Protein AF-M1P5J1-F1 (afdb_monomer)

Nearest PDB structures (foldseek):
  4tps-assembly2_C  TM=6.620E-01  e=1.266E+00  Bacillus subtilis subsp. subtilis str. 168
  5ig3-assembly1_B  TM=4.666E-01  e=6.708E+00  Homo sapiens
  6of8-assembly1_D-2  TM=4.088E-01  e=4.907E+00  Homo sapiens
  8syg-assembly1_B  TM=4.398E-01  e=4.657E+00  Aequorea victoria

Structure (mmCIF, N/CA/C/O backbone):
data_AF-M1P5J1-F1
#
_entry.id   AF-M1P5J1-F1
#
loop_
_atom_site.group_PDB
_atom_site.id
_atom_site.type_symbol
_atom_site.label_atom_id
_atom_site.label_alt_id
_atom_site.label_comp_id
_atom_site.label_asym_id
_atom_site.label_entity_id
_atom_site.label_seq_id
_atom_site.pdbx_PDB_ins_code
_atom_site.Cartn_x
_atom_site.Cartn_y
_atom_site.Cartn_z
_atom_site.occupancy
_atom_site.B_iso_or_equiv
_atom_site.auth_seq_id
_atom_site.auth_comp_id
_atom_site.auth_asym_id
_atom_site.auth_atom_id
_atom_site.pdbx_PDB_model_num
ATOM 1 N N . MET A 1 1 ? -7.854 2.364 -28.268 1.00 70.69 1 MET A N 1
ATOM 2 C CA . MET A 1 1 ? -7.421 3.577 -27.547 1.00 70.69 1 MET A CA 1
ATOM 3 C C . MET A 1 1 ? -6.181 4.100 -28.250 1.00 70.69 1 MET A C 1
ATOM 5 O O . MET A 1 1 ? -5.360 3.278 -28.630 1.00 70.69 1 MET A O 1
ATOM 9 N N . GLU A 1 2 ? -6.055 5.411 -28.445 1.00 75.31 2 GLU A N 1
ATOM 10 C CA . GLU A 1 2 ? -4.798 6.021 -28.895 1.00 75.31 2 GLU A CA 1
ATOM 11 C C . GLU A 1 2 ? -4.011 6.510 -27.672 1.00 75.31 2 GLU A C 1
ATOM 13 O O . GLU A 1 2 ? -4.492 7.357 -26.919 1.00 75.31 2 GLU A O 1
ATOM 18 N N . LEU A 1 3 ? -2.825 5.940 -27.449 1.00 87.38 3 LEU A N 1
ATOM 19 C CA . LEU A 1 3 ? -1.878 6.423 -26.444 1.00 87.38 3 LEU A CA 1
ATOM 20 C C . LEU A 1 3 ? -1.204 7.697 -26.989 1.00 87.38 3 LEU A C 1
ATOM 22 O O . LEU A 1 3 ? -0.680 7.652 -28.105 1.00 87.38 3 LEU A O 1
ATOM 26 N N . PRO A 1 4 ? -1.193 8.825 -26.254 1.00 89.00 4 PRO A N 1
ATOM 27 C CA . PRO A 1 4 ? -0.524 10.037 -26.707 1.00 89.00 4 PRO A CA 1
ATOM 28 C C . PRO A 1 4 ? 0.957 9.786 -26.986 1.00 89.00 4 PRO A C 1
ATOM 30 O O . PRO A 1 4 ? 1.665 9.238 -26.136 1.00 89.00 4 PRO A O 1
ATOM 33 N N . HIS A 1 5 ? 1.442 10.241 -28.145 1.00 91.69 5 HIS A N 1
ATOM 34 C CA . HIS A 1 5 ? 2.866 10.158 -28.468 1.00 91.69 5 HIS A CA 1
ATOM 35 C C . HIS A 1 5 ? 3.703 10.793 -27.342 1.00 91.69 5 HIS A C 1
ATOM 37 O O . HIS A 1 5 ? 3.403 11.915 -26.920 1.00 91.69 5 HIS A O 1
ATOM 43 N N . PRO A 1 6 ? 4.727 10.097 -26.820 1.00 94.38 6 PRO A N 1
ATOM 44 C CA . PRO A 1 6 ? 5.569 10.641 -25.765 1.00 94.38 6 PRO A CA 1
ATOM 45 C C . PRO A 1 6 ? 6.401 11.808 -26.299 1.00 94.38 6 PRO A C 1
ATOM 47 O O . PRO A 1 6 ? 6.948 11.763 -27.402 1.00 94.38 6 PRO A O 1
ATOM 50 N N . SER A 1 7 ? 6.488 12.860 -25.492 1.00 94.06 7 SER A N 1
ATOM 51 C CA . SER A 1 7 ? 7.169 14.114 -25.826 1.00 94.06 7 SER A CA 1
ATOM 52 C C . SER A 1 7 ? 8.433 14.350 -24.997 1.00 94.06 7 SER A C 1
ATOM 54 O O . SER A 1 7 ? 9.211 15.254 -25.292 1.00 94.06 7 SER A O 1
ATOM 56 N N . SER A 1 8 ? 8.649 13.524 -23.974 1.00 95.56 8 SER A N 1
ATOM 57 C CA . SER A 1 8 ? 9.755 13.612 -23.024 1.00 95.56 8 SER A CA 1
ATOM 58 C C . SER A 1 8 ? 10.234 12.219 -22.609 1.00 95.56 8 SER A C 1
ATOM 60 O O . SER A 1 8 ? 9.516 11.231 -22.778 1.00 95.56 8 SER A O 1
ATOM 62 N N . LEU A 1 9 ? 11.427 12.121 -22.017 1.00 95.94 9 LEU A N 1
ATOM 63 C CA . LEU A 1 9 ? 11.898 10.861 -21.431 1.00 95.94 9 LEU A CA 1
ATOM 64 C C . LEU A 1 9 ? 10.947 10.363 -20.326 1.00 95.94 9 LEU A C 1
ATOM 66 O O . LEU A 1 9 ? 10.651 9.172 -20.252 1.00 95.94 9 LEU A O 1
ATOM 70 N N . ALA A 1 10 ? 10.415 11.281 -19.512 1.00 95.62 10 ALA A N 1
ATOM 71 C CA . ALA A 1 10 ? 9.460 10.964 -18.453 1.00 95.62 10 ALA A CA 1
ATOM 72 C C . ALA A 1 10 ? 8.176 10.322 -19.000 1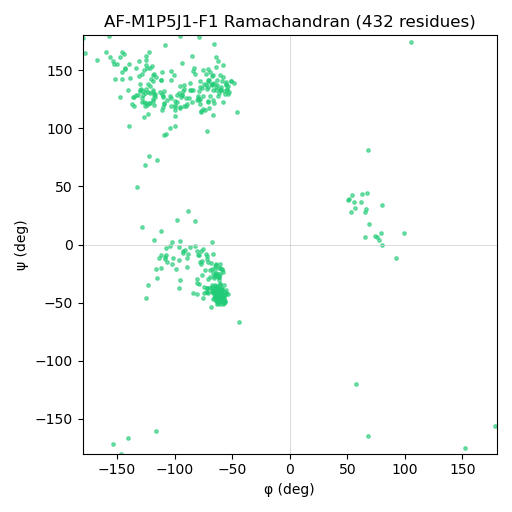.00 95.62 10 ALA A C 1
ATOM 74 O O . ALA A 1 10 ? 7.664 9.382 -18.396 1.00 95.62 10 ALA A O 1
ATOM 75 N N . ASP A 1 11 ? 7.686 10.775 -20.156 1.00 95.81 11 ASP A N 1
ATOM 76 C CA . ASP A 1 11 ? 6.548 10.162 -20.843 1.00 95.81 11 ASP A CA 1
ATOM 77 C C . ASP A 1 11 ? 6.836 8.702 -21.229 1.00 95.81 11 ASP A C 1
ATOM 79 O O . ASP A 1 11 ? 6.036 7.817 -20.927 1.00 95.81 11 ASP A O 1
ATOM 83 N N . VAL A 1 12 ? 8.001 8.444 -21.839 1.00 96.69 12 VAL A N 1
ATOM 84 C CA . VAL A 1 12 ? 8.430 7.089 -22.240 1.00 96.69 12 VAL A CA 1
ATOM 85 C C . VAL A 1 12 ? 8.563 6.173 -21.027 1.00 96.69 12 VAL A C 1
ATOM 87 O O . VAL A 1 12 ? 8.147 5.019 -21.066 1.00 96.69 12 VAL A O 1
ATOM 90 N N . ILE A 1 13 ? 9.125 6.671 -19.927 1.00 96.75 13 ILE A N 1
ATOM 91 C CA . ILE A 1 13 ? 9.218 5.901 -18.684 1.00 96.75 13 ILE A CA 1
ATOM 92 C C . ILE A 1 13 ? 7.813 5.590 -18.163 1.00 96.75 13 ILE A C 1
ATOM 94 O O . ILE A 1 13 ? 7.499 4.423 -17.927 1.00 96.75 13 ILE A O 1
ATOM 98 N N . THR A 1 14 ? 6.959 6.613 -18.052 1.00 96.25 14 THR A N 1
ATOM 99 C CA . THR A 1 14 ? 5.594 6.502 -17.514 1.00 96.25 14 THR A CA 1
ATOM 100 C C . THR A 1 14 ? 4.774 5.447 -18.255 1.00 96.25 14 THR A C 1
ATOM 102 O O . THR A 1 14 ? 4.101 4.646 -17.608 1.00 96.25 14 THR A O 1
ATOM 105 N N . ASP A 1 15 ? 4.867 5.400 -19.588 1.00 96.19 15 ASP A N 1
ATOM 106 C CA . ASP A 1 15 ? 4.112 4.460 -20.429 1.00 96.19 15 ASP A CA 1
ATOM 107 C C . ASP A 1 15 ? 4.415 2.983 -20.106 1.00 96.19 15 ASP A C 1
ATOM 109 O O . ASP A 1 15 ? 3.570 2.114 -20.328 1.00 96.19 15 ASP A O 1
ATOM 113 N N . GLY A 1 16 ? 5.599 2.689 -19.558 1.00 95.25 16 GLY A N 1
ATOM 114 C CA . GLY A 1 16 ? 6.034 1.330 -19.246 1.00 95.25 16 GLY A CA 1
ATOM 115 C C . GLY A 1 16 ? 5.942 0.920 -17.777 1.00 95.25 16 GLY A C 1
ATOM 116 O O . GLY A 1 16 ? 5.979 -0.274 -17.492 1.00 95.25 16 GLY A O 1
ATOM 117 N N . MET A 1 17 ? 5.809 1.849 -16.824 1.00 94.69 17 MET A N 1
ATOM 118 C CA . MET A 1 17 ? 6.063 1.556 -15.399 1.00 94.69 17 MET A CA 1
ATOM 119 C C . MET A 1 17 ? 5.232 0.403 -14.824 1.00 94.69 17 MET A C 1
ATOM 121 O O . MET A 1 17 ? 5.782 -0.507 -14.205 1.00 94.69 17 MET A O 1
ATOM 125 N N . ILE A 1 18 ? 3.915 0.413 -15.050 1.00 95.81 18 ILE A N 1
ATOM 126 C CA . ILE A 1 18 ? 3.025 -0.636 -14.524 1.00 95.81 18 ILE A CA 1
ATOM 127 C C . ILE A 1 18 ? 3.321 -1.980 -15.207 1.00 95.81 18 ILE A C 1
ATOM 129 O O . ILE A 1 18 ? 3.367 -3.014 -14.545 1.00 95.81 18 ILE A O 1
ATOM 133 N N . ALA A 1 19 ? 3.578 -1.969 -16.518 1.00 94.69 19 ALA A N 1
ATOM 134 C CA . ALA A 1 19 ? 3.916 -3.173 -17.274 1.00 94.69 19 ALA A CA 1
ATOM 135 C C . ALA A 1 19 ? 5.265 -3.771 -16.845 1.00 94.69 19 ALA A C 1
ATOM 137 O O . ALA A 1 19 ? 5.397 -4.987 -16.740 1.00 94.69 19 ALA A O 1
ATOM 138 N N . GLN A 1 20 ? 6.260 -2.930 -16.557 1.00 94.50 20 GLN A N 1
ATOM 139 C CA . GLN A 1 20 ? 7.565 -3.374 -16.069 1.00 94.50 20 GLN A CA 1
ATOM 140 C C . GLN A 1 20 ? 7.442 -4.050 -14.699 1.00 94.50 20 GLN A C 1
ATOM 142 O O . GLN A 1 20 ? 8.010 -5.122 -14.508 1.00 94.50 20 GLN A O 1
ATOM 147 N N . ALA A 1 21 ? 6.655 -3.481 -13.780 1.00 93.50 21 ALA A N 1
ATOM 148 C CA . ALA A 1 21 ? 6.409 -4.082 -12.469 1.00 93.50 21 ALA A CA 1
ATOM 149 C C . ALA A 1 21 ? 5.706 -5.448 -12.569 1.00 93.50 21 ALA A C 1
ATOM 151 O O . ALA A 1 21 ? 6.074 -6.387 -11.863 1.00 93.50 21 ALA A O 1
ATOM 152 N N . ASP A 1 22 ? 4.728 -5.576 -13.470 1.00 92.88 22 ASP A N 1
ATOM 153 C CA . ASP A 1 22 ? 4.062 -6.846 -13.771 1.00 92.88 22 ASP A CA 1
ATOM 154 C C . ASP A 1 22 ? 5.039 -7.904 -14.297 1.00 92.88 22 ASP A C 1
ATOM 156 O O . ASP A 1 22 ? 5.114 -9.010 -13.758 1.00 92.88 22 ASP A O 1
ATOM 160 N N . ILE A 1 23 ? 5.838 -7.551 -15.306 1.00 92.06 23 ILE A N 1
ATOM 161 C CA . ILE A 1 23 ? 6.849 -8.449 -15.870 1.00 92.06 23 ILE A CA 1
ATOM 162 C C . ILE A 1 23 ? 7.863 -8.852 -14.799 1.00 92.06 23 ILE A C 1
ATOM 164 O O . ILE A 1 23 ? 8.181 -10.031 -14.677 1.00 92.06 23 ILE A O 1
ATOM 168 N N . ASP A 1 24 ? 8.338 -7.916 -13.978 1.00 90.81 24 ASP A N 1
ATOM 169 C CA . ASP A 1 24 ? 9.293 -8.210 -12.907 1.00 90.81 24 ASP A CA 1
ATOM 170 C C . ASP A 1 24 ? 8.696 -9.157 -11.852 1.00 90.81 24 ASP A C 1
ATOM 172 O O . ASP A 1 24 ? 9.384 -10.051 -11.348 1.00 90.81 24 ASP A O 1
ATOM 176 N N . ALA A 1 25 ? 7.408 -9.004 -11.528 1.00 88.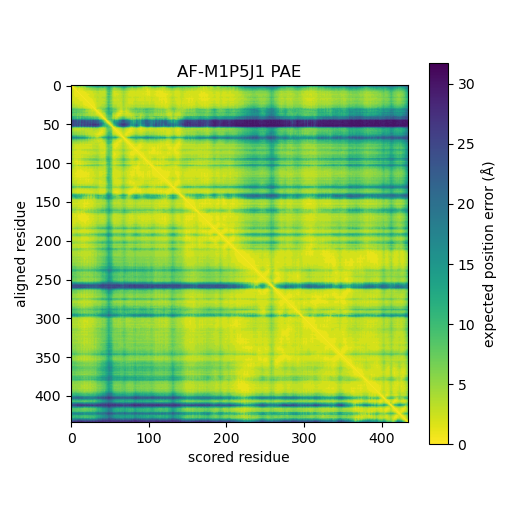62 25 ALA A N 1
ATOM 177 C CA . ALA A 1 25 ? 6.695 -9.925 -10.650 1.00 88.62 25 ALA A CA 1
ATOM 178 C C . ALA A 1 25 ? 6.575 -11.327 -11.273 1.00 88.62 25 ALA A C 1
ATOM 180 O O . ALA A 1 25 ? 6.859 -12.320 -10.596 1.00 88.62 25 ALA A O 1
ATOM 181 N N . ALA A 1 26 ? 6.236 -11.418 -12.562 1.00 88.25 26 ALA A N 1
ATOM 182 C CA . ALA A 1 26 ? 6.144 -12.678 -13.297 1.00 88.25 26 ALA A CA 1
ATOM 183 C C . ALA A 1 26 ? 7.508 -13.380 -13.442 1.00 88.25 26 ALA A C 1
ATOM 185 O O . ALA A 1 26 ? 7.607 -14.597 -13.254 1.00 88.25 26 ALA A O 1
ATOM 186 N N . VAL A 1 27 ? 8.581 -12.623 -13.697 1.00 85.62 27 VAL A N 1
ATOM 187 C CA . VAL A 1 27 ? 9.967 -13.122 -13.736 1.00 85.62 27 VAL A CA 1
ATOM 188 C C . VAL A 1 27 ? 10.353 -13.677 -12.373 1.00 85.62 27 VAL A C 1
ATOM 190 O O . VAL A 1 27 ? 10.806 -14.815 -12.283 1.00 85.62 27 VAL A O 1
ATOM 193 N N . ARG A 1 28 ? 10.116 -12.928 -11.291 1.00 86.44 28 ARG A N 1
ATOM 194 C CA . ARG A 1 28 ? 10.427 -13.389 -9.931 1.00 86.44 28 ARG A CA 1
ATOM 195 C C . ARG A 1 28 ? 9.650 -14.649 -9.554 1.00 86.44 28 ARG A C 1
ATOM 197 O O . ARG A 1 28 ? 10.211 -15.523 -8.900 1.00 86.44 28 ARG A O 1
ATOM 204 N N . ALA A 1 29 ? 8.387 -14.757 -9.962 1.00 84.75 29 ALA A N 1
ATOM 205 C CA . ALA A 1 29 ? 7.575 -15.946 -9.722 1.00 84.75 29 ALA A CA 1
ATOM 206 C C . ALA A 1 29 ? 8.074 -17.170 -10.511 1.00 84.75 29 ALA A C 1
ATOM 208 O O . ALA A 1 29 ? 8.043 -18.282 -9.991 1.00 84.75 29 ALA A O 1
ATOM 209 N N . SER A 1 30 ? 8.557 -16.962 -11.739 1.00 80.81 30 SER A N 1
ATOM 210 C CA . SER A 1 30 ? 8.983 -18.044 -12.640 1.00 80.81 30 SER A CA 1
ATOM 211 C C . SER A 1 30 ? 10.416 -18.518 -12.379 1.00 80.81 30 SER A C 1
ATOM 213 O O . SER A 1 30 ? 10.682 -19.716 -12.398 1.00 80.81 30 SER A O 1
ATOM 215 N N . PHE A 1 31 ? 11.341 -17.589 -12.126 1.00 78.81 31 PHE A N 1
ATOM 216 C CA . PHE A 1 31 ? 12.781 -17.861 -12.018 1.00 78.81 31 PHE A CA 1
ATOM 217 C C . PHE A 1 31 ? 13.317 -17.767 -10.583 1.00 78.81 31 PHE A C 1
ATOM 219 O O . PHE A 1 31 ? 14.446 -18.179 -10.312 1.00 78.81 31 PHE A O 1
ATOM 226 N N . GLY A 1 32 ? 12.533 -17.225 -9.648 1.00 82.06 32 GLY A N 1
ATOM 227 C CA . GLY A 1 32 ? 13.030 -16.869 -8.323 1.00 82.06 32 GLY A CA 1
ATOM 228 C C . GLY A 1 32 ? 14.027 -15.700 -8.369 1.00 82.06 32 GLY A C 1
ATOM 229 O O . GLY A 1 32 ? 14.093 -14.957 -9.351 1.00 82.06 32 GLY A O 1
ATOM 230 N N . PRO A 1 33 ? 14.797 -15.478 -7.290 1.00 83.81 33 PRO A N 1
ATOM 231 C CA . PRO A 1 33 ? 15.826 -14.447 -7.274 1.00 83.81 33 PRO A CA 1
ATOM 232 C C . PRO A 1 33 ? 17.003 -14.843 -8.174 1.00 83.81 33 PRO A C 1
ATOM 234 O O . PRO A 1 33 ? 17.645 -15.872 -7.945 1.00 83.81 33 PRO A O 1
ATOM 237 N N . VAL A 1 34 ? 17.313 -13.990 -9.151 1.00 83.88 34 VAL A N 1
ATOM 238 C CA . VAL A 1 34 ? 18.521 -14.100 -9.976 1.00 83.88 34 VAL A CA 1
ATOM 239 C C . VAL A 1 34 ? 19.736 -13.740 -9.119 1.00 83.88 34 VAL A C 1
ATOM 241 O O . VAL A 1 34 ? 19.789 -12.669 -8.519 1.00 83.88 34 VAL A O 1
ATOM 244 N N . THR A 1 35 ? 20.703 -14.649 -9.036 1.00 86.94 35 THR A N 1
ATOM 245 C CA . THR A 1 35 ? 21.938 -14.508 -8.249 1.00 86.94 35 THR A CA 1
ATOM 246 C C . THR A 1 35 ? 23.180 -14.299 -9.107 1.00 86.94 35 THR A C 1
ATOM 248 O O . THR A 1 35 ? 24.237 -13.985 -8.569 1.00 86.94 35 THR A O 1
ATOM 251 N N . GLY A 1 36 ? 23.076 -14.484 -10.422 1.00 84.81 36 GLY A N 1
ATOM 252 C CA . GLY A 1 36 ? 24.174 -14.275 -11.359 1.00 84.81 36 GLY A CA 1
ATOM 253 C C . GLY A 1 36 ? 23.685 -14.267 -12.801 1.00 84.81 36 GLY A C 1
ATOM 254 O O . GLY A 1 36 ? 22.609 -14.790 -13.099 1.00 84.81 36 GLY A O 1
ATOM 255 N N . VAL A 1 37 ? 24.473 -13.661 -13.684 1.00 87.88 37 VAL A N 1
ATOM 256 C CA . VAL A 1 37 ? 24.191 -13.598 -15.118 1.00 87.88 37 VAL A CA 1
ATOM 257 C C . VAL A 1 37 ? 25.489 -13.789 -15.898 1.00 87.88 37 VAL A C 1
ATOM 259 O O . VAL A 1 37 ? 26.487 -13.143 -15.588 1.00 87.88 37 VAL A O 1
ATOM 262 N N . GLU A 1 38 ? 25.461 -14.649 -16.914 1.00 90.62 38 GLU A N 1
ATOM 263 C CA . GLU A 1 38 ? 26.526 -14.789 -17.914 1.00 90.62 38 GLU A CA 1
ATOM 264 C C . GLU A 1 38 ? 26.037 -14.285 -19.275 1.00 90.62 38 GLU A C 1
ATOM 266 O O . GLU A 1 38 ? 24.858 -14.419 -19.611 1.00 90.62 38 GLU A O 1
ATOM 271 N N . PHE A 1 39 ? 26.952 -13.734 -20.073 1.00 89.69 39 PHE A N 1
ATOM 272 C CA . PHE A 1 39 ? 26.651 -13.144 -21.377 1.00 89.69 39 PHE A CA 1
ATOM 273 C C . PHE A 1 39 ? 27.595 -13.697 -22.441 1.00 89.69 39 PHE A C 1
ATOM 275 O O . PHE A 1 39 ? 28.796 -13.826 -22.211 1.00 89.69 39 PHE A O 1
ATOM 282 N N . THR A 1 40 ? 27.066 -14.006 -23.620 1.00 89.12 40 THR A N 1
ATOM 283 C CA . THR A 1 40 ? 27.845 -14.411 -24.795 1.00 89.12 40 THR A CA 1
ATOM 284 C C . THR A 1 40 ? 27.308 -13.681 -26.018 1.00 89.12 40 THR A C 1
ATOM 286 O O . THR A 1 40 ? 26.144 -13.810 -26.373 1.00 89.12 40 THR A O 1
ATOM 289 N N . GLY A 1 41 ? 28.147 -12.881 -26.668 1.00 83.88 41 GLY A N 1
ATOM 290 C CA . GLY A 1 41 ? 27.740 -12.080 -27.818 1.00 83.88 41 GLY A CA 1
ATOM 291 C C . GLY A 1 41 ? 28.895 -11.253 -28.379 1.00 83.88 41 GLY A C 1
ATOM 292 O O . GLY A 1 41 ? 30.003 -11.294 -27.834 1.00 83.88 41 GLY A O 1
ATOM 293 N N . PRO A 1 42 ? 28.664 -10.502 -29.467 1.00 80.25 42 PRO A N 1
ATOM 294 C CA . PRO A 1 42 ? 29.683 -9.644 -30.055 1.00 80.25 42 PRO A CA 1
ATOM 295 C C . PRO A 1 42 ? 30.137 -8.598 -29.033 1.00 80.25 42 PRO A C 1
ATOM 297 O O . PRO A 1 42 ? 29.307 -7.957 -28.391 1.00 80.25 42 PRO A O 1
ATOM 300 N N . ALA A 1 43 ? 31.445 -8.389 -28.879 1.00 78.38 43 ALA A N 1
ATOM 301 C CA . ALA A 1 43 ? 31.960 -7.318 -28.027 1.00 78.38 43 ALA A CA 1
ATOM 302 C C . ALA A 1 43 ? 31.619 -5.943 -28.636 1.00 78.38 43 ALA A C 1
ATOM 304 O O . ALA A 1 43 ? 31.613 -5.802 -29.862 1.00 78.38 43 ALA A O 1
ATOM 305 N N . PRO A 1 44 ? 31.324 -4.915 -27.823 1.00 79.19 44 PRO A N 1
ATOM 306 C CA . PRO A 1 44 ? 31.083 -3.578 -28.349 1.00 79.19 44 PRO A CA 1
ATOM 307 C C . PRO A 1 44 ? 32.387 -3.020 -28.946 1.00 79.19 44 PRO A C 1
ATOM 309 O O . PRO A 1 44 ? 33.409 -2.962 -28.260 1.00 79.19 44 PRO A O 1
ATOM 312 N N . THR A 1 45 ? 32.361 -2.609 -30.217 1.00 70.12 45 THR A N 1
ATOM 313 C CA . THR A 1 45 ? 33.540 -2.156 -30.978 1.00 70.12 45 THR A CA 1
ATOM 314 C C . THR A 1 45 ? 34.284 -1.012 -30.278 1.00 70.12 45 THR A C 1
ATOM 316 O O . THR A 1 45 ? 33.665 -0.127 -29.681 1.00 70.12 45 THR A O 1
ATOM 319 N N . ALA A 1 46 ? 35.621 -1.053 -30.318 1.00 57.00 46 ALA A N 1
ATOM 320 C CA . ALA A 1 46 ? 36.503 -0.080 -29.669 1.00 57.00 46 ALA A CA 1
ATOM 321 C C . ALA A 1 46 ? 36.353 1.338 -30.266 1.00 57.00 46 ALA A C 1
ATOM 323 O O . ALA A 1 46 ? 36.005 1.464 -31.440 1.00 57.00 46 ALA A O 1
ATOM 324 N N . PRO A 1 47 ? 36.630 2.408 -29.495 1.00 51.38 47 PRO A N 1
ATOM 325 C CA . PRO A 1 47 ? 36.548 3.780 -29.993 1.00 51.38 47 PRO A CA 1
ATOM 326 C C . PRO A 1 47 ? 37.569 4.046 -31.112 1.00 51.38 47 PRO A C 1
ATOM 328 O O . PRO A 1 47 ? 38.751 3.730 -30.984 1.00 51.38 47 PRO A O 1
ATOM 331 N N . GLY A 1 48 ? 37.114 4.667 -32.201 1.00 49.72 48 GLY A N 1
ATOM 332 C CA . GLY A 1 48 ? 37.937 5.084 -33.335 1.00 49.72 48 GLY A CA 1
ATOM 333 C C . GLY A 1 48 ? 37.104 5.810 -34.400 1.00 49.72 48 GLY A C 1
ATOM 334 O O . GLY A 1 48 ? 35.881 5.727 -34.365 1.00 49.72 48 GLY A O 1
ATOM 335 N N . PRO A 1 49 ? 37.727 6.519 -35.355 1.00 42.94 49 PRO A N 1
ATOM 336 C CA . PRO A 1 49 ? 37.020 7.271 -36.402 1.00 42.94 49 PRO A CA 1
ATOM 337 C C . PRO A 1 49 ? 36.248 6.390 -37.407 1.00 42.94 49 PRO A C 1
ATOM 339 O O . PRO A 1 49 ? 35.495 6.919 -38.212 1.00 42.94 49 PRO A O 1
ATOM 342 N N . GLU A 1 50 ? 36.421 5.063 -37.350 1.00 45.41 50 GLU A N 1
ATOM 343 C CA . GLU A 1 50 ? 35.617 4.061 -38.074 1.00 45.41 50 GLU A CA 1
ATOM 344 C C . GLU A 1 50 ? 34.580 3.357 -37.168 1.00 45.41 50 GLU A C 1
ATOM 346 O O . GLU A 1 50 ? 33.868 2.470 -37.626 1.00 45.41 50 GLU A O 1
ATOM 351 N N . ALA A 1 51 ? 34.471 3.733 -35.885 1.00 51.59 51 ALA A N 1
ATOM 352 C CA . ALA A 1 51 ? 33.526 3.160 -34.916 1.00 51.59 51 ALA A CA 1
ATOM 353 C C . ALA A 1 51 ? 32.109 3.762 -35.017 1.00 51.59 51 ALA A C 1
ATOM 355 O O . ALA A 1 51 ? 31.331 3.696 -34.062 1.00 51.59 51 ALA A O 1
ATOM 356 N N . ASP A 1 52 ? 31.783 4.363 -36.161 1.00 43.09 52 ASP A N 1
ATOM 357 C CA . ASP A 1 52 ? 30.440 4.837 -36.468 1.00 43.09 52 ASP A CA 1
ATOM 358 C C . ASP A 1 52 ? 29.533 3.620 -36.681 1.00 43.09 52 ASP A C 1
ATOM 360 O O . ASP A 1 52 ? 29.736 2.819 -37.590 1.00 43.09 52 ASP A O 1
ATOM 364 N N . SER A 1 53 ? 28.524 3.492 -35.819 1.00 50.34 53 SER A N 1
ATOM 365 C CA . SER A 1 53 ? 27.576 2.376 -35.707 1.00 50.34 53 SER A CA 1
ATOM 366 C C . SER A 1 53 ? 28.189 1.058 -35.214 1.00 50.34 53 SER A C 1
ATOM 368 O O . SER A 1 53 ? 28.442 0.118 -35.964 1.00 50.34 53 SER A O 1
ATOM 370 N N . GLY A 1 54 ? 28.353 0.938 -33.891 1.00 61.78 54 GLY A N 1
ATOM 371 C CA . GLY A 1 54 ? 28.270 -0.391 -33.282 1.00 61.78 54 GLY A CA 1
ATOM 372 C C . GLY A 1 54 ? 27.004 -1.091 -33.789 1.00 61.78 54 GLY A C 1
ATOM 373 O O . GLY A 1 54 ? 25.978 -0.431 -33.951 1.00 61.78 54 GLY A O 1
ATOM 374 N N . GLU A 1 55 ? 27.099 -2.390 -34.088 1.00 78.62 55 GLU A N 1
ATOM 375 C CA . GLU A 1 55 ? 25.985 -3.184 -34.620 1.00 78.62 55 GLU A CA 1
ATOM 376 C C . GLU A 1 55 ? 24.708 -2.907 -33.813 1.00 78.62 55 GLU A C 1
ATOM 378 O O . GLU A 1 55 ? 24.665 -3.170 -32.603 1.00 78.62 55 GLU A O 1
ATOM 383 N N . LEU A 1 56 ? 23.719 -2.300 -34.481 1.00 88.56 56 LEU A N 1
ATOM 384 C CA . LEU A 1 56 ? 22.434 -1.969 -33.879 1.00 88.56 56 LEU A CA 1
ATOM 385 C C . LEU A 1 56 ? 21.695 -3.263 -33.570 1.00 88.56 56 LEU A C 1
ATOM 387 O O . LEU A 1 56 ? 21.680 -4.176 -34.393 1.00 88.56 56 LEU A O 1
ATOM 391 N N . ASP A 1 57 ? 21.067 -3.319 -32.400 1.00 91.25 57 ASP A N 1
ATOM 392 C CA . ASP A 1 57 ? 20.241 -4.450 -31.986 1.00 91.25 57 ASP A CA 1
ATOM 393 C C . ASP A 1 57 ? 21.009 -5.794 -32.023 1.00 91.25 57 ASP A C 1
ATOM 395 O O . ASP A 1 57 ? 20.451 -6.845 -32.346 1.00 91.25 57 ASP A O 1
ATOM 399 N N . ALA A 1 58 ? 22.302 -5.771 -31.671 1.00 92.31 58 ALA A N 1
ATOM 400 C CA . ALA A 1 58 ? 23.160 -6.953 -31.716 1.00 92.31 58 ALA A CA 1
ATOM 401 C C . ALA A 1 58 ? 22.647 -8.073 -30.780 1.00 92.31 58 ALA A C 1
ATOM 403 O O . ALA A 1 58 ? 22.408 -7.806 -29.594 1.00 92.31 58 ALA A O 1
ATOM 404 N N . PRO A 1 59 ? 22.514 -9.324 -31.259 1.00 92.94 59 PRO A N 1
ATOM 405 C CA . PRO A 1 59 ? 22.014 -10.432 -30.450 1.00 92.94 59 PRO A CA 1
ATOM 406 C C . PRO A 1 59 ? 23.027 -10.848 -29.378 1.00 92.94 59 PRO A C 1
ATOM 408 O O . PRO A 1 59 ? 24.236 -10.885 -29.616 1.00 92.94 59 PRO A O 1
ATOM 411 N N . VAL A 1 60 ? 22.527 -11.187 -28.191 1.00 93.00 60 VAL A N 1
ATOM 412 C CA . VAL A 1 60 ? 23.320 -11.653 -27.050 1.00 93.00 60 VAL A CA 1
ATOM 413 C C . VAL A 1 60 ? 22.634 -12.862 -26.419 1.00 93.00 60 VAL A C 1
ATOM 415 O O . VAL A 1 60 ? 21.467 -12.797 -26.048 1.00 93.00 60 VAL A O 1
ATOM 418 N N . GLU A 1 61 ? 23.364 -13.959 -26.251 1.00 93.00 61 GLU A N 1
ATOM 419 C CA . GLU A 1 61 ? 22.932 -15.076 -25.417 1.00 93.00 61 GLU A CA 1
ATOM 420 C C . GLU A 1 61 ? 23.174 -14.736 -23.946 1.00 93.00 61 GLU A C 1
ATOM 422 O O . GLU A 1 61 ? 24.257 -14.285 -23.561 1.00 93.00 61 GLU A O 1
ATOM 427 N N . VAL A 1 62 ? 22.167 -14.967 -23.111 1.00 91.38 62 VAL A N 1
ATOM 428 C CA . VAL A 1 62 ? 22.216 -14.682 -21.679 1.00 91.38 62 VAL A CA 1
ATOM 429 C C . VAL A 1 62 ? 21.929 -15.968 -20.914 1.00 91.38 62 VAL A C 1
ATOM 431 O O . VAL A 1 62 ? 21.029 -16.723 -21.276 1.00 91.38 62 VAL A O 1
ATOM 434 N N . ARG A 1 63 ? 22.661 -16.231 -19.831 1.00 91.38 63 ARG A N 1
ATOM 435 C CA . ARG A 1 63 ? 22.349 -17.328 -18.904 1.00 91.38 63 ARG A CA 1
ATOM 436 C C . ARG A 1 63 ? 22.049 -16.751 -17.533 1.00 91.38 63 ARG A C 1
ATOM 438 O O . ARG A 1 63 ? 22.891 -16.083 -16.940 1.00 91.38 63 ARG A O 1
ATOM 445 N N . LEU A 1 64 ? 20.842 -17.000 -17.037 1.00 88.75 64 LEU A N 1
ATOM 446 C CA . LEU A 1 64 ? 20.393 -16.546 -15.725 1.00 88.75 64 LEU A CA 1
ATOM 447 C C . LEU A 1 64 ? 20.652 -17.633 -14.683 1.00 88.75 64 LEU A C 1
ATOM 449 O O . LEU A 1 64 ? 20.236 -18.778 -14.851 1.00 88.75 64 LEU A O 1
ATOM 453 N N . HIS A 1 65 ? 21.309 -17.267 -13.587 1.00 88.56 65 HIS A N 1
ATOM 454 C CA . HIS A 1 65 ? 21.592 -18.164 -12.472 1.00 88.56 65 HIS A CA 1
ATOM 455 C C . HIS A 1 65 ? 20.633 -17.858 -11.327 1.00 88.56 65 HIS A C 1
ATOM 457 O O . HIS A 1 65 ? 20.553 -16.718 -10.872 1.00 88.56 65 HIS A O 1
ATOM 463 N N . GLY A 1 66 ? 19.922 -18.878 -10.851 1.00 84.56 66 GLY A N 1
ATOM 464 C CA . GLY A 1 66 ? 19.154 -18.816 -9.611 1.00 84.56 66 GLY A CA 1
ATOM 465 C C . GLY A 1 66 ? 19.939 -19.375 -8.422 1.00 84.56 66 GLY A C 1
ATOM 466 O O . GLY A 1 66 ? 21.050 -19.885 -8.563 1.00 84.56 66 GLY A O 1
ATOM 467 N N . ARG A 1 67 ? 19.322 -19.351 -7.234 1.00 80.81 67 ARG A N 1
ATOM 468 C CA . ARG A 1 67 ? 19.903 -19.946 -6.011 1.00 80.81 67 ARG A CA 1
ATOM 469 C C . ARG A 1 67 ? 20.132 -21.457 -6.106 1.00 80.81 67 ARG A C 1
ATOM 471 O O . ARG A 1 67 ? 21.014 -21.984 -5.435 1.00 80.81 67 ARG A O 1
ATOM 478 N N . THR A 1 68 ? 19.301 -22.146 -6.878 1.00 71.75 68 THR A N 1
ATOM 479 C CA . THR A 1 68 ? 19.316 -23.601 -7.050 1.00 71.75 68 THR A CA 1
ATOM 480 C C . THR A 1 68 ? 18.907 -23.947 -8.477 1.00 71.75 68 THR A C 1
ATOM 482 O O . THR A 1 68 ? 17.973 -23.331 -8.987 1.00 71.75 68 THR A O 1
ATOM 485 N N . GLY A 1 69 ? 19.530 -24.963 -9.075 1.00 79.31 69 GLY A N 1
ATOM 486 C CA . GLY A 1 69 ? 19.220 -25.429 -10.431 1.00 79.31 69 GLY A CA 1
ATOM 487 C C . GLY A 1 69 ? 20.267 -25.012 -11.462 1.00 79.31 69 GLY A C 1
ATOM 488 O O . GLY A 1 69 ? 21.209 -24.282 -11.150 1.00 79.31 69 GLY A O 1
ATOM 489 N N . ASP A 1 70 ? 20.101 -25.516 -12.683 1.00 86.81 70 ASP A N 1
ATOM 490 C CA . ASP A 1 70 ? 20.984 -25.196 -13.803 1.00 86.81 70 ASP A CA 1
ATOM 491 C C . ASP A 1 70 ? 20.707 -23.780 -14.343 1.00 86.81 70 ASP A C 1
ATOM 493 O O . ASP A 1 70 ? 19.566 -23.311 -14.272 1.00 86.81 70 ASP A O 1
ATOM 497 N N . PRO A 1 71 ? 21.718 -23.087 -14.905 1.00 87.69 71 PRO A N 1
ATOM 498 C CA . PRO A 1 71 ? 21.520 -21.773 -15.507 1.00 87.69 71 PRO A CA 1
ATOM 499 C C . PRO A 1 71 ? 20.510 -21.835 -16.654 1.00 87.69 71 PRO A C 1
ATOM 501 O O . PRO A 1 71 ? 20.629 -22.691 -17.536 1.00 87.69 71 PRO A O 1
ATOM 504 N N . VAL A 1 72 ? 19.557 -20.903 -16.674 1.00 87.75 72 VAL A N 1
ATOM 505 C CA . VAL A 1 72 ? 18.509 -20.856 -17.699 1.00 87.75 72 VAL A CA 1
ATOM 506 C C . VAL A 1 72 ? 18.960 -19.968 -18.859 1.00 87.75 72 VAL A C 1
ATOM 508 O O . VAL A 1 72 ? 19.214 -18.781 -18.632 1.00 87.75 72 VAL A O 1
ATOM 511 N N . PRO A 1 73 ? 19.078 -20.503 -20.088 1.00 89.62 73 PRO A N 1
ATOM 512 C CA . PRO A 1 73 ? 19.393 -19.689 -21.251 1.00 89.62 73 PRO A CA 1
ATOM 513 C C . PRO A 1 73 ? 18.185 -18.829 -21.635 1.00 89.62 73 PRO A C 1
ATOM 515 O O . PRO A 1 73 ? 17.065 -19.332 -21.730 1.00 89.62 73 PRO A O 1
ATOM 518 N N . VAL A 1 74 ? 18.423 -17.546 -21.889 1.00 90.19 74 VAL A N 1
ATOM 519 C CA . VAL A 1 74 ? 17.450 -16.598 -22.441 1.00 90.19 74 VAL A CA 1
ATOM 520 C C . VAL A 1 74 ? 18.104 -15.809 -23.571 1.00 90.19 74 VAL A C 1
ATOM 522 O O . VAL A 1 74 ? 19.323 -15.621 -23.594 1.00 90.19 74 VAL A O 1
ATOM 525 N N . GLN A 1 75 ? 17.301 -15.366 -24.532 1.00 92.56 75 GLN A N 1
ATOM 526 C CA . GLN A 1 75 ? 17.788 -14.506 -25.604 1.00 92.56 75 GLN A CA 1
ATOM 527 C C . GLN A 1 75 ? 17.791 -13.045 -25.156 1.00 92.56 75 GLN A C 1
ATOM 529 O O . GLN A 1 75 ? 16.974 -12.621 -24.333 1.00 92.56 75 GLN A O 1
ATOM 534 N N . GLY A 1 76 ? 18.723 -12.269 -25.697 1.00 93.94 76 GLY A N 1
ATOM 535 C CA . GLY A 1 76 ? 18.815 -10.846 -25.444 1.00 93.94 76 GLY A CA 1
ATOM 536 C C . GLY A 1 76 ? 19.303 -10.058 -26.649 1.00 93.94 76 GLY A C 1
ATOM 537 O O . GLY A 1 76 ? 19.833 -10.599 -27.618 1.00 93.94 76 GLY A O 1
ATOM 538 N N . VAL A 1 77 ? 19.115 -8.747 -26.573 1.00 94.69 77 VAL A N 1
ATOM 539 C CA . VAL A 1 77 ? 19.549 -7.784 -27.586 1.00 94.69 77 VAL A CA 1
ATOM 540 C C . VAL A 1 77 ? 20.274 -6.643 -26.893 1.00 94.69 77 VAL A C 1
ATOM 542 O O . VAL A 1 77 ? 19.749 -6.053 -25.945 1.00 94.69 77 VAL A O 1
ATOM 545 N N . ARG A 1 78 ? 21.480 -6.313 -27.361 1.00 94.31 78 ARG A N 1
ATOM 546 C CA . ARG A 1 78 ? 22.203 -5.130 -26.898 1.00 94.31 78 ARG A CA 1
ATOM 547 C C . ARG A 1 78 ? 21.583 -3.886 -27.520 1.00 94.31 78 ARG A C 1
ATOM 549 O O . ARG A 1 78 ? 21.655 -3.696 -28.728 1.00 94.31 78 ARG A O 1
ATOM 556 N N . LEU A 1 79 ? 21.044 -3.024 -26.666 1.00 94.38 79 LEU A N 1
ATOM 557 C CA . LEU A 1 79 ? 20.354 -1.796 -27.066 1.00 94.38 79 LEU A CA 1
ATOM 558 C C . LEU A 1 79 ? 21.156 -0.523 -26.796 1.00 94.38 79 LEU A C 1
ATOM 560 O O . LEU A 1 79 ? 20.810 0.539 -27.308 1.00 94.38 79 LEU A O 1
ATOM 564 N N . ALA A 1 80 ? 22.209 -0.613 -25.982 1.00 94.94 80 ALA A N 1
ATOM 565 C CA . ALA A 1 80 ? 23.112 0.491 -25.689 1.00 94.94 80 ALA A CA 1
ATOM 566 C C . ALA A 1 80 ? 24.456 -0.016 -25.157 1.00 94.94 80 ALA A C 1
ATOM 568 O O . ALA A 1 80 ? 24.604 -1.172 -24.741 1.00 94.94 80 ALA A O 1
ATOM 569 N N . VAL A 1 81 ? 25.435 0.882 -25.151 1.00 93.94 81 VAL A N 1
ATOM 570 C CA . VAL A 1 81 ? 26.741 0.693 -24.520 1.00 93.94 81 VAL A CA 1
ATOM 571 C C . VAL A 1 81 ? 26.997 1.881 -23.604 1.00 93.94 81 VAL A C 1
ATOM 573 O O . VAL A 1 81 ? 26.833 3.025 -24.018 1.00 93.94 81 VAL A O 1
ATOM 576 N N . ILE A 1 82 ? 27.417 1.610 -22.372 1.00 94.62 82 ILE A N 1
ATOM 577 C CA . ILE A 1 82 ? 27.914 2.615 -21.438 1.00 94.62 82 ILE A CA 1
ATOM 578 C C . ILE A 1 82 ? 29.441 2.558 -21.474 1.00 94.62 82 ILE A C 1
ATOM 580 O O . ILE A 1 82 ? 30.020 1.492 -21.256 1.00 94.62 82 ILE A O 1
ATOM 584 N N . ARG A 1 83 ? 30.087 3.687 -21.769 1.00 94.00 83 ARG A N 1
ATOM 585 C CA . ARG A 1 83 ? 31.546 3.851 -21.739 1.00 94.00 83 ARG A CA 1
ATOM 586 C C . ARG A 1 83 ? 31.905 5.010 -20.829 1.00 94.00 83 ARG A C 1
ATOM 588 O O . ARG A 1 83 ? 31.408 6.108 -21.050 1.00 94.00 83 ARG A O 1
ATOM 595 N N . ASP A 1 84 ? 32.712 4.765 -19.801 1.00 92.69 84 ASP A N 1
ATOM 596 C CA . ASP A 1 84 ? 33.126 5.791 -18.831 1.00 92.69 84 ASP A CA 1
ATOM 597 C C . ASP A 1 84 ? 31.928 6.567 -18.238 1.00 92.69 84 ASP A C 1
ATOM 599 O O . ASP A 1 84 ? 31.953 7.785 -18.070 1.00 92.69 84 ASP A O 1
ATOM 603 N N . GLY A 1 85 ? 30.826 5.854 -17.967 1.00 94.19 85 GLY A N 1
ATOM 604 C CA . GLY A 1 85 ? 29.578 6.435 -17.460 1.00 94.19 85 GLY A CA 1
ATOM 605 C C . GLY A 1 85 ? 28.715 7.157 -18.505 1.00 94.19 85 GLY A C 1
ATOM 606 O O . GLY A 1 85 ? 27.671 7.695 -18.146 1.00 94.19 85 GLY A O 1
ATOM 607 N N . VAL A 1 86 ? 29.099 7.152 -19.783 1.00 95.94 86 VAL A N 1
ATOM 608 C CA . VAL A 1 86 ? 28.330 7.739 -20.890 1.00 95.94 86 VAL A CA 1
ATOM 609 C C . VAL A 1 86 ? 27.572 6.651 -21.642 1.00 95.94 86 VAL A C 1
ATOM 611 O O . VAL A 1 86 ? 28.168 5.744 -22.214 1.00 95.94 86 VAL A O 1
ATOM 614 N N . TRP A 1 87 ? 26.250 6.754 -21.646 1.00 95.69 87 TRP A N 1
ATOM 615 C CA . TRP A 1 87 ? 25.314 5.921 -22.383 1.00 95.69 87 TRP A CA 1
ATOM 616 C C . TRP A 1 87 ? 25.216 6.340 -23.850 1.00 95.69 87 TRP A C 1
ATOM 618 O O . TRP A 1 87 ? 24.880 7.486 -24.151 1.00 95.69 87 TRP A O 1
ATOM 628 N N . THR A 1 88 ? 25.384 5.380 -24.756 1.00 94.88 88 THR A N 1
ATOM 629 C CA . THR A 1 88 ? 25.145 5.539 -26.194 1.00 94.88 88 THR A CA 1
ATOM 630 C C . THR A 1 88 ? 24.187 4.457 -26.679 1.00 94.88 88 THR A C 1
ATOM 632 O O . THR A 1 88 ? 24.466 3.265 -26.529 1.00 94.88 88 THR A O 1
ATOM 635 N N . TRP A 1 89 ? 23.064 4.865 -27.273 1.00 94.12 89 TRP A N 1
ATOM 636 C CA . TRP A 1 89 ? 22.086 3.949 -27.860 1.00 94.12 89 TRP A CA 1
ATOM 637 C C . TRP A 1 89 ? 22.677 3.208 -29.065 1.00 94.12 89 TRP A C 1
ATOM 639 O O . TRP A 1 89 ? 23.379 3.785 -29.890 1.00 94.12 89 TRP A O 1
ATOM 649 N N . ALA A 1 90 ? 22.374 1.919 -29.155 1.00 92.69 90 ALA A N 1
ATOM 650 C CA . ALA A 1 90 ? 22.776 1.010 -30.222 1.00 92.69 90 ALA A CA 1
ATOM 651 C C . ALA A 1 90 ? 21.551 0.208 -30.688 1.00 92.69 90 ALA A C 1
ATOM 653 O O . ALA A 1 90 ? 21.569 -1.018 -30.736 1.00 92.69 90 ALA A O 1
ATOM 654 N N . THR A 1 91 ? 20.450 0.908 -30.959 1.00 92.31 91 THR A N 1
ATOM 655 C CA . THR A 1 91 ? 19.168 0.320 -31.357 1.00 92.31 91 THR A CA 1
ATOM 656 C C . THR A 1 91 ? 18.446 1.227 -32.343 1.00 92.31 91 THR A C 1
ATOM 658 O O . THR A 1 91 ? 18.545 2.449 -32.252 1.00 92.31 91 THR A O 1
ATOM 661 N N . THR A 1 92 ? 17.673 0.628 -33.245 1.00 92.31 92 THR A N 1
ATOM 662 C CA . THR A 1 92 ? 16.760 1.353 -34.142 1.00 92.31 92 THR A CA 1
ATOM 663 C C . THR A 1 92 ? 15.489 1.833 -33.433 1.00 92.31 92 THR A C 1
ATOM 665 O O . THR A 1 92 ? 14.767 2.686 -33.937 1.00 92.31 92 THR A O 1
ATOM 668 N N . ARG A 1 93 ? 15.185 1.329 -32.228 1.00 92.62 93 ARG A N 1
ATOM 669 C CA . ARG A 1 93 ? 13.925 1.630 -31.522 1.00 92.62 93 ARG A CA 1
ATOM 670 C C . ARG A 1 93 ? 13.821 3.048 -30.965 1.00 92.62 93 ARG A C 1
ATOM 672 O O . ARG A 1 93 ? 12.748 3.439 -30.516 1.00 92.62 93 ARG A O 1
ATOM 679 N N . THR A 1 94 ? 14.909 3.812 -30.969 1.00 93.25 94 THR A N 1
ATOM 680 C CA . THR A 1 94 ? 14.890 5.245 -30.645 1.00 93.25 94 THR A CA 1
ATOM 681 C C . THR A 1 94 ? 14.615 6.118 -31.873 1.00 93.25 94 THR A C 1
ATOM 683 O O . THR A 1 94 ? 14.375 7.323 -31.734 1.00 93.25 94 THR A O 1
ATOM 686 N N . GLU A 1 95 ? 14.602 5.534 -33.076 1.00 88.75 95 GLU A N 1
ATOM 687 C CA . GLU A 1 95 ? 14.253 6.240 -34.304 1.00 88.75 95 GLU A CA 1
ATOM 688 C C . GLU A 1 95 ? 12.796 6.726 -34.243 1.00 88.75 95 GLU A C 1
ATOM 690 O O . GLU A 1 95 ? 11.889 6.031 -33.791 1.00 88.75 95 GLU A O 1
ATOM 695 N N . GLY A 1 96 ? 12.561 7.962 -34.682 1.00 85.56 96 GLY A N 1
ATOM 696 C CA . GLY A 1 96 ? 11.232 8.583 -34.673 1.00 85.56 96 GLY A CA 1
ATOM 697 C C . GLY A 1 96 ? 10.899 9.395 -33.418 1.00 85.56 96 GLY A C 1
ATOM 698 O O . GLY A 1 96 ? 9.955 10.186 -33.455 1.00 85.56 96 GLY A O 1
ATOM 699 N N . PHE A 1 97 ? 11.691 9.307 -32.344 1.00 91.75 97 PHE A N 1
ATOM 700 C CA . PHE A 1 97 ? 11.513 10.179 -31.182 1.00 91.75 97 PHE A CA 1
ATOM 701 C C . PHE A 1 97 ? 12.255 11.505 -31.353 1.00 91.75 97 PHE A C 1
ATOM 703 O O . PHE A 1 97 ? 13.443 11.556 -31.669 1.00 91.75 97 PHE A O 1
ATOM 710 N N . SER A 1 98 ? 11.563 12.607 -31.059 1.00 92.19 98 SER A N 1
ATOM 711 C CA . SER A 1 98 ? 12.178 13.938 -30.966 1.00 92.19 98 SER A CA 1
ATOM 712 C C . SER A 1 98 ? 12.704 14.250 -29.556 1.00 92.19 98 SER A C 1
ATOM 714 O O . SER A 1 98 ? 12.770 15.411 -29.167 1.00 92.19 98 SER A O 1
ATOM 716 N N . ILE A 1 99 ? 13.106 13.226 -28.799 1.00 96.19 99 ILE A N 1
ATOM 717 C CA . ILE A 1 99 ? 13.552 13.324 -27.400 1.00 96.19 99 ILE A CA 1
ATOM 718 C C . ILE A 1 99 ? 15.094 13.309 -27.377 1.00 96.19 99 ILE A C 1
ATOM 720 O O . ILE A 1 99 ? 15.675 12.359 -27.911 1.00 96.19 99 ILE A O 1
ATOM 724 N N . PRO A 1 100 ? 15.778 14.348 -26.857 1.00 93.56 100 PRO A N 1
ATOM 725 C CA . PRO A 1 100 ? 17.247 14.427 -26.850 1.00 93.56 100 PRO A CA 1
ATOM 726 C C . PRO A 1 100 ? 17.931 13.228 -26.177 1.00 93.56 100 PRO A C 1
ATOM 728 O O . PRO A 1 100 ? 18.881 12.663 -26.721 1.00 93.56 100 PRO A O 1
ATOM 731 N N . GLU A 1 101 ? 17.383 12.780 -25.049 1.00 96.69 101 GLU A N 1
ATOM 732 C CA . GLU A 1 101 ? 17.912 11.694 -24.221 1.00 96.69 101 GLU A CA 1
ATOM 733 C C . GLU A 1 101 ? 17.918 10.329 -24.933 1.00 96.69 101 GLU A C 1
ATOM 735 O O . GLU A 1 101 ? 18.633 9.412 -24.530 1.00 96.69 101 GLU A O 1
ATOM 740 N N . LEU A 1 102 ? 17.142 10.188 -26.014 1.00 95.81 102 LEU A N 1
ATOM 741 C CA . LEU A 1 102 ? 17.059 8.965 -26.818 1.00 95.81 102 LEU A CA 1
ATOM 742 C C . LEU A 1 102 ? 17.964 8.983 -28.061 1.00 95.81 102 LEU A C 1
ATOM 744 O O . LEU A 1 102 ? 17.988 8.007 -28.807 1.00 95.81 102 LEU A O 1
ATOM 748 N N . ARG A 1 103 ? 18.691 10.078 -28.319 1.00 88.69 103 ARG A N 1
ATOM 749 C CA . ARG A 1 103 ? 19.457 10.265 -29.565 1.00 88.69 103 ARG A CA 1
ATOM 750 C C . ARG A 1 103 ? 20.929 10.559 -29.335 1.00 88.69 103 ARG A C 1
ATOM 752 O O . ARG A 1 103 ? 21.779 9.988 -30.009 1.00 88.69 103 ARG A O 1
ATOM 759 N N . GLU A 1 104 ? 21.222 11.461 -28.411 1.00 87.94 104 GLU A N 1
ATOM 760 C CA . GLU A 1 104 ? 22.592 11.892 -28.135 1.00 87.94 104 GLU A CA 1
ATOM 761 C C . GLU A 1 104 ? 23.204 11.062 -27.001 1.00 87.94 104 GLU A C 1
ATOM 763 O O . GLU A 1 104 ? 22.452 10.525 -26.184 1.00 87.94 104 GLU A O 1
ATOM 768 N N . PRO A 1 105 ? 24.544 10.956 -26.908 1.00 93.12 105 PRO A N 1
ATOM 769 C CA . PRO A 1 105 ? 25.189 10.370 -25.740 1.00 93.12 105 PRO A CA 1
ATOM 770 C C . PRO A 1 105 ? 24.746 11.073 -24.451 1.00 93.12 105 PRO A C 1
ATOM 772 O O . PRO A 1 105 ? 24.742 12.301 -24.380 1.00 93.12 105 PRO A O 1
ATOM 775 N N . GLN A 1 106 ? 24.388 10.298 -23.430 1.00 95.75 106 GLN A N 1
ATOM 776 C CA . GLN A 1 106 ? 23.867 10.807 -22.158 1.00 95.75 106 GLN A CA 1
ATOM 777 C C . GLN A 1 106 ? 24.687 10.290 -20.977 1.00 95.75 106 GLN A C 1
ATOM 779 O O . GLN A 1 106 ? 25.242 9.198 -21.057 1.00 95.75 106 GLN A O 1
ATOM 784 N N . PRO A 1 107 ? 24.729 10.990 -19.834 1.00 97.19 107 PRO A N 1
ATOM 785 C CA . PRO A 1 107 ? 25.139 10.365 -18.582 1.00 97.19 107 PRO A CA 1
ATOM 786 C C . PRO A 1 107 ? 24.253 9.147 -18.283 1.00 97.19 107 PRO A C 1
ATOM 788 O O . PRO A 1 107 ? 23.023 9.236 -18.333 1.00 97.19 107 PRO A O 1
ATOM 791 N N . ALA A 1 108 ? 24.866 8.004 -17.978 1.00 96.31 108 ALA A N 1
ATOM 792 C CA . ALA A 1 108 ? 24.134 6.802 -17.608 1.00 96.31 108 ALA A CA 1
ATOM 793 C C . ALA A 1 108 ? 23.282 7.060 -16.355 1.00 96.31 108 ALA A C 1
ATOM 795 O O . ALA A 1 108 ? 23.737 7.667 -15.385 1.00 96.31 108 ALA A O 1
ATOM 796 N N . SER A 1 109 ? 22.033 6.603 -16.387 1.00 96.69 109 SER A N 1
ATOM 797 C CA . SER A 1 109 ? 21.074 6.796 -15.302 1.00 96.69 109 SER A CA 1
ATOM 798 C C . SER A 1 109 ? 20.032 5.681 -15.289 1.00 96.69 109 SER A C 1
ATOM 800 O O . SER A 1 109 ? 19.754 5.058 -16.317 1.00 96.69 109 SER A O 1
ATOM 802 N N . ASP A 1 110 ? 19.404 5.470 -14.133 1.00 95.75 110 ASP A N 1
ATOM 803 C CA . ASP A 1 110 ? 18.300 4.514 -13.995 1.00 95.75 110 ASP A CA 1
ATOM 804 C C . ASP A 1 110 ? 17.097 4.883 -14.877 1.00 95.75 110 ASP A C 1
ATOM 806 O O . ASP A 1 110 ? 16.354 4.007 -15.315 1.00 95.75 110 ASP A O 1
ATOM 810 N N . ASP A 1 111 ? 16.908 6.169 -15.176 1.00 96.25 111 ASP A N 1
ATOM 811 C CA . ASP A 1 111 ? 15.834 6.642 -16.052 1.00 96.25 111 ASP A CA 1
ATOM 812 C C . ASP A 1 111 ? 16.048 6.187 -17.503 1.00 96.25 111 ASP A C 1
ATOM 814 O O . ASP A 1 111 ? 15.095 5.754 -18.154 1.00 96.25 111 ASP A O 1
ATOM 818 N N . LEU A 1 112 ? 17.296 6.159 -17.987 1.00 97.88 112 LEU A N 1
ATOM 819 C CA . LEU A 1 112 ? 17.617 5.572 -19.295 1.00 97.88 112 LEU A CA 1
ATOM 820 C C . LEU A 1 112 ? 17.416 4.054 -19.309 1.00 97.88 112 LEU A C 1
ATOM 822 O O . LEU A 1 112 ? 16.937 3.517 -20.307 1.00 97.88 112 LEU A O 1
ATOM 826 N N . VAL A 1 113 ? 17.693 3.363 -18.198 1.00 97.38 113 VAL A N 1
ATOM 827 C CA . VAL A 1 113 ? 17.373 1.933 -18.060 1.00 97.38 113 VAL A CA 1
ATOM 828 C C . VAL A 1 113 ? 15.859 1.714 -18.139 1.00 97.38 113 VAL A C 1
ATOM 830 O O . VAL A 1 113 ? 15.408 0.877 -18.918 1.00 97.38 113 VAL A O 1
ATOM 833 N N . ARG A 1 114 ? 15.050 2.486 -17.403 1.00 96.25 114 ARG A N 1
ATOM 834 C CA . ARG A 1 114 ? 13.576 2.395 -17.447 1.00 96.25 114 ARG A CA 1
ATOM 835 C C . ARG A 1 114 ? 13.014 2.709 -18.832 1.00 96.25 114 ARG A C 1
ATOM 837 O O . ARG A 1 114 ? 12.118 2.005 -19.294 1.00 96.25 114 ARG A O 1
ATOM 844 N N . ALA A 1 115 ? 13.546 3.723 -19.512 1.00 97.25 115 ALA A N 1
ATOM 845 C CA . ALA A 1 115 ? 13.137 4.064 -20.870 1.00 97.25 115 ALA A CA 1
ATOM 846 C C . ALA A 1 115 ? 13.506 2.957 -21.868 1.00 97.25 115 ALA A C 1
ATOM 848 O O . ALA A 1 115 ? 12.674 2.572 -22.689 1.00 97.25 115 ALA A O 1
ATOM 849 N N . ALA A 1 116 ? 14.713 2.392 -21.759 1.00 97.25 116 ALA A N 1
ATOM 850 C CA . ALA A 1 116 ? 15.144 1.259 -22.573 1.00 97.25 116 ALA A CA 1
ATOM 851 C C . ALA A 1 116 ? 14.201 0.066 -22.415 1.00 97.25 116 ALA A C 1
ATOM 853 O O . ALA A 1 116 ? 13.784 -0.525 -23.412 1.00 97.25 116 ALA A O 1
ATOM 854 N N . ARG A 1 117 ? 13.804 -0.238 -21.172 1.00 96.19 117 ARG A N 1
ATOM 855 C CA . ARG A 1 117 ? 12.793 -1.259 -20.893 1.00 96.19 117 ARG A CA 1
ATOM 856 C C . ARG A 1 117 ? 11.489 -0.960 -21.628 1.00 96.19 117 ARG A C 1
ATOM 858 O O . ARG A 1 117 ? 11.001 -1.844 -22.325 1.00 96.19 117 ARG A O 1
ATOM 865 N N . THR A 1 118 ? 10.946 0.260 -21.552 1.00 95.75 118 THR A N 1
ATOM 866 C CA . THR A 1 118 ? 9.701 0.604 -22.268 1.00 95.75 118 THR A CA 1
ATOM 867 C C . THR A 1 118 ? 9.829 0.412 -23.780 1.00 95.75 118 THR A C 1
ATOM 869 O O . THR A 1 118 ? 8.990 -0.252 -24.390 1.00 95.75 118 THR A O 1
ATOM 872 N N . LEU A 1 119 ? 10.908 0.917 -24.387 1.00 95.19 119 LEU A N 1
ATOM 873 C CA . LEU A 1 119 ? 11.159 0.804 -25.832 1.00 95.19 119 LEU A CA 1
ATOM 874 C C . LEU A 1 119 ? 11.288 -0.657 -26.300 1.00 95.19 119 LEU A C 1
ATOM 876 O O . LEU A 1 119 ? 10.953 -0.990 -27.440 1.00 95.19 119 LEU A O 1
ATOM 880 N N . PHE A 1 120 ? 11.729 -1.552 -25.414 1.00 93.88 120 PHE A N 1
ATOM 881 C CA . PHE A 1 120 ? 11.893 -2.981 -25.682 1.00 93.88 120 PHE A CA 1
ATOM 882 C C . PHE A 1 120 ? 10.725 -3.852 -25.201 1.00 93.88 120 PHE A C 1
ATOM 884 O O . PHE A 1 120 ? 10.867 -5.063 -25.078 1.00 93.88 120 PHE A O 1
ATOM 891 N N . GLY A 1 121 ? 9.539 -3.269 -25.005 1.00 92.38 121 GLY A N 1
ATOM 892 C CA . GLY A 1 121 ? 8.340 -4.031 -24.642 1.00 92.38 121 GLY A CA 1
ATOM 893 C C . GLY A 1 121 ? 8.282 -4.388 -23.158 1.00 92.38 121 GLY A C 1
ATOM 894 O O . GLY A 1 121 ? 7.788 -5.450 -22.795 1.00 92.38 121 GLY A O 1
ATOM 895 N N . ASN A 1 122 ? 8.796 -3.499 -22.306 1.00 94.25 122 ASN A N 1
ATOM 896 C CA . ASN A 1 122 ? 8.794 -3.569 -20.839 1.00 94.25 122 ASN A CA 1
ATOM 897 C C . ASN A 1 122 ? 9.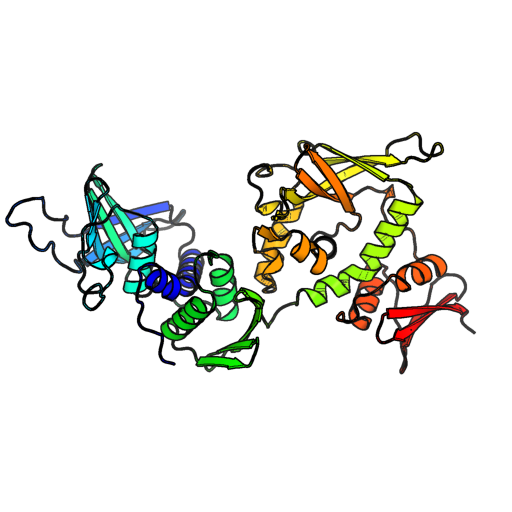614 -4.718 -20.225 1.00 94.25 122 ASN A C 1
ATOM 899 O O . ASN A 1 122 ? 9.625 -4.902 -19.002 1.00 94.25 122 ASN A O 1
ATOM 903 N N . VAL A 1 123 ? 10.352 -5.446 -21.062 1.00 92.94 123 VAL A N 1
ATOM 904 C CA . VAL A 1 123 ? 11.195 -6.572 -20.662 1.00 92.94 123 VAL A CA 1
ATOM 905 C C . VAL A 1 123 ? 12.321 -6.157 -19.709 1.00 92.94 123 VAL A C 1
ATOM 907 O O . VAL A 1 123 ? 12.708 -4.983 -19.688 1.00 92.94 123 VAL A O 1
ATOM 910 N N . PRO A 1 124 ? 12.876 -7.093 -18.917 1.00 92.38 124 PRO A N 1
ATOM 911 C CA . PRO A 1 124 ? 14.040 -6.814 -18.090 1.00 92.38 124 PRO A CA 1
ATOM 912 C C . PRO A 1 124 ? 15.240 -6.362 -18.922 1.00 92.38 124 PRO A C 1
ATOM 914 O O . PRO A 1 124 ? 15.524 -6.914 -19.987 1.00 92.38 124 PRO A O 1
ATOM 917 N N . VAL A 1 125 ? 15.970 -5.382 -18.390 1.00 94.31 125 VAL A N 1
ATOM 918 C CA . VAL A 1 125 ? 17.248 -4.917 -18.932 1.00 94.31 125 VAL A CA 1
ATOM 919 C C . VAL A 1 125 ? 18.360 -5.271 -17.952 1.00 94.31 125 VAL A C 1
ATOM 921 O O . VAL A 1 125 ? 18.251 -5.014 -16.754 1.00 94.31 125 VAL A O 1
ATOM 924 N N . LEU A 1 126 ? 19.424 -5.870 -18.475 1.00 93.12 126 LEU A N 1
ATOM 925 C CA . LEU A 1 126 ? 20.591 -6.336 -17.741 1.00 93.12 126 LEU A CA 1
ATOM 926 C C . LEU A 1 126 ? 21.809 -5.491 -18.119 1.00 93.12 126 LEU A C 1
ATOM 928 O O . LEU A 1 126 ? 21.995 -5.127 -19.282 1.00 93.12 126 LEU A O 1
ATOM 932 N N . LEU A 1 127 ? 22.649 -5.201 -17.127 1.00 93.12 127 LEU A N 1
ATOM 933 C CA . LEU A 1 127 ? 23.925 -4.517 -17.309 1.00 93.12 127 LEU A CA 1
ATOM 934 C C . LEU A 1 127 ? 25.047 -5.559 -17.318 1.00 93.12 127 LEU A C 1
ATOM 936 O O . LEU A 1 127 ? 25.266 -6.246 -16.322 1.00 93.12 127 LEU A O 1
ATOM 940 N N . ALA A 1 128 ? 25.737 -5.681 -18.450 1.00 90.69 128 ALA A N 1
ATOM 941 C CA . ALA A 1 128 ? 26.810 -6.642 -18.684 1.00 90.69 128 ALA A CA 1
ATOM 942 C C . ALA A 1 128 ? 28.168 -5.926 -18.755 1.00 90.69 128 ALA A C 1
ATOM 944 O O . ALA A 1 128 ? 28.523 -5.413 -19.824 1.00 90.69 128 ALA A O 1
ATOM 945 N N . PRO A 1 129 ? 28.916 -5.839 -17.641 1.00 90.25 129 PRO A N 1
ATOM 946 C CA . PRO A 1 129 ? 30.258 -5.272 -17.655 1.00 90.25 129 PRO A CA 1
ATOM 947 C C . PRO A 1 129 ? 31.209 -6.166 -18.462 1.00 90.25 129 PRO A C 1
ATOM 949 O O . PRO A 1 129 ? 31.234 -7.382 -18.281 1.00 90.25 129 PRO A O 1
ATOM 952 N N . HIS A 1 130 ? 31.988 -5.552 -19.353 1.00 85.12 130 HIS A N 1
ATOM 953 C CA . HIS A 1 130 ? 33.100 -6.192 -20.071 1.00 85.12 130 HIS A CA 1
ATOM 954 C C . HIS A 1 130 ? 34.428 -5.918 -19.360 1.00 85.12 130 HIS A C 1
ATOM 956 O O . HIS A 1 130 ? 35.282 -6.797 -19.273 1.00 85.12 130 HIS A O 1
ATOM 962 N N . ASP A 1 131 ? 34.569 -4.703 -18.833 1.00 86.88 131 ASP A N 1
ATOM 963 C CA . ASP A 1 131 ? 35.669 -4.225 -17.998 1.00 86.88 131 ASP A CA 1
ATOM 964 C C . ASP A 1 131 ? 35.166 -3.084 -17.086 1.00 86.88 131 ASP A C 1
ATOM 966 O O . ASP A 1 131 ? 33.962 -2.818 -17.030 1.00 86.88 131 ASP A O 1
ATOM 970 N N . ASP A 1 132 ? 36.071 -2.408 -16.370 1.00 86.56 132 ASP A N 1
ATOM 971 C CA . ASP A 1 132 ? 35.736 -1.328 -15.425 1.00 86.56 132 ASP A CA 1
ATOM 972 C C . ASP A 1 132 ? 35.108 -0.084 -16.086 1.00 86.56 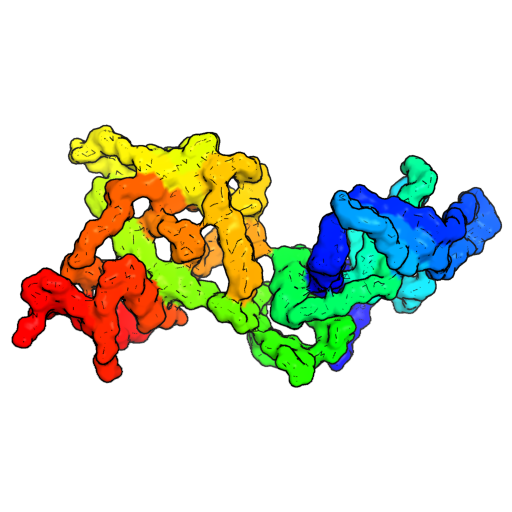132 ASP A C 1
ATOM 974 O O . ASP A 1 132 ? 34.523 0.760 -15.408 1.00 86.56 132 ASP A O 1
ATOM 978 N N . THR A 1 133 ? 35.238 0.049 -17.406 1.00 87.69 133 THR A N 1
ATOM 979 C CA . THR A 1 133 ? 34.845 1.238 -18.174 1.00 87.69 133 THR A CA 1
ATOM 980 C C . THR A 1 133 ? 33.723 0.965 -19.168 1.00 87.69 133 THR A C 1
ATOM 982 O O . THR A 1 133 ? 33.035 1.901 -19.573 1.00 87.69 133 THR A O 1
ATOM 985 N N . VAL A 1 134 ? 33.508 -0.295 -19.558 1.00 91.00 134 VAL A N 1
ATOM 986 C CA . VAL A 1 134 ? 32.598 -0.684 -20.639 1.00 91.00 134 VAL A CA 1
ATOM 987 C C . VAL A 1 134 ? 31.514 -1.630 -20.145 1.00 91.00 134 VAL A C 1
ATOM 989 O O . VAL A 1 134 ? 31.787 -2.752 -19.723 1.00 91.00 134 VAL A O 1
ATOM 992 N N . ILE A 1 135 ? 30.256 -1.225 -20.314 1.00 92.44 135 ILE A N 1
ATOM 993 C CA . ILE A 1 135 ? 29.078 -2.018 -19.951 1.00 92.44 135 ILE A CA 1
ATOM 994 C C . ILE A 1 135 ? 28.142 -2.098 -21.158 1.00 92.44 135 ILE A C 1
ATOM 996 O O . ILE A 1 135 ? 27.790 -1.084 -21.754 1.00 92.44 135 ILE A O 1
ATOM 1000 N N . SER A 1 136 ? 27.715 -3.300 -21.541 1.00 93.38 136 SER A N 1
ATOM 1001 C CA . SER A 1 136 ? 26.607 -3.472 -22.487 1.00 93.38 136 SER A CA 1
ATOM 1002 C C . SER A 1 136 ? 25.272 -3.466 -21.757 1.00 93.38 136 SER A C 1
ATOM 1004 O O . SER A 1 136 ? 25.135 -4.075 -20.699 1.00 93.38 136 SER A O 1
ATOM 1006 N N . VAL A 1 137 ? 24.282 -2.810 -22.349 1.00 95.50 137 VAL A N 1
ATOM 1007 C CA . VAL A 1 137 ? 22.906 -2.793 -21.855 1.00 95.50 137 VAL A CA 1
ATOM 1008 C C . VAL A 1 137 ? 22.080 -3.732 -22.721 1.00 95.50 137 VAL A C 1
ATOM 1010 O O . VAL A 1 137 ? 21.995 -3.535 -23.935 1.00 95.50 137 VAL A O 1
ATOM 1013 N N . ILE A 1 138 ? 21.506 -4.766 -22.112 1.00 94.94 138 ILE A N 1
ATOM 1014 C CA . ILE A 1 138 ? 20.899 -5.894 -22.825 1.00 94.94 138 ILE A CA 1
ATOM 1015 C C . ILE A 1 138 ? 19.445 -6.055 -22.391 1.00 94.94 138 ILE A C 1
ATOM 1017 O O . ILE A 1 138 ? 19.187 -6.301 -21.217 1.00 94.94 138 ILE A O 1
ATOM 1021 N N . ALA A 1 139 ? 18.500 -5.956 -23.323 1.00 94.75 139 ALA A N 1
ATOM 1022 C CA . ALA A 1 139 ? 17.106 -6.331 -23.085 1.00 94.75 139 ALA A CA 1
ATOM 1023 C C . ALA A 1 139 ? 16.924 -7.837 -23.289 1.00 94.75 139 ALA A C 1
ATOM 1025 O O . ALA A 1 139 ? 17.367 -8.370 -24.303 1.00 94.75 139 ALA A O 1
ATOM 1026 N N . VAL A 1 140 ? 16.255 -8.513 -22.354 1.00 91.62 140 VAL A N 1
ATOM 1027 C CA . VAL A 1 140 ? 15.893 -9.935 -22.481 1.00 91.62 140 VAL A CA 1
ATOM 1028 C C . VAL A 1 140 ? 14.657 -10.062 -23.372 1.00 91.62 140 VAL A C 1
ATOM 1030 O O . VAL A 1 140 ? 13.649 -9.424 -23.100 1.00 91.62 140 VAL A O 1
ATOM 1033 N N . THR A 1 141 ? 14.696 -10.866 -24.434 1.00 85.31 141 THR A N 1
ATOM 1034 C CA . THR A 1 141 ? 13.633 -10.862 -25.461 1.00 85.31 141 THR A CA 1
ATOM 1035 C C . THR A 1 141 ? 12.506 -11.868 -25.238 1.00 85.31 141 THR A C 1
ATOM 1037 O O . THR A 1 141 ? 11.502 -11.792 -25.941 1.00 85.31 141 THR A O 1
ATOM 1040 N N . ASP A 1 142 ? 12.629 -12.751 -24.244 1.00 78.31 142 ASP A N 1
ATOM 1041 C CA . ASP A 1 142 ? 11.639 -13.790 -23.929 1.00 78.31 142 ASP A CA 1
ATOM 1042 C C . ASP A 1 142 ? 10.998 -13.558 -22.543 1.00 78.31 142 ASP A C 1
ATOM 1044 O O . ASP A 1 142 ? 11.329 -14.260 -21.580 1.00 78.31 142 ASP A O 1
ATOM 1048 N N . PRO A 1 143 ? 10.118 -12.551 -22.369 1.00 72.00 143 PRO A N 1
ATOM 1049 C CA . PRO A 1 143 ? 9.480 -12.316 -21.080 1.00 72.00 143 PRO A CA 1
ATOM 1050 C C . PRO A 1 143 ? 8.475 -13.432 -20.736 1.00 72.00 143 PRO A C 1
ATOM 1052 O O . PRO A 1 143 ? 7.823 -13.986 -21.628 1.00 72.00 143 PRO A O 1
ATOM 1055 N N . PRO A 1 144 ? 8.294 -13.750 -19.442 1.00 73.81 144 PRO A N 1
ATOM 1056 C CA . PRO A 1 144 ? 7.229 -14.644 -19.001 1.00 73.81 144 PRO A CA 1
ATOM 1057 C C . PRO A 1 144 ? 5.845 -14.043 -19.301 1.00 73.81 144 PRO A C 1
ATOM 1059 O O . PRO A 1 144 ? 5.720 -12.829 -19.490 1.00 73.81 144 PRO A O 1
ATOM 1062 N N . PRO A 1 145 ? 4.784 -14.871 -19.320 1.00 78.44 145 PRO A N 1
ATOM 1063 C CA . PRO A 1 145 ? 3.427 -14.375 -19.504 1.00 78.44 145 PRO A CA 1
ATOM 1064 C C . PRO A 1 145 ? 3.036 -13.402 -18.385 1.00 78.44 145 PRO A C 1
ATOM 1066 O O . PRO A 1 145 ? 3.416 -13.573 -17.226 1.00 78.44 145 PRO A O 1
ATOM 1069 N N . SER A 1 146 ? 2.233 -12.402 -18.745 1.00 82.62 146 SER A N 1
ATOM 1070 C CA . SER A 1 146 ? 1.655 -11.434 -17.812 1.00 82.62 146 SER A CA 1
ATOM 1071 C C . SER A 1 146 ? 0.809 -12.098 -16.720 1.00 82.62 146 SER A C 1
ATOM 1073 O O . SER A 1 146 ? 0.098 -13.072 -16.975 1.00 82.62 146 SER A O 1
ATOM 1075 N N . GLY A 1 147 ? 0.850 -11.540 -15.506 1.00 85.12 147 GLY A N 1
ATOM 1076 C CA . GLY A 1 147 ? 0.032 -12.006 -14.384 1.00 85.12 147 GLY A CA 1
ATOM 1077 C C . GLY A 1 147 ? -1.429 -11.521 -14.434 1.00 85.12 147 GLY A C 1
ATOM 1078 O O . GLY A 1 147 ? -1.795 -10.735 -15.319 1.00 85.12 147 GLY A O 1
ATOM 1079 N N . PRO A 1 148 ? -2.266 -11.928 -13.455 1.00 91.38 148 PRO A N 1
ATOM 1080 C CA . PRO A 1 148 ? -3.645 -11.445 -13.311 1.00 91.38 148 PRO A CA 1
ATOM 1081 C C . PRO A 1 148 ? -3.734 -9.914 -13.336 1.00 91.38 148 PRO A C 1
ATOM 1083 O O . PRO A 1 148 ? -2.880 -9.235 -12.753 1.00 91.38 148 PRO A O 1
ATOM 1086 N N . LEU A 1 149 ? -4.759 -9.358 -13.992 1.00 94.62 149 LEU A N 1
ATOM 1087 C CA . LEU A 1 149 ? -4.849 -7.923 -14.286 1.00 94.62 149 LEU A CA 1
ATOM 1088 C C . LEU A 1 149 ? -4.828 -7.080 -13.013 1.00 94.62 149 LEU A C 1
ATOM 1090 O O . LEU A 1 149 ? -4.085 -6.102 -12.912 1.00 94.62 149 LEU A O 1
ATOM 1094 N N . ARG A 1 150 ? -5.612 -7.487 -12.013 1.00 94.94 150 ARG A N 1
ATOM 1095 C CA . ARG A 1 150 ? -5.707 -6.767 -10.742 1.00 94.94 150 ARG A CA 1
ATOM 1096 C C . ARG A 1 150 ? -4.370 -6.732 -10.002 1.00 94.94 150 ARG A C 1
ATOM 1098 O O . ARG A 1 150 ? -3.961 -5.673 -9.533 1.00 94.94 150 ARG A O 1
ATOM 1105 N N . SER A 1 151 ? -3.679 -7.867 -9.915 1.00 92.94 151 SER A N 1
ATOM 1106 C CA . SER A 1 151 ? -2.380 -7.962 -9.239 1.00 92.94 151 SER A CA 1
ATOM 1107 C C . SER A 1 151 ? -1.311 -7.124 -9.940 1.00 92.94 151 SER A C 1
ATOM 1109 O O . SER A 1 151 ? -0.530 -6.452 -9.269 1.00 92.94 151 SER A O 1
ATOM 1111 N N . ALA A 1 152 ? -1.316 -7.109 -11.275 1.00 94.31 152 ALA A N 1
ATOM 1112 C CA . ALA A 1 152 ? -0.423 -6.278 -12.075 1.00 94.31 152 ALA A CA 1
ATOM 1113 C C . ALA A 1 152 ? -0.662 -4.778 -11.845 1.00 94.31 152 ALA A C 1
ATOM 1115 O O . ALA A 1 152 ? 0.289 -4.032 -11.615 1.00 94.31 152 ALA A O 1
ATOM 1116 N N . LEU A 1 153 ? -1.927 -4.343 -11.827 1.00 96.31 153 LEU A N 1
ATOM 1117 C CA . LEU A 1 153 ? -2.286 -2.955 -11.524 1.00 96.31 153 LEU A CA 1
ATOM 1118 C C . LEU A 1 153 ? -1.835 -2.546 -10.119 1.00 96.31 153 LEU A C 1
ATOM 1120 O O . LEU A 1 153 ? -1.223 -1.494 -9.967 1.00 96.31 153 LEU A O 1
ATOM 1124 N N . ILE A 1 154 ? -2.088 -3.376 -9.104 1.00 95.56 154 ILE A N 1
ATOM 1125 C CA . ILE A 1 154 ? -1.680 -3.080 -7.724 1.00 95.56 154 ILE A CA 1
ATOM 1126 C C . ILE A 1 154 ? -0.155 -2.976 -7.619 1.00 95.56 154 ILE A C 1
ATOM 1128 O O . ILE A 1 154 ? 0.348 -1.976 -7.113 1.00 95.56 154 ILE A O 1
ATOM 1132 N N . SER A 1 155 ? 0.576 -3.966 -8.142 1.00 92.56 155 SER A N 1
ATOM 1133 C CA . SER A 1 155 ? 2.042 -3.982 -8.090 1.00 92.56 155 SER A CA 1
ATOM 1134 C C . SER A 1 155 ? 2.675 -2.835 -8.879 1.00 92.56 155 SER A C 1
ATOM 1136 O O . SER A 1 155 ? 3.718 -2.316 -8.488 1.00 92.56 155 SER A O 1
ATOM 1138 N N . GLY A 1 156 ? 2.082 -2.446 -10.008 1.00 93.69 156 GLY A N 1
ATOM 1139 C CA . GLY A 1 156 ? 2.565 -1.320 -10.798 1.00 93.69 156 GLY A CA 1
ATOM 1140 C C . GLY A 1 156 ? 2.288 0.024 -10.139 1.00 93.69 156 GLY A C 1
ATOM 1141 O O . GLY A 1 156 ? 3.158 0.890 -10.127 1.00 93.69 156 GLY A O 1
ATOM 1142 N N . LEU A 1 157 ? 1.107 0.194 -9.541 1.00 94.31 157 LEU A N 1
ATOM 1143 C CA . LEU A 1 157 ? 0.742 1.421 -8.834 1.00 94.31 157 LEU A CA 1
ATOM 1144 C C . LEU A 1 157 ? 1.501 1.589 -7.515 1.00 94.31 157 LEU A C 1
ATOM 1146 O O . LEU A 1 157 ? 1.753 2.725 -7.123 1.00 94.31 157 LEU A O 1
ATOM 1150 N N . SER A 1 158 ? 1.891 0.501 -6.844 1.00 91.38 158 SER A N 1
ATOM 1151 C CA . SER A 1 158 ? 2.757 0.580 -5.661 1.00 91.38 158 SER A CA 1
ATOM 1152 C C . SER A 1 158 ? 4.184 1.012 -6.007 1.00 91.38 158 SER A C 1
ATOM 1154 O O . SER A 1 158 ? 4.852 1.621 -5.180 1.00 91.38 158 SER A O 1
ATOM 1156 N N . ALA A 1 159 ? 4.651 0.719 -7.225 1.00 88.38 159 ALA A N 1
ATOM 1157 C CA . ALA A 1 159 ? 5.970 1.116 -7.721 1.00 88.38 159 ALA A CA 1
ATOM 1158 C C . ALA A 1 159 ? 5.976 2.476 -8.451 1.00 88.38 159 ALA A C 1
ATOM 1160 O O . ALA A 1 159 ? 7.035 2.942 -8.878 1.00 88.38 159 ALA A O 1
ATOM 1161 N N . LEU A 1 160 ? 4.808 3.100 -8.636 1.00 89.62 160 LEU A N 1
ATOM 1162 C CA . LEU A 1 160 ? 4.674 4.348 -9.378 1.00 89.62 160 LEU A CA 1
ATOM 1163 C C . LEU A 1 160 ? 5.140 5.537 -8.527 1.00 89.62 160 LEU A C 1
ATOM 1165 O O . LEU A 1 160 ? 4.515 5.890 -7.530 1.00 89.62 160 LEU A O 1
ATOM 1169 N N . ASP A 1 161 ? 6.227 6.173 -8.956 1.00 82.94 161 ASP A N 1
ATOM 1170 C CA . ASP A 1 161 ? 6.742 7.411 -8.366 1.00 82.94 161 ASP A CA 1
ATOM 1171 C C . ASP A 1 161 ? 5.816 8.595 -8.706 1.00 82.94 161 ASP A C 1
ATOM 1173 O O . ASP A 1 161 ? 5.311 8.705 -9.825 1.00 82.94 161 ASP A O 1
ATOM 1177 N N . GLU A 1 162 ? 5.595 9.489 -7.737 1.00 80.81 162 GLU A N 1
ATOM 1178 C CA . GLU A 1 162 ? 4.683 10.635 -7.856 1.00 80.81 162 GLU A CA 1
ATOM 1179 C C . GLU A 1 162 ? 5.068 11.627 -8.965 1.00 80.81 162 GLU A C 1
ATOM 1181 O O . GLU A 1 162 ? 4.220 12.394 -9.424 1.00 80.81 162 GLU A O 1
ATOM 1186 N N . ARG A 1 163 ? 6.329 11.612 -9.419 1.00 85.12 163 ARG A N 1
ATOM 1187 C CA . ARG A 1 163 ? 6.802 12.401 -10.567 1.00 85.12 163 ARG A CA 1
ATOM 1188 C C . ARG A 1 163 ? 6.148 11.975 -11.883 1.00 85.12 163 ARG A C 1
ATOM 1190 O O . ARG A 1 163 ? 6.148 12.758 -12.832 1.00 85.12 163 ARG A O 1
ATOM 1197 N N . PHE A 1 164 ? 5.611 10.758 -11.958 1.00 87.38 164 PHE A N 1
ATOM 1198 C CA . PHE A 1 164 ? 5.021 10.199 -13.169 1.00 87.38 164 PHE A CA 1
ATOM 1199 C C . PHE A 1 164 ? 3.489 10.219 -13.123 1.00 87.38 164 PHE A C 1
ATOM 1201 O O . PHE A 1 164 ? 2.843 9.971 -12.104 1.00 87.38 164 PHE A O 1
ATOM 1208 N N . GLY A 1 165 ? 2.874 10.519 -14.268 1.00 90.00 165 GLY A N 1
ATOM 1209 C CA . GLY A 1 165 ? 1.427 10.685 -14.367 1.00 90.00 165 GLY A CA 1
ATOM 1210 C C . GLY A 1 165 ? 0.675 9.355 -14.300 1.00 90.00 165 GLY A C 1
ATOM 1211 O O . GLY A 1 165 ? 0.750 8.553 -15.229 1.00 90.00 165 GLY A O 1
ATOM 1212 N N . THR A 1 166 ? -0.145 9.157 -13.263 1.00 93.88 166 THR A N 1
ATOM 1213 C CA . THR A 1 166 ? -0.921 7.914 -13.069 1.00 93.88 166 THR A CA 1
ATOM 1214 C C . THR A 1 166 ? -1.825 7.579 -14.255 1.00 93.88 166 THR A C 1
ATOM 1216 O O . THR A 1 166 ? -1.863 6.433 -14.698 1.00 93.88 166 THR A O 1
ATOM 1219 N N . ARG A 1 167 ? -2.523 8.573 -14.821 1.00 94.31 167 ARG A N 1
ATOM 1220 C CA . ARG A 1 167 ? -3.420 8.351 -15.967 1.00 94.31 167 ARG A CA 1
ATOM 1221 C C . ARG A 1 167 ? -2.652 7.856 -17.197 1.00 94.31 167 ARG A C 1
ATOM 1223 O O . ARG A 1 167 ? -3.050 6.874 -17.813 1.00 94.31 167 ARG A O 1
ATOM 1230 N N . ARG A 1 168 ? -1.507 8.478 -17.498 1.00 94.81 168 ARG A N 1
ATOM 1231 C CA . ARG A 1 168 ? -0.626 8.056 -18.594 1.00 94.81 168 ARG A CA 1
ATOM 1232 C C . ARG A 1 168 ? -0.083 6.643 -18.361 1.00 94.81 168 ARG A C 1
ATOM 1234 O O . ARG A 1 168 ? -0.133 5.833 -19.277 1.00 94.81 168 ARG A O 1
ATOM 1241 N N . ALA A 1 169 ? 0.331 6.316 -17.136 1.00 96.31 169 ALA A N 1
ATOM 1242 C CA . ALA A 1 169 ? 0.819 4.979 -16.798 1.00 96.31 169 ALA A CA 1
ATOM 1243 C C . ALA A 1 169 ? -0.255 3.895 -16.999 1.00 96.31 169 ALA A C 1
ATOM 1245 O O . ALA A 1 169 ? 0.029 2.834 -17.555 1.00 96.31 169 ALA A O 1
ATOM 1246 N N . LEU A 1 170 ? -1.504 4.171 -16.603 1.00 96.88 170 LEU A N 1
ATOM 1247 C CA . LEU A 1 170 ? -2.635 3.265 -16.833 1.00 96.88 170 LEU A CA 1
ATOM 1248 C C . LEU A 1 170 ? -2.936 3.095 -18.329 1.00 96.88 170 LEU A C 1
ATOM 1250 O O . LEU A 1 170 ? -3.192 1.977 -18.774 1.00 96.88 170 LEU A O 1
ATOM 1254 N N . MET A 1 171 ? -2.875 4.176 -19.115 1.00 96.44 171 MET A N 1
ATOM 1255 C CA . MET A 1 171 ? -3.052 4.108 -20.569 1.00 96.44 171 MET A CA 1
ATOM 1256 C C . MET A 1 171 ? -1.934 3.311 -21.247 1.00 96.44 171 MET A C 1
ATOM 1258 O O . MET A 1 171 ? -2.223 2.465 -22.089 1.00 96.44 171 MET A O 1
ATOM 1262 N N . GLY A 1 172 ? -0.675 3.546 -20.868 1.00 96.31 172 GLY A N 1
ATOM 1263 C CA . GLY A 1 172 ? 0.482 2.816 -21.387 1.00 96.31 172 GLY A CA 1
ATOM 1264 C C . GLY A 1 172 ? 0.399 1.323 -21.078 1.00 96.31 172 GLY A C 1
ATOM 1265 O O . GLY A 1 172 ? 0.575 0.490 -21.965 1.00 96.31 172 GLY A O 1
ATOM 1266 N N . PHE A 1 173 ? -0.009 0.975 -19.856 1.00 96.50 173 PHE A N 1
ATOM 1267 C CA . PHE A 1 173 ? -0.270 -0.407 -19.463 1.00 96.50 173 PHE A CA 1
ATOM 1268 C C . PHE A 1 173 ? -1.406 -1.058 -20.260 1.00 96.50 173 PHE A C 1
ATOM 1270 O O . PHE A 1 173 ? -1.255 -2.182 -20.742 1.00 96.50 173 PHE A O 1
ATOM 1277 N N . ALA A 1 174 ? -2.526 -0.350 -20.435 1.00 96.50 174 ALA A N 1
ATOM 1278 C CA . ALA A 1 174 ? -3.638 -0.836 -21.240 1.00 96.50 174 ALA A CA 1
ATOM 1279 C C . ALA A 1 174 ? -3.223 -1.040 -22.704 1.00 96.50 174 ALA A C 1
ATOM 1281 O O . ALA A 1 174 ? -3.521 -2.083 -23.278 1.00 96.50 174 ALA A O 1
ATOM 1282 N N . ALA A 1 175 ? -2.477 -0.101 -23.291 1.00 95.44 175 ALA A N 1
ATOM 1283 C CA . ALA A 1 175 ? -1.948 -0.229 -24.646 1.00 95.44 175 ALA A CA 1
ATOM 1284 C C . ALA A 1 175 ? -0.989 -1.424 -24.776 1.00 95.44 175 ALA A C 1
ATOM 1286 O O . ALA A 1 175 ? -1.126 -2.212 -25.710 1.00 95.44 175 ALA A O 1
ATOM 1287 N N . PHE A 1 176 ? -0.074 -1.601 -23.817 1.00 93.69 176 PHE A N 1
ATOM 1288 C CA . PHE A 1 176 ? 0.884 -2.709 -23.797 1.00 93.69 176 PHE A CA 1
ATOM 1289 C C . PHE A 1 176 ? 0.198 -4.081 -23.759 1.00 93.69 176 PHE A C 1
ATOM 1291 O O . PHE A 1 176 ? 0.567 -4.976 -24.516 1.00 93.69 176 PHE A O 1
ATOM 1298 N N . ARG A 1 177 ? -0.822 -4.245 -22.909 1.00 92.31 177 ARG A N 1
ATOM 1299 C CA . ARG A 1 177 ? -1.572 -5.504 -22.780 1.00 92.31 177 ARG A CA 1
ATOM 1300 C C . ARG A 1 177 ? -2.734 -5.649 -23.775 1.00 92.31 177 ARG A C 1
ATOM 1302 O O . ARG A 1 177 ? -3.410 -6.673 -23.760 1.00 92.31 177 ARG A O 1
ATOM 1309 N N . GLY A 1 178 ? -2.994 -4.649 -24.620 1.00 93.38 178 GLY A N 1
ATOM 1310 C CA . GLY A 1 178 ? -4.135 -4.652 -25.543 1.00 93.38 178 GLY A CA 1
ATOM 1311 C C . GLY A 1 178 ? -5.503 -4.586 -24.847 1.00 93.38 178 GLY A C 1
ATOM 1312 O O . GLY A 1 178 ? -6.480 -5.133 -25.354 1.00 93.38 178 GLY A O 1
ATOM 1313 N N . LEU A 1 179 ? -5.572 -3.943 -23.681 1.00 95.75 179 LEU A N 1
ATOM 1314 C CA . LEU A 1 179 ? -6.769 -3.832 -22.850 1.00 95.75 179 LEU A CA 1
ATOM 1315 C C . LEU A 1 179 ? -7.672 -2.686 -23.314 1.00 95.75 179 LEU A C 1
ATOM 1317 O O . LEU A 1 179 ? -7.225 -1.659 -23.834 1.00 95.75 179 LEU A O 1
ATOM 1321 N N . GLY A 1 180 ? -8.965 -2.842 -23.055 1.00 96.56 180 GLY A N 1
ATOM 1322 C CA . GLY A 1 180 ? -9.901 -1.734 -23.066 1.00 96.56 180 GLY A CA 1
ATOM 1323 C C . GLY A 1 180 ? -9.673 -0.806 -21.873 1.00 96.56 180 GLY A C 1
ATOM 1324 O O . GLY A 1 180 ? -9.208 -1.221 -20.811 1.00 96.56 180 GLY A O 1
ATOM 1325 N N . TYR A 1 181 ? -9.993 0.468 -22.074 1.00 96.69 181 TYR A N 1
ATOM 1326 C CA . TYR A 1 181 ? -9.798 1.528 -21.096 1.00 96.69 181 TYR A CA 1
ATOM 1327 C C . TYR A 1 181 ? -10.898 2.565 -21.258 1.00 96.69 181 TYR A C 1
ATOM 1329 O O . TYR A 1 181 ? -11.113 3.080 -22.361 1.00 96.69 181 TYR A O 1
ATOM 1337 N N . TRP A 1 182 ? -11.570 2.872 -20.158 1.00 96.00 182 TRP A N 1
ATOM 1338 C CA . TRP A 1 182 ? -12.695 3.795 -20.134 1.00 96.00 182 TRP A CA 1
ATOM 1339 C C . TRP A 1 182 ? -12.612 4.684 -18.907 1.00 96.00 182 TRP A C 1
ATOM 1341 O O . TRP A 1 182 ? -12.223 4.234 -17.830 1.00 96.00 182 TRP A O 1
ATOM 1351 N N . GLU A 1 183 ? -13.005 5.938 -19.077 1.00 95.38 183 GLU A N 1
ATOM 1352 C CA . GLU A 1 183 ? -13.061 6.921 -18.004 1.00 95.38 183 GLU A CA 1
ATOM 1353 C C . GLU A 1 183 ? -14.501 7.392 -17.838 1.00 95.38 183 GLU A C 1
ATOM 1355 O O . GLU A 1 183 ? -15.149 7.755 -18.822 1.00 95.38 183 GLU A O 1
ATOM 1360 N N . ASP A 1 184 ? -14.981 7.397 -16.600 1.00 95.19 184 ASP A N 1
ATOM 1361 C CA . ASP A 1 184 ? -16.276 7.949 -16.214 1.00 95.19 184 ASP A CA 1
ATOM 1362 C C . ASP A 1 184 ? -16.125 8.693 -14.882 1.00 95.19 184 ASP A C 1
ATOM 1364 O O . ASP A 1 184 ? -15.984 8.091 -13.816 1.00 95.19 184 ASP A O 1
ATOM 1368 N N . GLY A 1 185 ? -16.067 10.025 -14.949 1.00 93.12 185 GLY A N 1
ATOM 1369 C CA . GLY A 1 185 ? -15.797 10.875 -13.789 1.00 93.12 185 GLY A CA 1
ATOM 1370 C C . GLY A 1 185 ? -14.462 10.542 -13.107 1.00 93.12 185 GLY A C 1
ATOM 1371 O O . GLY A 1 185 ? -13.395 10.637 -13.715 1.00 93.12 185 GLY A O 1
ATOM 1372 N N . GLU A 1 186 ? -14.526 10.170 -11.826 1.00 94.69 186 GLU A N 1
ATOM 1373 C CA . GLU A 1 186 ? -13.368 9.732 -11.031 1.00 94.69 186 GLU A CA 1
ATOM 1374 C C . GLU A 1 186 ? -12.975 8.273 -11.305 1.00 94.69 186 GLU A C 1
ATOM 1376 O O . GLU A 1 186 ? -11.933 7.820 -10.842 1.00 94.69 186 GLU A O 1
ATOM 1381 N N . THR A 1 187 ? -13.775 7.504 -12.041 1.00 96.62 187 THR A N 1
ATOM 1382 C CA . THR A 1 187 ? -13.521 6.080 -12.256 1.00 96.62 187 THR A CA 1
ATOM 1383 C C . THR A 1 187 ? -12.784 5.840 -13.568 1.00 96.62 187 THR A C 1
ATOM 1385 O O . THR A 1 187 ? -13.193 6.295 -14.634 1.00 96.62 187 THR A O 1
ATOM 1388 N N . VAL A 1 188 ? -11.703 5.067 -13.498 1.00 97.38 188 VAL A N 1
ATOM 1389 C CA . VAL A 1 188 ? -11.026 4.477 -14.655 1.00 97.38 188 VAL A CA 1
ATOM 1390 C C . VAL A 1 188 ? -11.272 2.979 -14.630 1.00 97.38 188 VAL A C 1
ATOM 1392 O O . VAL A 1 188 ? -11.017 2.330 -13.623 1.00 97.38 188 VAL A O 1
ATOM 1395 N N . THR A 1 189 ? -11.747 2.413 -15.731 1.00 97.88 189 THR A N 1
ATOM 1396 C CA . THR A 1 189 ? -11.908 0.964 -15.885 1.00 97.88 189 THR A CA 1
ATOM 1397 C C . THR A 1 189 ? -10.913 0.453 -16.908 1.00 97.88 189 THR A C 1
ATOM 1399 O O . THR A 1 189 ? -10.842 0.989 -18.012 1.00 97.88 189 THR A O 1
ATOM 1402 N N . VAL A 1 190 ? -10.175 -0.597 -16.551 1.00 97.25 190 VAL A N 1
ATOM 1403 C CA . VAL A 1 190 ? -9.294 -1.343 -17.454 1.00 97.25 190 VAL A CA 1
ATOM 1404 C C . VAL A 1 190 ? -9.805 -2.778 -17.533 1.00 97.25 190 VAL A C 1
ATOM 1406 O O . VAL A 1 190 ? -10.035 -3.396 -16.493 1.00 97.25 190 VAL A O 1
ATOM 1409 N N . ALA A 1 191 ? -10.008 -3.310 -18.738 1.00 96.19 191 ALA A N 1
ATOM 1410 C CA . ALA A 1 191 ? -10.568 -4.652 -18.903 1.00 96.19 191 ALA A CA 1
ATOM 1411 C C . ALA A 1 191 ? -10.084 -5.365 -20.169 1.00 96.19 191 ALA A C 1
ATOM 1413 O O . ALA A 1 191 ? -9.765 -4.727 -21.172 1.00 96.19 191 ALA A O 1
ATOM 1414 N N . ASP A 1 192 ? -10.117 -6.693 -20.138 1.00 91.31 192 ASP A N 1
ATOM 1415 C CA . ASP A 1 192 ? -10.107 -7.552 -21.322 1.00 91.31 192 ASP A CA 1
ATOM 1416 C C . ASP A 1 192 ? -11.415 -8.359 -21.414 1.00 91.31 192 ASP A C 1
ATOM 1418 O O . ASP A 1 192 ? -12.442 -7.993 -20.843 1.00 91.31 192 ASP A O 1
ATOM 1422 N N . THR A 1 193 ? -11.416 -9.448 -22.183 1.00 88.06 193 THR A N 1
ATOM 1423 C CA . THR A 1 193 ? -12.587 -10.320 -22.352 1.00 88.06 193 THR A CA 1
ATOM 1424 C C . THR A 1 193 ? -12.928 -11.170 -21.123 1.00 88.06 193 THR A C 1
ATOM 1426 O O . THR A 1 193 ? -13.982 -11.800 -21.104 1.00 88.06 193 THR A O 1
ATOM 1429 N N . SER A 1 194 ? -12.036 -11.246 -20.137 1.00 88.81 194 SER A N 1
ATOM 1430 C CA . SER A 1 194 ? -12.086 -12.157 -18.988 1.00 88.81 194 SER A CA 1
ATOM 1431 C C . SER A 1 194 ? -12.066 -11.453 -17.629 1.00 88.81 194 SER A C 1
ATOM 1433 O O . SER A 1 194 ? -12.746 -11.909 -16.712 1.00 88.81 194 SER A O 1
ATOM 1435 N N . GLU A 1 195 ? -11.348 -10.337 -17.499 1.00 93.38 195 GLU A N 1
ATOM 1436 C CA . GLU A 1 195 ? -11.255 -9.539 -16.274 1.00 93.38 195 GLU A CA 1
ATOM 1437 C C . GLU A 1 195 ? -11.567 -8.063 -16.540 1.00 93.38 195 GLU A C 1
ATOM 1439 O O . GLU A 1 195 ? -11.240 -7.510 -17.587 1.00 93.38 195 GLU A O 1
ATOM 1444 N N . SER A 1 196 ? -12.167 -7.406 -15.545 1.00 95.75 196 SER A N 1
ATOM 1445 C CA . SER A 1 196 ? -12.415 -5.964 -15.525 1.00 95.75 196 SER A CA 1
ATOM 1446 C C . SER A 1 196 ? -12.071 -5.415 -14.147 1.00 95.75 196 SER A C 1
ATOM 1448 O O . SER A 1 196 ? -12.586 -5.899 -13.139 1.00 95.75 196 SER A O 1
ATOM 1450 N N . VAL A 1 197 ? -11.228 -4.387 -14.101 1.00 97.50 197 VAL A N 1
ATOM 1451 C CA . VAL A 1 197 ? -10.791 -3.732 -12.865 1.00 97.50 197 VAL A CA 1
ATOM 1452 C C . VAL A 1 197 ? -11.140 -2.251 -12.933 1.00 97.50 197 VAL A C 1
ATOM 1454 O O . VAL A 1 197 ? -10.693 -1.537 -13.830 1.00 97.50 197 VAL A O 1
ATOM 1457 N N . ALA A 1 198 ? -11.934 -1.793 -11.967 1.00 97.56 198 ALA A N 1
ATOM 1458 C CA . ALA A 1 198 ? -12.247 -0.383 -11.778 1.00 97.56 198 ALA A CA 1
ATOM 1459 C C . ALA A 1 198 ? -11.307 0.236 -10.735 1.00 97.56 198 ALA A C 1
ATOM 1461 O O . ALA A 1 198 ? -11.056 -0.351 -9.681 1.00 97.56 198 ALA A O 1
ATOM 1462 N N . LEU A 1 199 ? -10.802 1.428 -11.029 1.00 97.38 199 LEU A N 1
ATOM 1463 C CA . LEU A 1 199 ? -9.949 2.234 -10.170 1.00 97.38 199 LEU A CA 1
ATOM 1464 C C . LEU A 1 199 ? -10.629 3.579 -9.919 1.00 97.38 199 LEU A C 1
ATOM 1466 O O . LEU A 1 199 ? -11.124 4.201 -10.857 1.00 97.38 199 LEU A O 1
ATOM 1470 N N . THR A 1 200 ? -10.614 4.056 -8.677 1.00 95.50 200 THR A N 1
ATOM 1471 C CA . THR A 1 200 ? -11.090 5.410 -8.344 1.00 95.50 200 THR A CA 1
ATOM 1472 C C . THR A 1 200 ? -9.902 6.357 -8.260 1.00 95.50 200 THR A C 1
ATOM 1474 O O . THR A 1 200 ? -8.983 6.123 -7.477 1.00 95.50 200 THR A O 1
ATOM 1477 N N . LEU A 1 201 ? -9.905 7.428 -9.049 1.00 94.25 201 LEU A N 1
ATOM 1478 C CA . LEU A 1 201 ? -8.866 8.448 -9.109 1.00 94.25 201 LEU A CA 1
ATOM 1479 C C . LEU A 1 201 ? -9.380 9.760 -8.511 1.00 94.25 201 LEU A C 1
ATOM 1481 O O . LEU A 1 201 ? -10.382 10.302 -8.965 1.00 94.25 201 LEU A O 1
ATOM 1485 N N . ARG A 1 202 ? -8.638 10.308 -7.547 1.00 89.75 202 ARG A N 1
ATOM 1486 C CA . ARG A 1 202 ? -8.869 11.636 -6.961 1.00 89.75 202 ARG A CA 1
ATOM 1487 C C . ARG A 1 202 ? -7.571 12.417 -6.990 1.00 89.75 202 ARG A C 1
ATOM 1489 O O . ARG A 1 202 ? -6.520 11.852 -6.702 1.00 89.75 202 ARG A O 1
ATOM 1496 N N . ASP A 1 203 ? -7.633 13.673 -7.420 1.00 86.19 203 ASP A N 1
ATOM 1497 C CA . ASP A 1 203 ? -6.460 14.551 -7.543 1.00 86.19 203 ASP A CA 1
ATOM 1498 C C . ASP A 1 203 ? -5.292 13.906 -8.317 1.00 86.19 203 ASP A C 1
ATOM 1500 O O . ASP A 1 203 ? -4.119 14.034 -7.973 1.00 86.19 203 ASP A O 1
ATOM 1504 N N . GLY A 1 204 ? -5.623 13.147 -9.370 1.00 85.81 204 GLY A N 1
ATOM 1505 C CA . GLY A 1 204 ? -4.643 12.455 -10.213 1.00 85.81 204 GLY A CA 1
ATOM 1506 C C . GLY A 1 204 ? -4.027 11.190 -9.601 1.00 85.81 204 GLY A C 1
ATOM 1507 O O . GLY A 1 204 ? -3.142 10.608 -10.222 1.00 85.81 204 GLY A O 1
ATOM 1508 N N . ARG A 1 205 ? -4.498 10.736 -8.432 1.00 88.69 205 ARG A N 1
ATOM 1509 C CA . ARG A 1 205 ? -3.985 9.567 -7.701 1.00 88.69 205 ARG A CA 1
ATOM 1510 C C . ARG A 1 205 ? -5.058 8.494 -7.548 1.00 88.69 205 ARG A C 1
ATOM 1512 O O . ARG A 1 205 ? -6.207 8.795 -7.246 1.00 88.69 205 ARG A O 1
ATOM 1519 N N . VAL A 1 206 ? -4.682 7.221 -7.676 1.00 93.31 206 VAL A N 1
ATOM 1520 C CA . VAL A 1 206 ? -5.599 6.104 -7.375 1.00 93.31 206 VAL A CA 1
ATOM 1521 C C . VAL A 1 206 ? -5.852 6.041 -5.867 1.00 93.31 206 VAL A C 1
ATOM 1523 O O . VAL A 1 206 ? -4.911 6.027 -5.082 1.00 93.31 206 VAL A O 1
ATOM 1526 N N . THR A 1 207 ? -7.108 6.012 -5.448 1.00 91.44 207 THR A N 1
ATOM 1527 C CA . THR A 1 207 ? -7.518 5.936 -4.035 1.00 91.44 207 THR A CA 1
ATOM 1528 C C . THR A 1 207 ? -8.171 4.605 -3.682 1.00 91.44 207 THR A C 1
ATOM 1530 O O . THR A 1 207 ? -8.160 4.226 -2.516 1.00 91.44 207 THR A O 1
ATOM 1533 N N . ASP A 1 208 ? -8.669 3.869 -4.677 1.00 92.75 208 ASP A N 1
ATOM 1534 C CA . ASP A 1 208 ? -9.321 2.569 -4.507 1.00 92.75 208 ASP A CA 1
ATOM 1535 C C . ASP A 1 208 ? -9.133 1.709 -5.766 1.00 92.75 208 ASP A C 1
ATOM 1537 O O . ASP A 1 208 ? -9.155 2.240 -6.883 1.00 92.75 208 ASP A O 1
ATOM 1541 N N . ILE A 1 209 ? -8.940 0.398 -5.584 1.00 96.62 209 ILE A N 1
ATOM 1542 C CA . ILE A 1 209 ? -8.837 -0.596 -6.661 1.00 96.62 209 ILE A CA 1
ATOM 1543 C C . ILE A 1 209 ? -9.843 -1.717 -6.382 1.00 96.62 209 ILE A C 1
ATOM 1545 O O . ILE A 1 209 ? -9.649 -2.546 -5.485 1.00 96.62 209 ILE A O 1
ATOM 1549 N N . ALA A 1 210 ? -10.899 -1.781 -7.191 1.00 94.94 210 ALA A N 1
ATOM 1550 C CA . ALA A 1 210 ? -12.012 -2.704 -6.999 1.00 94.94 210 ALA A CA 1
ATOM 1551 C C . ALA A 1 210 ? -11.574 -4.181 -6.971 1.00 94.94 210 ALA A C 1
ATOM 1553 O O . ALA A 1 210 ? -10.556 -4.565 -7.551 1.00 94.94 210 ALA A O 1
ATOM 1554 N N . GLY A 1 211 ? -12.368 -5.029 -6.308 1.00 91.25 211 GLY A N 1
ATOM 1555 C CA . GLY A 1 211 ? -12.128 -6.477 -6.195 1.00 91.25 211 GLY A CA 1
ATOM 1556 C C . GLY A 1 211 ? -11.484 -6.933 -4.879 1.00 91.25 211 GLY A C 1
ATOM 1557 O O . GLY A 1 211 ? -11.076 -8.086 -4.776 1.00 91.25 211 GLY A O 1
ATOM 1558 N N . GLY A 1 212 ? -11.388 -6.051 -3.881 1.00 92.31 212 GLY A N 1
ATOM 1559 C CA . GLY A 1 212 ? -10.924 -6.348 -2.524 1.00 92.31 212 GLY A CA 1
ATOM 1560 C C . GLY A 1 212 ? -11.747 -5.600 -1.473 1.00 92.31 212 GLY A C 1
ATOM 1561 O O . GLY A 1 212 ? -12.814 -5.073 -1.788 1.00 92.31 212 GLY A O 1
ATOM 1562 N N . MET A 1 213 ? -11.256 -5.559 -0.231 1.00 94.56 213 MET A N 1
ATOM 1563 C CA . MET A 1 213 ? -11.825 -4.663 0.779 1.00 94.56 213 MET A CA 1
ATOM 1564 C C . MET A 1 213 ? -11.464 -3.222 0.438 1.00 94.56 213 MET A C 1
ATOM 1566 O O . MET A 1 213 ? -10.342 -2.949 0.014 1.00 94.56 213 MET A O 1
ATOM 1570 N N . ARG A 1 214 ? -12.405 -2.307 0.654 1.00 94.81 214 ARG A N 1
ATOM 1571 C CA . ARG A 1 214 ? -12.173 -0.870 0.515 1.00 94.81 214 ARG A CA 1
ATOM 1572 C C . ARG A 1 214 ? -11.580 -0.316 1.804 1.00 94.81 214 ARG A C 1
ATOM 1574 O O . ARG A 1 214 ? -11.715 -0.911 2.868 1.00 94.81 214 ARG A O 1
ATOM 1581 N N . LEU A 1 215 ? -10.979 0.868 1.750 1.00 95.62 215 LEU A N 1
ATOM 1582 C CA . LEU A 1 215 ? -10.515 1.530 2.973 1.00 95.62 215 LEU A CA 1
ATOM 1583 C C . LEU A 1 215 ? -11.665 1.749 3.975 1.00 95.62 215 LEU A C 1
ATOM 1585 O O . LEU A 1 215 ? -11.513 1.465 5.159 1.00 95.62 215 LEU A O 1
ATOM 1589 N N . ASP A 1 216 ? -12.827 2.192 3.488 1.00 95.62 216 ASP A N 1
ATOM 1590 C CA . ASP A 1 216 ? -14.006 2.452 4.324 1.00 95.62 216 ASP A CA 1
ATOM 1591 C C . ASP A 1 216 ? -14.584 1.182 4.957 1.00 95.62 216 ASP A C 1
ATOM 1593 O O . ASP A 1 216 ? -15.106 1.239 6.066 1.00 95.62 216 ASP A O 1
ATOM 1597 N N . ASP A 1 217 ? -14.422 0.025 4.311 1.00 96.75 217 ASP A N 1
ATOM 1598 C CA . ASP A 1 217 ? -14.778 -1.267 4.898 1.00 96.75 217 ASP A CA 1
ATOM 1599 C C . ASP A 1 217 ? -13.948 -1.545 6.159 1.00 96.75 217 ASP A C 1
ATOM 1601 O O . ASP A 1 217 ? -14.485 -1.922 7.197 1.00 96.75 217 ASP A O 1
ATOM 1605 N N . VAL A 1 218 ? -12.636 -1.302 6.086 1.00 97.44 218 VAL A N 1
ATOM 1606 C CA . VAL A 1 218 ? -11.710 -1.521 7.206 1.00 97.44 218 VAL A CA 1
ATOM 1607 C C . VAL A 1 218 ? -11.920 -0.477 8.306 1.00 97.44 218 VAL A C 1
ATOM 1609 O O . VAL A 1 218 ? -11.878 -0.810 9.490 1.00 97.44 218 VAL A O 1
ATOM 1612 N N . ARG A 1 219 ? -12.204 0.781 7.934 1.00 97.25 219 ARG A N 1
ATOM 1613 C CA . ARG A 1 219 ? -12.590 1.840 8.885 1.00 97.25 219 ARG A CA 1
ATOM 1614 C C . ARG A 1 219 ? -13.877 1.476 9.624 1.00 97.25 219 ARG A C 1
ATOM 1616 O O . ARG A 1 219 ? -13.937 1.631 10.841 1.00 97.25 219 ARG A O 1
ATOM 1623 N N . ALA A 1 220 ? -14.886 0.974 8.908 1.00 97.19 220 ALA A N 1
ATOM 1624 C CA . ALA A 1 220 ? -16.135 0.518 9.506 1.00 97.19 220 ALA A CA 1
ATOM 1625 C C . ALA A 1 220 ? -15.883 -0.633 10.489 1.00 97.19 220 ALA A C 1
ATOM 1627 O O . ALA A 1 220 ? -16.354 -0.568 11.623 1.00 97.19 220 ALA A O 1
ATOM 1628 N N . ASP A 1 221 ? -15.081 -1.629 10.101 1.00 98.12 221 ASP A N 1
ATOM 1629 C CA . ASP A 1 221 ? -14.746 -2.767 10.965 1.00 98.12 221 ASP A CA 1
ATOM 1630 C C . ASP A 1 221 ? -14.031 -2.326 12.257 1.00 98.12 221 ASP A C 1
ATOM 1632 O O . ASP A 1 221 ? -14.248 -2.907 13.322 1.00 98.12 221 ASP A O 1
ATOM 1636 N N . ALA A 1 222 ? -13.218 -1.267 12.195 1.00 97.69 222 ALA A N 1
ATOM 1637 C CA . ALA A 1 222 ? -12.489 -0.752 13.349 1.00 97.69 222 ALA A CA 1
ATOM 1638 C C . ALA A 1 222 ? -13.327 0.133 14.287 1.00 97.69 222 ALA A C 1
ATOM 1640 O O . ALA A 1 222 ? -13.041 0.172 15.485 1.00 97.69 222 ALA A O 1
ATOM 1641 N N . LEU A 1 223 ? -14.332 0.841 13.758 1.00 96.94 223 LEU A N 1
ATOM 1642 C CA . LEU A 1 223 ? -14.975 2.009 14.375 1.00 96.94 223 LEU A CA 1
ATOM 1643 C C . LEU A 1 223 ? -15.278 1.842 15.873 1.00 96.94 223 LEU A C 1
ATOM 1645 O O . LEU A 1 223 ? -14.694 2.519 16.720 1.00 96.94 223 LEU A O 1
ATOM 1649 N N . TYR A 1 224 ? -16.188 0.930 16.212 1.00 97.69 224 TYR A N 1
ATOM 1650 C CA . TYR A 1 224 ? -16.684 0.808 17.584 1.00 97.69 224 TYR A CA 1
ATOM 1651 C C . TYR A 1 224 ? -15.719 0.062 18.502 1.00 97.69 224 TYR A C 1
ATOM 1653 O O . TYR A 1 224 ? -15.600 0.396 19.677 1.00 97.69 224 TYR A O 1
ATOM 1661 N N . TYR A 1 225 ? -14.994 -0.929 17.983 1.00 97.94 225 TYR A N 1
ATOM 1662 C CA . TYR A 1 225 ? -14.067 -1.700 18.809 1.00 97.94 225 TYR A CA 1
ATOM 1663 C C . TYR A 1 225 ? -12.831 -0.866 19.185 1.00 97.94 225 TYR A C 1
ATOM 1665 O O . TYR A 1 225 ? -12.393 -0.884 20.334 1.00 97.94 225 TYR A O 1
ATOM 1673 N N . SER A 1 226 ? -12.348 -0.039 18.252 1.00 97.62 226 SER A N 1
ATOM 1674 C CA . SER A 1 226 ? -11.361 1.011 18.513 1.00 97.62 226 SER A CA 1
ATOM 1675 C C . SER A 1 226 ? -11.854 1.991 19.583 1.00 97.62 226 SER A C 1
ATOM 1677 O O . SER A 1 226 ? -11.152 2.232 20.566 1.00 97.62 226 SER A O 1
ATOM 1679 N N . ALA A 1 227 ? -13.082 2.503 19.440 1.00 97.00 227 ALA A N 1
ATOM 1680 C CA . ALA A 1 227 ? -13.662 3.441 20.398 1.00 97.00 227 ALA A CA 1
ATOM 1681 C C . ALA A 1 227 ? -13.764 2.854 21.820 1.00 97.00 227 ALA A C 1
ATOM 1683 O O . ALA A 1 227 ? -13.385 3.528 22.774 1.00 97.00 227 ALA A O 1
ATOM 1684 N N . GLU A 1 228 ? -14.201 1.596 21.986 1.00 98.06 228 GLU A N 1
ATOM 1685 C CA . GLU A 1 228 ? -14.269 0.950 23.312 1.00 98.06 228 GLU A CA 1
ATOM 1686 C C . GLU A 1 228 ? -12.878 0.817 23.952 1.00 98.06 228 GLU A C 1
ATOM 1688 O O . GLU A 1 228 ? -12.716 1.079 25.144 1.00 98.06 228 GLU A O 1
ATOM 1693 N N . HIS A 1 229 ? -11.860 0.453 23.165 1.00 98.00 229 HIS A N 1
ATOM 1694 C CA . HIS A 1 229 ? -10.481 0.353 23.647 1.00 98.00 229 HIS A CA 1
ATOM 1695 C C . HIS A 1 229 ? -9.905 1.708 24.083 1.00 98.00 229 HIS A C 1
ATOM 1697 O O . HIS A 1 229 ? -9.180 1.762 25.079 1.00 98.00 229 HIS A O 1
ATOM 1703 N N . GLN A 1 230 ? -10.242 2.796 23.384 1.00 96.50 230 GLN A N 1
ATOM 1704 C CA . GLN A 1 230 ? -9.828 4.140 23.793 1.00 96.50 230 GLN A CA 1
ATOM 1705 C C . GLN A 1 230 ? -10.581 4.616 25.038 1.00 96.50 230 GLN A C 1
ATOM 1707 O O . GLN A 1 230 ? -9.949 5.128 25.955 1.00 96.50 230 GLN A O 1
ATOM 1712 N N . LEU A 1 231 ? -11.888 4.348 25.144 1.00 95.50 231 LEU A N 1
ATOM 1713 C CA . LEU A 1 231 ? -12.659 4.631 26.362 1.00 95.50 231 LEU A CA 1
ATOM 1714 C C . LEU A 1 231 ? -12.097 3.891 27.586 1.00 95.50 231 LEU A C 1
ATOM 1716 O O . LEU A 1 231 ? -12.069 4.450 28.683 1.00 95.50 231 LEU A O 1
ATOM 1720 N N . LEU A 1 232 ? -11.639 2.645 27.411 1.00 95.44 232 LEU A N 1
ATOM 1721 C CA . LEU A 1 232 ? -10.971 1.897 28.476 1.00 95.44 232 LEU A CA 1
ATOM 1722 C C . LEU A 1 232 ? -9.655 2.568 28.889 1.00 95.44 232 LEU A C 1
ATOM 1724 O O . LEU A 1 232 ? -9.432 2.756 30.085 1.00 95.44 232 LEU A O 1
ATOM 1728 N N . LEU A 1 233 ? -8.800 2.933 27.924 1.00 95.06 233 LEU A N 1
ATOM 1729 C CA . LEU A 1 233 ? -7.536 3.620 28.205 1.00 95.06 233 LEU A CA 1
ATOM 1730 C C . LEU A 1 233 ? -7.783 4.926 28.970 1.00 95.06 233 LEU A C 1
ATOM 1732 O O . LEU A 1 233 ? -7.192 5.122 30.029 1.00 95.06 233 LEU A O 1
ATOM 1736 N N . ASP A 1 234 ? -8.697 5.762 28.482 1.00 93.06 234 ASP A N 1
ATOM 1737 C CA . ASP A 1 234 ? -9.036 7.050 29.091 1.00 93.06 234 ASP A CA 1
ATOM 1738 C C . ASP A 1 234 ? -9.623 6.885 30.500 1.00 93.06 234 ASP A C 1
ATOM 1740 O O . ASP A 1 234 ? -9.350 7.685 31.398 1.00 93.06 234 ASP A O 1
ATOM 1744 N N . GLY A 1 235 ? -10.421 5.834 30.713 1.00 91.81 235 GLY A N 1
ATOM 1745 C CA . GLY A 1 235 ? -11.009 5.513 32.011 1.00 91.81 235 GLY A CA 1
ATOM 1746 C C . GLY A 1 235 ? -9.986 5.025 33.040 1.00 91.81 235 GLY A C 1
ATOM 1747 O O . GLY A 1 235 ? -10.101 5.363 34.221 1.00 91.81 235 GLY A O 1
ATOM 1748 N N . LEU A 1 236 ? -8.992 4.244 32.608 1.00 90.94 236 LEU A N 1
ATOM 1749 C CA . LEU A 1 236 ? -7.926 3.727 33.472 1.00 90.94 236 LEU A CA 1
ATOM 1750 C C . LEU A 1 236 ? -6.833 4.771 33.728 1.00 90.94 236 LEU A C 1
ATOM 1752 O O . LEU A 1 236 ? -6.396 4.936 34.864 1.00 90.94 236 LEU A O 1
ATOM 1756 N N . PHE A 1 237 ? -6.426 5.512 32.697 1.00 91.75 237 PHE A N 1
ATOM 1757 C CA . PHE A 1 237 ? -5.315 6.460 32.746 1.00 91.75 237 PHE A CA 1
ATOM 1758 C C . PHE A 1 237 ? -5.731 7.862 32.279 1.00 91.75 237 PHE A C 1
ATOM 1760 O O . PHE A 1 237 ? -5.232 8.333 31.257 1.00 91.75 237 PHE A O 1
ATOM 1767 N N . PRO A 1 238 ? -6.584 8.596 33.019 1.00 91.19 238 PRO A N 1
ATOM 1768 C CA . PRO A 1 238 ? -6.943 9.964 32.652 1.00 91.19 238 PRO A CA 1
ATOM 1769 C C . PRO A 1 238 ? -5.706 10.853 32.451 1.00 91.19 238 PRO A C 1
ATOM 1771 O O . PRO A 1 238 ? -4.771 10.805 33.258 1.00 91.19 238 PRO A O 1
ATOM 1774 N N . GLY A 1 239 ? -5.702 11.667 31.391 1.00 89.56 239 GLY A N 1
ATOM 1775 C CA . GLY A 1 239 ? -4.537 12.486 31.030 1.00 89.56 239 GLY A CA 1
ATOM 1776 C C . GLY A 1 239 ? -3.319 11.631 30.677 1.00 89.56 239 GLY A C 1
ATOM 1777 O O . GLY A 1 239 ? -2.221 11.893 31.165 1.00 89.56 239 GLY A O 1
ATOM 1778 N N . THR A 1 240 ? -3.536 10.561 29.906 1.00 92.06 240 THR A N 1
ATOM 1779 C CA . THR A 1 240 ? -2.517 9.553 29.606 1.00 92.06 240 THR A CA 1
ATOM 1780 C C . THR A 1 240 ? -1.239 10.196 29.069 1.00 92.06 240 THR A C 1
ATOM 1782 O O . THR A 1 240 ? -1.277 10.984 28.124 1.00 92.06 240 THR A O 1
ATOM 1785 N N . ARG A 1 241 ? -0.089 9.808 29.627 1.00 93.31 241 ARG A N 1
ATOM 1786 C CA . ARG A 1 241 ? 1.225 10.070 29.031 1.00 93.31 241 ARG A CA 1
ATOM 1787 C C . ARG A 1 241 ? 1.919 8.760 28.731 1.00 93.31 241 ARG A C 1
ATOM 1789 O O . ARG A 1 241 ? 1.986 7.880 29.588 1.00 93.31 241 ARG A O 1
ATOM 1796 N N . VAL A 1 242 ? 2.458 8.659 27.524 1.00 96.19 242 VAL A N 1
ATOM 1797 C CA . VAL A 1 242 ? 3.141 7.461 27.046 1.00 96.19 242 VAL A CA 1
ATOM 1798 C C . VAL A 1 242 ? 4.568 7.819 26.666 1.00 96.19 242 VAL A C 1
ATOM 1800 O O . VAL A 1 242 ? 4.794 8.774 25.924 1.00 96.19 242 VAL A O 1
ATOM 1803 N N . THR A 1 243 ? 5.529 7.047 27.159 1.00 95.88 243 THR A N 1
ATOM 1804 C CA . THR A 1 243 ? 6.921 7.062 26.696 1.00 95.88 243 THR A CA 1
ATOM 1805 C C . THR A 1 243 ? 7.251 5.703 26.093 1.00 95.88 243 THR A C 1
ATOM 1807 O O . THR A 1 243 ? 6.744 4.676 26.543 1.00 95.88 243 THR A O 1
ATOM 1810 N N . VAL A 1 244 ? 8.062 5.678 25.035 1.00 96.81 244 VAL A N 1
ATOM 1811 C CA . VAL A 1 244 ? 8.349 4.453 24.273 1.00 96.81 244 VAL A CA 1
ATOM 1812 C C . VAL A 1 244 ? 9.850 4.214 24.198 1.00 96.81 244 VAL A C 1
ATOM 1814 O O . VAL A 1 244 ? 10.617 5.111 23.861 1.00 96.81 244 VAL A O 1
ATOM 1817 N N . ASP A 1 245 ? 10.255 2.972 24.452 1.00 96.00 245 ASP A N 1
ATOM 1818 C CA . ASP A 1 245 ? 11.583 2.451 24.147 1.00 96.00 245 ASP A CA 1
ATOM 1819 C C . ASP A 1 245 ? 11.518 1.637 22.846 1.00 96.00 245 ASP A C 1
ATOM 1821 O O . ASP A 1 245 ? 11.090 0.477 22.817 1.00 96.00 245 ASP A O 1
ATOM 1825 N N . LEU A 1 246 ? 11.972 2.260 21.756 1.00 94.44 246 LEU A N 1
ATOM 1826 C CA . LEU A 1 246 ? 11.999 1.663 20.418 1.00 94.44 246 LEU A CA 1
ATOM 1827 C C . LEU A 1 246 ? 12.944 0.459 20.318 1.00 94.44 246 LEU A C 1
ATOM 1829 O O . LEU A 1 246 ? 12.738 -0.417 19.479 1.00 94.44 246 LEU A O 1
ATOM 1833 N N . SER A 1 247 ? 13.979 0.394 21.160 1.00 93.50 247 SER A N 1
ATOM 1834 C CA . SER A 1 247 ? 14.950 -0.704 21.144 1.00 93.50 247 SER A CA 1
ATOM 1835 C C . SER A 1 247 ? 14.393 -1.974 21.785 1.00 93.50 247 SER A C 1
ATOM 1837 O O . SER A 1 247 ? 14.803 -3.080 21.435 1.00 93.50 247 SER A O 1
ATOM 1839 N N . ARG A 1 248 ? 13.429 -1.818 22.699 1.00 95.62 248 ARG A N 1
ATOM 1840 C CA . ARG A 1 248 ? 12.787 -2.919 23.429 1.00 95.62 248 ARG A CA 1
ATOM 1841 C C . ARG A 1 248 ? 11.358 -3.203 22.979 1.00 95.62 248 ARG A C 1
ATOM 1843 O O . ARG A 1 248 ? 10.803 -4.212 23.407 1.00 95.62 248 ARG A O 1
ATOM 1850 N N . ALA A 1 249 ? 10.779 -2.348 22.133 1.00 96.12 249 ALA A N 1
ATOM 1851 C CA . ALA A 1 249 ? 9.362 -2.384 21.766 1.00 96.12 249 ALA A CA 1
ATOM 1852 C C . ALA A 1 249 ? 8.440 -2.355 22.997 1.00 96.12 249 ALA A C 1
ATOM 1854 O O . ALA A 1 249 ? 7.461 -3.101 23.087 1.00 96.12 249 ALA A O 1
ATOM 1855 N N . THR A 1 250 ? 8.776 -1.509 23.971 1.00 97.38 250 THR A N 1
ATOM 1856 C CA . THR A 1 250 ? 8.017 -1.346 25.216 1.00 97.38 250 THR A CA 1
ATOM 1857 C C . THR A 1 250 ? 7.599 0.098 25.414 1.00 97.38 250 THR A C 1
ATOM 1859 O O . THR A 1 250 ? 8.288 1.010 24.964 1.00 97.38 250 THR A O 1
ATOM 1862 N N . ALA A 1 251 ? 6.494 0.301 26.118 1.00 97.62 251 ALA A N 1
ATOM 1863 C CA . ALA A 1 251 ? 6.006 1.604 26.525 1.00 97.62 251 ALA A CA 1
ATOM 1864 C C . ALA A 1 251 ? 5.756 1.641 28.030 1.00 97.62 251 ALA A C 1
ATOM 1866 O O . ALA A 1 251 ? 5.397 0.632 28.641 1.00 97.62 251 ALA A O 1
ATOM 1867 N N . GLU A 1 252 ? 5.916 2.824 28.599 1.00 97.06 252 GLU A N 1
ATOM 1868 C CA . GLU A 1 252 ? 5.466 3.158 29.939 1.00 97.06 252 GLU A CA 1
ATOM 1869 C C . GLU A 1 252 ? 4.277 4.115 29.817 1.00 97.06 252 GLU A C 1
ATOM 1871 O O . GLU A 1 252 ? 4.368 5.171 29.189 1.00 97.06 252 GLU A O 1
ATOM 1876 N N . VAL A 1 253 ? 3.139 3.701 30.369 1.00 95.94 253 VAL A N 1
ATOM 1877 C CA . VAL A 1 253 ? 1.873 4.431 30.342 1.00 95.94 253 VAL A CA 1
ATOM 1878 C C . VAL A 1 253 ? 1.602 4.952 31.745 1.00 95.94 253 VAL A C 1
ATOM 1880 O O . VAL A 1 253 ? 1.515 4.185 32.703 1.00 95.94 253 VAL A O 1
ATOM 1883 N N . THR A 1 254 ? 1.466 6.265 31.867 1.00 93.31 254 THR A N 1
ATOM 1884 C CA . THR A 1 254 ? 1.231 6.962 33.135 1.00 93.31 254 THR A CA 1
ATOM 1885 C C . THR A 1 254 ? -0.024 7.821 33.048 1.00 93.31 254 THR A C 1
ATOM 1887 O O . THR A 1 254 ? -0.520 8.120 31.960 1.00 93.31 254 THR A O 1
ATOM 1890 N N . SER A 1 255 ? -0.554 8.208 34.206 1.00 89.50 255 SER A N 1
ATOM 1891 C CA . SER A 1 255 ? -1.731 9.067 34.327 1.00 89.50 255 SER A CA 1
ATOM 1892 C C . SER A 1 255 ? -1.387 10.322 35.117 1.00 89.50 255 SER A C 1
ATOM 1894 O O . SER A 1 255 ? -0.539 10.303 36.003 1.00 89.50 255 SER A O 1
ATOM 1896 N N . ASP A 1 256 ? -2.106 11.406 34.838 1.00 84.75 256 ASP A N 1
ATOM 1897 C CA . ASP A 1 256 ? -2.107 12.606 35.679 1.00 84.75 256 ASP A CA 1
ATOM 1898 C C . ASP A 1 256 ? -2.866 12.426 37.001 1.00 84.75 256 ASP A C 1
ATOM 1900 O O . ASP A 1 256 ? -2.861 13.307 37.865 1.00 84.75 256 ASP A O 1
ATOM 1904 N N . SER A 1 257 ? -3.563 11.302 37.168 1.00 78.62 257 SER A N 1
ATOM 1905 C CA . SER A 1 257 ? -4.362 11.037 38.352 1.00 78.62 257 SER A CA 1
ATOM 1906 C C . SER A 1 257 ? -3.483 10.602 39.529 1.00 78.62 257 SER A C 1
ATOM 1908 O O . SER A 1 257 ? -2.846 9.554 39.445 1.00 78.62 257 SER A O 1
ATOM 1910 N N . PRO A 1 258 ? -3.555 11.274 40.694 1.00 66.38 258 PRO A N 1
ATOM 1911 C CA . PRO A 1 258 ? -2.821 10.875 41.901 1.00 66.38 258 PRO A CA 1
ATOM 1912 C C . PRO A 1 258 ? -3.312 9.549 42.515 1.00 66.38 258 PRO A C 1
ATOM 1914 O O . PRO A 1 258 ? -2.868 9.156 43.588 1.00 66.38 258 PRO A O 1
ATOM 1917 N N . ARG A 1 259 ? -4.289 8.877 41.887 1.00 66.56 259 ARG A N 1
ATOM 1918 C CA . ARG A 1 259 ? -4.739 7.526 42.260 1.00 66.56 259 ARG A CA 1
ATOM 1919 C C . ARG A 1 259 ? -3.967 6.416 41.540 1.00 66.56 259 ARG A C 1
ATOM 1921 O O . ARG A 1 259 ? -4.128 5.262 41.920 1.00 66.56 259 ARG A O 1
ATOM 1928 N N . HIS A 1 260 ? -3.174 6.758 40.526 1.00 65.19 260 HIS A N 1
ATOM 1929 C CA . HIS A 1 260 ? -2.381 5.828 39.728 1.00 65.19 260 HIS A CA 1
ATOM 1930 C C . HIS A 1 260 ? -0.907 6.239 39.805 1.00 65.19 260 HIS A C 1
ATOM 1932 O O . HIS A 1 260 ? -0.378 6.839 38.876 1.00 65.19 260 HIS A O 1
ATOM 1938 N N . ASP A 1 261 ? -0.268 5.943 40.942 1.00 65.12 261 ASP A N 1
ATOM 1939 C CA . ASP A 1 261 ? 1.177 6.166 41.125 1.00 65.12 261 ASP A CA 1
ATOM 1940 C C . ASP A 1 261 ? 2.025 5.145 40.345 1.00 65.12 261 ASP A C 1
ATOM 1942 O O . ASP A 1 261 ? 3.180 5.420 40.021 1.00 65.12 261 ASP A O 1
ATOM 1946 N N . ASP A 1 262 ? 1.455 3.984 40.010 1.00 80.12 262 ASP A N 1
ATOM 1947 C CA . ASP A 1 262 ? 2.166 2.935 39.286 1.00 80.12 262 ASP A CA 1
ATOM 1948 C C . ASP A 1 262 ? 2.009 3.104 37.773 1.00 80.12 262 ASP A C 1
ATOM 1950 O O . ASP A 1 262 ? 0.898 3.157 37.233 1.00 80.12 262 ASP A O 1
ATOM 1954 N N . ALA A 1 263 ? 3.143 3.138 37.078 1.00 89.00 263 ALA A N 1
ATOM 1955 C CA . ALA A 1 263 ? 3.174 3.125 35.630 1.00 89.00 263 ALA A CA 1
ATOM 1956 C C . ALA A 1 263 ? 2.805 1.738 35.081 1.00 89.00 263 ALA A C 1
ATOM 1958 O O . ALA A 1 263 ? 3.273 0.702 35.561 1.00 89.00 263 ALA A O 1
ATOM 1959 N N . LEU A 1 264 ? 1.990 1.710 34.027 1.00 94.19 264 LEU A N 1
ATOM 1960 C CA . LEU A 1 264 ? 1.699 0.490 33.286 1.00 94.19 264 LEU A CA 1
ATOM 1961 C C . LEU A 1 264 ? 2.783 0.258 32.234 1.00 94.19 264 LEU A C 1
ATOM 1963 O O . LEU A 1 264 ? 2.979 1.069 31.331 1.00 94.19 264 LEU A O 1
ATOM 1967 N N . HIS A 1 265 ? 3.432 -0.900 32.297 1.00 96.38 265 HIS A N 1
ATOM 1968 C CA . HIS A 1 265 ? 4.315 -1.355 31.230 1.00 96.38 265 HIS A CA 1
ATOM 1969 C C . HIS A 1 265 ? 3.527 -2.118 30.164 1.00 96.38 265 HIS A C 1
ATOM 1971 O O . HIS A 1 265 ? 2.844 -3.101 30.460 1.00 96.38 265 HIS A O 1
ATOM 1977 N N . ALA A 1 266 ? 3.657 -1.684 28.914 1.00 97.25 266 ALA A N 1
ATOM 1978 C CA . ALA A 1 266 ? 3.014 -2.289 27.755 1.00 97.25 266 ALA A CA 1
ATOM 1979 C C . ALA A 1 266 ? 4.047 -2.659 26.686 1.00 97.25 266 ALA A C 1
ATOM 1981 O O . ALA A 1 266 ? 5.146 -2.104 26.631 1.00 97.25 266 ALA A O 1
ATOM 1982 N N . ARG A 1 267 ? 3.688 -3.584 25.794 1.00 97.12 267 ARG A N 1
ATOM 1983 C CA . ARG A 1 267 ? 4.359 -3.699 24.496 1.00 97.12 267 ARG A CA 1
ATOM 1984 C C . ARG A 1 267 ? 3.921 -2.534 23.617 1.00 97.12 267 ARG A C 1
ATOM 1986 O O . ARG A 1 267 ? 2.776 -2.097 23.706 1.00 97.12 267 ARG A O 1
ATOM 1993 N N . ALA A 1 268 ? 4.825 -2.059 22.772 1.00 96.69 268 ALA A N 1
ATOM 1994 C CA . ALA A 1 268 ? 4.599 -0.913 21.906 1.00 96.69 268 ALA A CA 1
ATOM 1995 C C . ALA A 1 268 ? 4.998 -1.251 20.470 1.00 96.69 268 ALA A C 1
ATOM 1997 O O . ALA A 1 268 ? 6.084 -1.788 20.239 1.00 96.69 268 ALA A O 1
ATOM 1998 N N . GLN A 1 269 ? 4.128 -0.934 19.515 1.00 96.50 269 GLN A N 1
ATOM 1999 C CA . GLN A 1 269 ? 4.418 -1.041 18.089 1.00 96.50 269 GLN A CA 1
ATOM 2000 C C . GLN A 1 269 ? 4.156 0.297 17.410 1.00 96.50 269 GL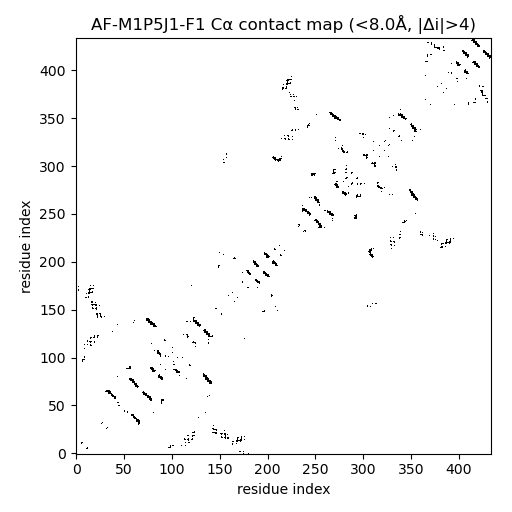N A C 1
ATOM 2002 O O . GLN A 1 269 ? 3.034 0.795 17.439 1.00 96.50 269 GLN A O 1
ATOM 2007 N N . VAL A 1 270 ? 5.181 0.885 16.804 1.00 97.12 270 VAL A N 1
ATOM 2008 C CA . VAL A 1 270 ? 5.052 2.118 16.028 1.00 97.12 270 VAL A CA 1
ATOM 2009 C C . VAL A 1 270 ? 4.467 1.761 14.672 1.00 97.12 270 VAL A C 1
ATOM 2011 O O . VAL A 1 270 ? 5.066 0.977 13.942 1.00 97.12 270 VAL A O 1
ATOM 2014 N N . ILE A 1 271 ? 3.314 2.333 14.332 1.00 97.31 271 ILE A N 1
ATOM 2015 C CA . ILE A 1 271 ? 2.658 2.110 13.036 1.00 97.31 271 ILE A CA 1
ATOM 2016 C C . ILE A 1 271 ? 3.013 3.184 12.026 1.00 97.31 271 ILE A C 1
ATOM 2018 O O . ILE A 1 271 ? 3.092 2.892 10.839 1.00 97.31 271 ILE A O 1
ATOM 2022 N N . ALA A 1 272 ? 3.274 4.403 12.488 1.00 97.94 272 ALA A N 1
ATOM 2023 C CA . ALA A 1 272 ? 3.652 5.518 11.641 1.00 97.94 272 ALA A CA 1
ATOM 2024 C C . ALA A 1 272 ? 4.433 6.571 12.425 1.00 97.94 272 ALA A C 1
ATOM 2026 O O . ALA A 1 272 ? 4.362 6.630 13.655 1.00 97.94 272 ALA A O 1
ATOM 2027 N N . THR A 1 273 ? 5.139 7.421 11.694 1.00 98.00 273 THR A N 1
ATOM 2028 C CA . THR A 1 273 ? 5.763 8.646 12.186 1.00 98.00 273 THR A CA 1
ATOM 2029 C C . THR A 1 273 ? 5.173 9.848 11.458 1.00 98.00 273 THR A C 1
ATOM 2031 O O . THR A 1 273 ? 4.786 9.771 10.291 1.00 98.00 273 THR A O 1
ATOM 2034 N N . VAL A 1 274 ? 5.062 10.968 12.163 1.00 98.50 274 VAL A N 1
ATOM 2035 C CA . VAL A 1 274 ? 4.595 12.244 11.629 1.00 98.50 274 VAL A CA 1
ATOM 2036 C C . VAL A 1 274 ? 5.676 13.287 11.872 1.00 98.50 274 VAL A C 1
ATOM 2038 O O . VAL A 1 274 ? 5.923 13.668 13.017 1.00 98.50 274 VAL A O 1
ATOM 2041 N N . THR A 1 275 ? 6.295 13.760 10.791 1.00 98.06 275 THR A N 1
ATOM 2042 C CA . THR A 1 275 ? 7.371 14.763 10.814 1.00 98.06 275 THR A CA 1
ATOM 2043 C C . THR A 1 275 ? 7.080 15.820 9.758 1.00 98.06 275 THR A C 1
ATOM 2045 O O . THR A 1 275 ? 6.794 15.493 8.607 1.00 98.06 275 THR A O 1
ATOM 2048 N N . GLY A 1 276 ? 7.101 17.102 10.135 1.00 96.00 276 GLY A N 1
ATOM 2049 C CA . GLY A 1 276 ? 6.903 18.206 9.183 1.00 96.00 276 GLY A CA 1
ATOM 2050 C C . GLY A 1 276 ? 5.591 18.141 8.383 1.00 96.00 276 GLY A C 1
ATOM 2051 O O . GLY A 1 276 ? 5.561 18.550 7.227 1.00 96.00 276 GLY A O 1
ATOM 2052 N N . GLY A 1 277 ? 4.518 17.587 8.961 1.00 96.94 277 GLY A N 1
ATOM 2053 C CA . GLY A 1 277 ? 3.225 17.423 8.282 1.00 96.94 277 GLY A CA 1
ATOM 2054 C C . GLY A 1 277 ? 3.145 16.234 7.317 1.00 96.94 277 GLY A C 1
ATOM 2055 O O . GLY A 1 277 ? 2.155 16.113 6.598 1.00 96.94 277 GLY A O 1
ATOM 2056 N N . THR A 1 278 ? 4.141 15.346 7.310 1.00 98.06 278 THR A N 1
ATOM 2057 C CA . THR A 1 278 ? 4.146 14.112 6.511 1.00 98.06 278 THR A CA 1
ATOM 2058 C C . THR A 1 278 ? 3.929 12.908 7.414 1.00 98.06 278 THR A C 1
ATOM 2060 O O . THR A 1 278 ? 4.684 12.712 8.362 1.00 98.06 278 THR A O 1
ATOM 2063 N N . TRP A 1 279 ? 2.908 12.110 7.114 1.00 98.19 279 TRP A N 1
ATOM 2064 C CA . TRP A 1 279 ? 2.712 10.771 7.659 1.00 98.19 279 TRP A CA 1
ATOM 2065 C C . TRP A 1 279 ? 3.583 9.786 6.886 1.00 98.19 279 TRP A C 1
ATOM 2067 O O . TRP A 1 279 ? 3.449 9.671 5.668 1.00 98.19 279 TRP A O 1
ATOM 2077 N N . THR A 1 280 ? 4.424 9.046 7.593 1.00 97.50 280 THR A N 1
ATOM 2078 C CA . THR A 1 280 ? 5.246 7.966 7.046 1.00 97.50 280 THR A CA 1
ATOM 2079 C C . THR A 1 280 ? 4.856 6.680 7.743 1.00 97.50 280 THR A C 1
ATOM 2081 O O . THR A 1 280 ? 4.909 6.604 8.971 1.00 97.50 280 THR A O 1
ATOM 2084 N N . TRP A 1 281 ? 4.455 5.655 6.995 1.00 97.00 281 TRP A N 1
ATOM 2085 C CA . TRP A 1 281 ? 4.239 4.351 7.616 1.00 97.00 281 TRP A CA 1
ATOM 2086 C C . TRP A 1 281 ? 5.549 3.813 8.186 1.00 97.00 281 TRP A C 1
ATOM 2088 O O . TRP A 1 281 ? 6.602 3.929 7.569 1.00 97.00 281 TRP A O 1
ATOM 2098 N N . ALA A 1 282 ? 5.493 3.161 9.344 1.00 95.88 282 ALA A N 1
ATOM 2099 C CA . ALA A 1 282 ? 6.696 2.704 10.030 1.00 95.88 282 ALA A CA 1
ATOM 2100 C C . ALA A 1 282 ? 7.480 1.638 9.243 1.00 95.88 282 ALA A C 1
ATOM 2102 O O . ALA A 1 282 ? 8.693 1.541 9.402 1.00 95.88 282 ALA A O 1
ATOM 2103 N N . TRP A 1 283 ? 6.815 0.874 8.364 1.00 94.12 283 TRP A N 1
ATOM 2104 C CA . TRP A 1 283 ? 7.481 -0.056 7.440 1.00 94.12 283 TRP A CA 1
ATOM 2105 C C . TRP A 1 283 ? 8.318 0.661 6.365 1.00 94.12 283 TRP A C 1
ATOM 2107 O O . TRP A 1 283 ? 9.226 0.054 5.802 1.00 94.12 283 TRP A O 1
ATOM 2117 N N . ALA A 1 284 ? 8.035 1.940 6.105 1.00 93.50 284 ALA A N 1
ATOM 2118 C CA . ALA A 1 284 ? 8.741 2.783 5.147 1.00 93.50 284 ALA A CA 1
ATOM 2119 C C . ALA A 1 284 ? 9.752 3.745 5.793 1.00 93.50 284 ALA A C 1
ATOM 2121 O O . ALA A 1 284 ? 10.542 4.356 5.075 1.00 93.50 284 ALA A O 1
ATOM 2122 N N . ASP A 1 285 ? 9.740 3.909 7.120 1.00 94.06 285 ASP A N 1
ATOM 2123 C CA . ASP A 1 285 ? 10.631 4.850 7.802 1.00 94.06 285 ASP A CA 1
ATOM 2124 C C . ASP A 1 285 ? 12.058 4.268 7.912 1.00 94.06 285 ASP A C 1
ATOM 2126 O O . ASP A 1 285 ? 12.282 3.280 8.630 1.00 94.06 285 ASP A O 1
ATOM 2130 N N . PRO A 1 286 ? 13.066 4.873 7.252 1.00 92.50 286 PRO A N 1
ATOM 2131 C CA . PRO A 1 286 ? 14.437 4.371 7.294 1.00 92.50 286 PRO A CA 1
ATOM 2132 C C . PRO A 1 286 ? 15.033 4.399 8.708 1.00 92.50 286 PRO A C 1
ATOM 2134 O O . PRO A 1 286 ? 15.900 3.584 9.018 1.00 92.50 286 PRO A O 1
ATOM 2137 N N . ASN A 1 287 ? 14.552 5.277 9.594 1.00 91.56 287 ASN A N 1
ATOM 2138 C CA . ASN A 1 287 ? 15.040 5.378 10.972 1.00 91.56 287 ASN A CA 1
ATOM 2139 C C . ASN A 1 287 ? 14.505 4.264 11.877 1.00 91.56 287 ASN A C 1
ATOM 2141 O O . ASN A 1 287 ? 15.047 4.035 12.959 1.00 91.56 287 ASN A O 1
ATOM 2145 N N . LEU A 1 288 ? 13.449 3.569 11.450 1.00 91.06 288 LEU A N 1
ATOM 2146 C CA . LEU A 1 288 ? 12.846 2.460 12.188 1.00 91.06 288 LEU A CA 1
ATOM 2147 C C . LEU A 1 288 ? 13.216 1.091 11.605 1.00 91.06 288 LEU A C 1
ATOM 2149 O O . LEU A 1 288 ? 12.835 0.056 12.159 1.00 91.06 288 LEU A O 1
ATOM 2153 N N . THR A 1 289 ? 13.991 1.064 10.519 1.00 88.38 289 THR A N 1
ATOM 2154 C CA . THR A 1 289 ? 14.405 -0.177 9.861 1.00 88.38 289 THR A CA 1
ATOM 2155 C C . THR A 1 289 ? 15.154 -1.088 10.839 1.00 88.38 289 THR A C 1
ATOM 2157 O O . THR A 1 289 ? 16.163 -0.712 11.430 1.00 88.38 289 THR A O 1
ATOM 2160 N N . GLY A 1 290 ? 14.650 -2.313 11.018 1.00 85.81 290 GLY A N 1
ATOM 2161 C CA . GLY A 1 290 ? 15.225 -3.306 11.933 1.00 85.81 290 GLY A CA 1
ATOM 2162 C C . GLY A 1 290 ? 14.860 -3.123 13.412 1.00 85.81 290 GLY A C 1
ATOM 2163 O O . GLY A 1 290 ? 15.270 -3.941 14.236 1.00 85.81 290 GLY A O 1
ATOM 2164 N N . SER A 1 291 ? 14.071 -2.102 13.766 1.00 90.94 291 SER A N 1
ATOM 2165 C CA . SER A 1 291 ? 13.589 -1.918 15.135 1.00 90.94 291 SER A CA 1
ATOM 2166 C C . SER A 1 291 ? 12.606 -3.032 15.540 1.00 90.94 291 SER A C 1
ATOM 2168 O O . SER A 1 291 ? 11.692 -3.366 14.781 1.00 90.94 291 SER A O 1
ATOM 2170 N N . PRO A 1 292 ? 12.702 -3.575 16.769 1.00 92.56 292 PRO A N 1
ATOM 2171 C CA . PRO A 1 292 ? 11.671 -4.454 17.321 1.00 92.56 292 PRO A CA 1
ATOM 2172 C C . PRO A 1 292 ? 10.281 -3.801 17.395 1.00 92.56 292 PRO A C 1
ATOM 2174 O O . PRO A 1 292 ? 9.266 -4.499 17.396 1.00 92.56 292 PRO A O 1
ATOM 2177 N N . ALA A 1 293 ? 10.216 -2.467 17.440 1.00 92.06 293 ALA A N 1
ATOM 2178 C CA . ALA A 1 293 ? 8.972 -1.718 17.568 1.00 92.06 293 ALA A CA 1
ATOM 2179 C C . ALA A 1 293 ? 8.145 -1.654 16.272 1.00 92.06 293 ALA A C 1
ATOM 2181 O O . ALA A 1 293 ? 7.047 -1.118 16.307 1.00 92.06 293 ALA A O 1
ATOM 2182 N N . VAL A 1 294 ? 8.625 -2.191 15.144 1.00 90.88 294 VAL A N 1
ATOM 2183 C CA . VAL A 1 294 ? 7.873 -2.197 13.869 1.00 90.88 294 VAL A CA 1
ATOM 2184 C C . VAL A 1 294 ? 7.562 -3.601 13.346 1.00 90.88 294 VAL A C 1
ATOM 2186 O O . VAL A 1 294 ? 6.994 -3.754 12.266 1.00 90.88 294 VAL A O 1
ATOM 2189 N N . GLN A 1 295 ? 7.911 -4.650 14.098 1.00 83.12 295 GLN A N 1
ATOM 2190 C CA . GLN A 1 295 ? 7.846 -6.035 13.616 1.00 83.12 295 GLN A CA 1
ATOM 2191 C C . GLN A 1 295 ? 6.435 -6.483 13.221 1.00 83.12 295 GLN A C 1
ATOM 2193 O O . GLN A 1 295 ? 6.286 -7.226 12.253 1.00 83.12 295 GLN A O 1
ATOM 2198 N N . LEU A 1 296 ? 5.400 -6.030 13.934 1.00 76.94 296 LEU A N 1
ATOM 2199 C CA . LEU A 1 296 ? 4.015 -6.411 13.634 1.00 76.94 296 LEU A CA 1
ATOM 2200 C C . LEU A 1 296 ? 3.402 -5.616 12.469 1.00 76.94 296 LEU A C 1
ATOM 2202 O O . LEU A 1 296 ? 2.295 -5.925 12.037 1.00 76.94 296 LEU A O 1
ATOM 2206 N N . ILE A 1 297 ? 4.109 -4.613 11.937 1.00 81.69 297 ILE A N 1
ATOM 2207 C CA . ILE A 1 297 ? 3.552 -3.646 10.976 1.00 81.69 297 ILE A CA 1
ATOM 2208 C C . ILE A 1 297 ? 3.850 -4.020 9.522 1.00 81.69 297 ILE A C 1
ATOM 2210 O O . ILE A 1 297 ? 3.164 -3.549 8.618 1.00 81.69 297 ILE A O 1
ATOM 2214 N N . GLY A 1 298 ? 4.769 -4.962 9.277 1.00 70.88 298 GLY A N 1
ATOM 2215 C CA . GLY A 1 298 ? 5.015 -5.499 7.930 1.00 70.88 298 GLY A CA 1
ATOM 2216 C C . GLY A 1 298 ? 3.778 -6.145 7.284 1.00 70.88 298 GLY A C 1
ATOM 2217 O O . GLY A 1 298 ? 3.680 -6.218 6.062 1.00 70.88 298 GLY A O 1
ATOM 2218 N N . GLY A 1 299 ? 2.791 -6.565 8.085 1.00 85.69 299 GLY A N 1
ATOM 2219 C CA . GLY A 1 299 ? 1.509 -7.059 7.578 1.00 85.69 299 GLY A CA 1
ATOM 2220 C C . GLY A 1 299 ? 0.634 -5.979 6.933 1.00 85.69 299 GLY A C 1
ATOM 2221 O O . GLY A 1 299 ? -0.222 -6.316 6.121 1.00 85.69 299 GLY A O 1
ATOM 2222 N N . LEU A 1 300 ? 0.843 -4.697 7.250 1.00 92.19 300 LEU A N 1
ATOM 2223 C CA . LEU A 1 300 ? -0.036 -3.613 6.811 1.00 92.19 300 LEU A CA 1
ATOM 2224 C C . LEU A 1 300 ? 0.147 -3.258 5.333 1.00 92.19 300 LEU A C 1
ATOM 2226 O O . LEU A 1 300 ? -0.839 -3.168 4.603 1.00 92.19 300 LEU A O 1
ATOM 2230 N N . GLU A 1 301 ? 1.397 -3.133 4.880 1.00 94.06 301 GLU A N 1
ATOM 2231 C CA . GLU A 1 301 ? 1.711 -2.958 3.457 1.00 94.06 301 GLU A CA 1
ATOM 2232 C C . GLU A 1 301 ? 1.161 -4.142 2.655 1.00 94.06 301 GLU A C 1
ATOM 2234 O O . GLU A 1 301 ? 0.453 -3.965 1.660 1.00 94.06 301 GLU A O 1
ATOM 2239 N N . ARG A 1 302 ? 1.411 -5.368 3.139 1.00 92.81 302 ARG A N 1
ATOM 2240 C CA . ARG A 1 302 ? 0.938 -6.585 2.481 1.00 92.81 302 ARG A CA 1
ATOM 2241 C C . ARG A 1 302 ? -0.585 -6.641 2.398 1.00 92.81 302 ARG A C 1
ATOM 2243 O O . ARG A 1 302 ? -1.109 -6.949 1.334 1.00 92.81 302 ARG A O 1
ATOM 2250 N N . PHE A 1 303 ? -1.283 -6.305 3.479 1.00 95.31 303 PHE A N 1
ATOM 2251 C CA . PHE A 1 303 ? -2.740 -6.217 3.503 1.00 95.31 303 PHE A CA 1
ATOM 2252 C C . PHE A 1 303 ? -3.256 -5.184 2.491 1.00 95.31 303 PHE A C 1
ATOM 2254 O O . PHE A 1 303 ? -4.200 -5.459 1.748 1.00 95.31 303 PHE A O 1
ATOM 2261 N N . GLY A 1 304 ? -2.595 -4.025 2.401 1.00 95.44 304 GLY A N 1
ATOM 2262 C CA . GLY A 1 304 ? -2.865 -3.019 1.378 1.00 95.44 304 GLY A CA 1
ATOM 2263 C C . GLY A 1 304 ? -2.725 -3.566 -0.041 1.00 95.44 304 GLY A C 1
ATOM 2264 O O . GLY A 1 304 ? -3.600 -3.336 -0.874 1.00 95.44 304 GLY A O 1
ATOM 2265 N N . LEU A 1 305 ? -1.656 -4.313 -0.318 1.00 94.06 305 LEU A N 1
ATOM 2266 C CA . LEU A 1 305 ? -1.417 -4.944 -1.620 1.00 94.06 305 LEU A CA 1
ATOM 2267 C C . LEU A 1 305 ? -2.439 -6.053 -1.922 1.00 94.06 305 LEU A C 1
ATOM 2269 O O . LEU A 1 305 ? -2.943 -6.139 -3.037 1.00 94.06 305 LEU A O 1
ATOM 2273 N N . ASP A 1 306 ? -2.799 -6.881 -0.944 1.00 94.38 306 ASP A N 1
ATOM 2274 C CA . ASP A 1 306 ? -3.767 -7.966 -1.139 1.00 94.38 306 ASP A CA 1
ATOM 2275 C C . ASP A 1 306 ? -5.174 -7.419 -1.437 1.00 94.38 306 ASP A C 1
ATOM 2277 O O . ASP A 1 306 ? -5.872 -7.884 -2.348 1.00 94.38 306 ASP A O 1
ATOM 2281 N N . HIS A 1 307 ? -5.576 -6.363 -0.728 1.00 95.25 307 HIS A N 1
ATOM 2282 C CA . HIS A 1 307 ? -6.894 -5.755 -0.888 1.00 95.25 307 HIS A CA 1
ATOM 2283 C C . HIS A 1 307 ? -6.939 -4.597 -1.882 1.00 95.25 307 HIS A C 1
ATOM 2285 O O . HIS A 1 307 ? -8.037 -4.184 -2.238 1.00 95.25 307 HIS A O 1
ATOM 2291 N N . GLY A 1 308 ? -5.810 -4.146 -2.432 1.00 95.38 308 GLY A N 1
ATOM 2292 C CA . GLY A 1 308 ? -5.768 -3.033 -3.384 1.00 95.38 308 GLY A CA 1
ATOM 2293 C C . GLY A 1 308 ? -6.147 -1.694 -2.748 1.00 95.38 308 GLY A C 1
ATOM 2294 O O . GLY A 1 308 ? -6.921 -0.942 -3.334 1.00 95.38 308 GLY A O 1
ATOM 2295 N N . ILE A 1 309 ? -5.608 -1.411 -1.557 1.00 96.50 309 ILE A N 1
ATOM 2296 C CA . ILE A 1 309 ? -5.845 -0.189 -0.774 1.00 96.50 309 ILE A CA 1
ATOM 2297 C C . ILE A 1 309 ? -4.580 0.690 -0.820 1.00 96.50 309 ILE A C 1
ATOM 2299 O O . ILE A 1 309 ? -3.672 0.498 -0.004 1.00 96.50 309 ILE A O 1
ATOM 2303 N N . PRO A 1 310 ? -4.496 1.680 -1.734 1.00 94.94 310 PRO A N 1
ATOM 2304 C CA . PRO A 1 310 ? -3.292 2.492 -1.927 1.00 94.94 310 PRO A CA 1
ATOM 2305 C C . PRO A 1 310 ? -2.799 3.215 -0.684 1.00 94.94 310 PRO A C 1
ATOM 2307 O O . PRO A 1 310 ? -1.594 3.332 -0.490 1.00 94.94 310 PRO A O 1
ATOM 2310 N N . ALA A 1 311 ? -3.704 3.663 0.187 1.00 95.06 311 ALA A N 1
ATOM 2311 C CA . ALA A 1 311 ? -3.329 4.367 1.410 1.00 95.06 311 ALA A CA 1
ATOM 2312 C C . ALA A 1 311 ? -2.447 3.529 2.360 1.00 95.06 311 ALA A C 1
ATOM 2314 O O . ALA A 1 311 ? -1.764 4.106 3.201 1.00 95.06 311 ALA A O 1
ATOM 2315 N N . LEU A 1 312 ? -2.440 2.196 2.223 1.00 95.50 312 LEU A N 1
ATOM 2316 C CA . LEU A 1 312 ? -1.677 1.289 3.087 1.00 95.50 312 LEU A CA 1
ATOM 2317 C C . LEU A 1 312 ? -0.342 0.824 2.489 1.00 95.50 312 LEU A C 1
ATOM 2319 O O . LEU A 1 312 ? 0.538 0.423 3.245 1.00 95.50 312 LEU A O 1
ATOM 2323 N N . PHE A 1 313 ? -0.178 0.887 1.163 1.00 93.12 313 PHE A N 1
ATOM 2324 C CA . PHE A 1 313 ? 1.081 0.544 0.484 1.00 93.12 313 PHE A CA 1
ATOM 2325 C C . PHE A 1 313 ? 1.831 1.762 -0.071 1.00 93.12 313 PHE A C 1
ATOM 2327 O O . PHE A 1 313 ? 2.919 1.624 -0.621 1.00 93.12 313 PHE A O 1
ATOM 2334 N N . ARG A 1 314 ? 1.273 2.972 0.056 1.00 92.31 314 ARG A N 1
ATOM 2335 C CA . ARG A 1 314 ? 2.011 4.215 -0.186 1.00 92.31 314 ARG A CA 1
ATOM 2336 C C . ARG A 1 314 ? 2.887 4.535 1.018 1.00 92.31 314 ARG A C 1
ATOM 2338 O O . ARG A 1 314 ? 2.321 4.698 2.090 1.00 92.31 314 ARG A O 1
ATOM 2345 N N . PRO A 1 315 ? 4.208 4.710 0.853 1.00 93.56 315 PRO A N 1
ATOM 2346 C CA . PRO A 1 315 ? 5.117 5.001 1.963 1.00 93.56 315 PRO A CA 1
ATOM 2347 C C . PRO A 1 315 ? 4.745 6.250 2.775 1.00 93.56 315 PRO A C 1
ATOM 2349 O O . PRO A 1 315 ? 4.812 6.239 4.006 1.00 93.56 315 PRO A O 1
ATOM 2352 N N . HIS A 1 316 ? 4.328 7.311 2.075 1.00 94.00 316 HIS A N 1
ATOM 2353 C CA . HIS A 1 316 ? 4.103 8.639 2.639 1.00 94.00 316 HIS A CA 1
ATOM 2354 C C . HIS A 1 316 ? 2.744 9.196 2.218 1.00 94.00 316 HIS A C 1
ATOM 2356 O O . HIS A 1 316 ? 2.308 8.993 1.083 1.00 94.00 316 HIS A O 1
ATOM 2362 N N . LEU A 1 317 ? 2.110 9.949 3.115 1.00 94.88 317 LEU A N 1
ATOM 2363 C CA . LEU A 1 317 ? 0.925 10.759 2.840 1.00 94.88 317 LEU A CA 1
ATOM 2364 C C . LEU A 1 317 ? 1.034 12.106 3.572 1.00 94.88 317 LEU A C 1
ATOM 2366 O O . LEU A 1 317 ? 1.692 12.189 4.611 1.00 94.88 317 LEU A O 1
ATOM 2370 N N . PRO A 1 318 ? 0.355 13.167 3.109 1.00 96.12 318 PRO A N 1
ATOM 2371 C CA . PRO A 1 318 ? 0.113 14.333 3.949 1.00 96.12 318 PRO A CA 1
ATOM 2372 C C . PRO A 1 318 ? -0.560 13.906 5.261 1.00 96.12 318 PRO A C 1
ATOM 2374 O O . PRO A 1 318 ? -1.523 13.138 5.251 1.00 96.12 318 PRO A O 1
ATOM 2377 N N . ALA A 1 319 ? -0.079 14.408 6.399 1.00 97.75 319 ALA A N 1
ATOM 2378 C CA . ALA A 1 319 ? -0.594 14.004 7.705 1.00 97.75 319 ALA A CA 1
ATOM 2379 C C . ALA A 1 319 ? -2.091 14.310 7.838 1.00 97.75 319 ALA A C 1
ATOM 2381 O O . ALA A 1 319 ? -2.843 13.470 8.316 1.00 97.75 319 ALA A O 1
ATOM 2382 N N . GLU A 1 320 ? -2.553 15.467 7.364 1.00 96.88 320 GLU A N 1
ATOM 2383 C CA . GLU A 1 320 ? -3.979 15.821 7.376 1.00 96.88 320 GLU A CA 1
ATOM 2384 C C . GLU A 1 320 ? -4.837 14.814 6.590 1.00 96.88 320 GLU A C 1
ATOM 2386 O O . GLU A 1 320 ? -5.911 14.415 7.040 1.00 96.88 320 GLU A O 1
ATOM 2391 N N . GLU A 1 321 ? -4.342 14.350 5.440 1.00 95.38 321 GLU A N 1
ATOM 2392 C CA . GLU A 1 321 ? -5.006 13.309 4.658 1.00 95.38 321 GLU A CA 1
ATOM 2393 C C . GLU A 1 321 ? -5.048 11.983 5.425 1.00 95.38 321 GLU A C 1
ATOM 2395 O O . GLU A 1 321 ? -6.113 11.377 5.508 1.00 95.38 321 GLU A O 1
ATOM 2400 N N . ALA A 1 322 ? -3.945 11.566 6.051 1.00 97.00 322 ALA A N 1
ATOM 2401 C CA . ALA A 1 322 ? -3.906 10.351 6.867 1.00 97.00 322 ALA A CA 1
ATOM 2402 C C . ALA A 1 322 ? -4.903 10.389 8.043 1.00 97.00 322 ALA A C 1
ATOM 2404 O O . ALA A 1 322 ? -5.590 9.397 8.304 1.00 97.00 322 ALA A O 1
ATOM 2405 N N . HIS A 1 323 ? -5.040 11.540 8.710 1.00 95.94 323 HIS A N 1
ATOM 2406 C CA . HIS A 1 323 ? -6.029 11.735 9.775 1.00 95.94 323 HIS A CA 1
ATOM 2407 C C . HIS A 1 323 ? -7.460 11.669 9.234 1.00 95.94 323 HIS A C 1
ATOM 2409 O O . HIS A 1 323 ? -8.291 10.953 9.788 1.00 95.94 323 HIS A O 1
ATOM 2415 N N . ARG A 1 324 ? -7.751 12.353 8.119 1.00 94.44 324 ARG A N 1
ATOM 2416 C CA . ARG A 1 324 ? -9.074 12.314 7.470 1.00 94.44 324 ARG A CA 1
ATOM 2417 C C . ARG A 1 324 ? -9.463 10.896 7.042 1.00 94.44 324 ARG A C 1
ATOM 2419 O O . ARG A 1 324 ? -10.622 10.515 7.157 1.00 94.44 324 ARG A O 1
ATOM 2426 N N . LEU A 1 325 ? -8.494 10.122 6.559 1.00 94.31 325 LEU A N 1
ATOM 2427 C CA . LEU A 1 325 ? -8.666 8.722 6.172 1.00 94.31 325 LEU A CA 1
ATOM 2428 C C . LEU A 1 325 ? -8.714 7.759 7.373 1.00 94.31 325 LEU A C 1
ATOM 2430 O O . LEU A 1 325 ? -8.967 6.572 7.181 1.00 94.31 325 LEU A O 1
ATOM 2434 N N . GLY A 1 326 ? -8.482 8.233 8.602 1.00 96.06 326 GLY A N 1
ATOM 2435 C CA . GLY A 1 326 ? -8.507 7.408 9.810 1.00 96.06 326 GLY A CA 1
ATOM 2436 C C . GLY A 1 326 ? -7.460 6.291 9.807 1.00 96.06 326 GLY A C 1
ATOM 2437 O O . GLY A 1 326 ? -7.741 5.189 10.274 1.00 96.06 326 GLY A O 1
ATOM 2438 N N . LEU A 1 327 ? -6.261 6.537 9.261 1.00 97.56 327 LEU A N 1
ATOM 2439 C CA . LEU A 1 327 ? -5.258 5.481 9.052 1.00 97.56 327 LEU A CA 1
ATOM 2440 C C . LEU A 1 327 ? -4.784 4.817 10.356 1.00 97.56 327 LEU A C 1
ATOM 2442 O O . LEU A 1 327 ? -4.468 3.626 10.353 1.00 97.56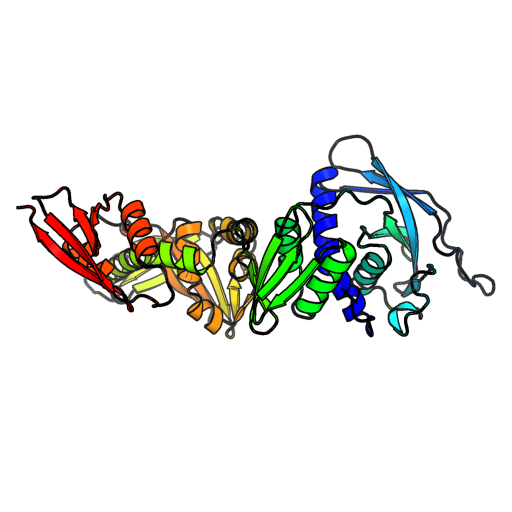 327 LEU A O 1
ATOM 2446 N N . THR A 1 328 ? -4.818 5.538 11.480 1.00 97.56 328 THR A N 1
ATOM 2447 C CA . THR A 1 328 ? -4.579 4.968 12.815 1.00 97.56 328 THR A CA 1
ATOM 2448 C C . THR A 1 328 ? -5.574 3.861 13.157 1.00 97.56 328 THR A C 1
ATOM 2450 O O . THR A 1 328 ? -5.179 2.823 13.685 1.00 97.56 328 THR A O 1
ATOM 2453 N N . ASP A 1 329 ? -6.859 4.052 12.849 1.00 96.62 329 ASP A N 1
ATOM 2454 C CA . ASP A 1 329 ? -7.899 3.059 13.124 1.00 96.62 329 ASP A CA 1
ATOM 2455 C C . ASP A 1 329 ? -7.831 1.881 12.156 1.00 96.62 329 ASP A C 1
ATOM 2457 O O . ASP A 1 329 ? -8.002 0.740 12.575 1.00 96.62 329 ASP A O 1
ATOM 2461 N N . VAL A 1 330 ? -7.498 2.135 10.889 1.00 96.94 330 VAL A N 1
ATOM 2462 C CA . VAL A 1 330 ? -7.339 1.098 9.854 1.00 96.94 330 VAL A CA 1
ATOM 2463 C C . VAL A 1 330 ? -6.241 0.094 10.210 1.00 96.94 330 VAL A C 1
ATOM 2465 O O . VAL A 1 330 ? -6.376 -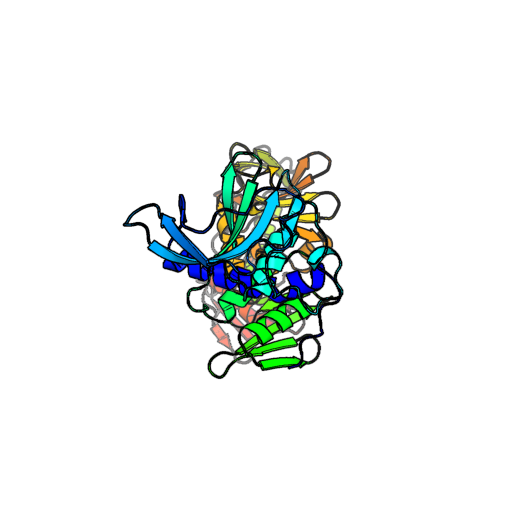1.094 9.921 1.00 96.94 330 VAL A O 1
ATOM 2468 N N . ALA A 1 331 ? -5.167 0.531 10.874 1.00 96.69 331 ALA A N 1
ATOM 2469 C CA . ALA A 1 331 ? -4.089 -0.365 11.288 1.00 96.69 331 ALA A CA 1
ATOM 2470 C C . ALA A 1 331 ? -4.521 -1.383 12.363 1.00 96.69 331 ALA A C 1
ATOM 2472 O O . ALA A 1 331 ? -3.921 -2.454 12.480 1.00 96.69 331 ALA A O 1
ATOM 2473 N N . LYS A 1 332 ? -5.562 -1.087 13.148 1.00 96.81 332 LYS A N 1
ATOM 2474 C CA . LYS A 1 332 ? -5.971 -1.896 14.306 1.00 96.81 332 LYS A CA 1
ATOM 2475 C C . LYS A 1 332 ? -6.532 -3.271 13.934 1.00 96.81 332 LYS A C 1
ATOM 2477 O O . LYS A 1 332 ? -5.973 -4.261 14.407 1.00 96.81 332 LYS A O 1
ATOM 2482 N N . PRO A 1 333 ? -7.548 -3.403 13.056 1.00 95.56 333 PRO A N 1
ATOM 2483 C CA . PRO A 1 333 ? -8.051 -4.717 12.655 1.00 95.56 333 PRO A CA 1
ATOM 2484 C C . PRO A 1 333 ? -7.003 -5.546 11.900 1.00 95.56 333 PRO A C 1
ATOM 2486 O O . PRO A 1 333 ? -7.040 -6.771 11.971 1.00 95.56 333 PRO A O 1
ATOM 2489 N N . VAL A 1 334 ? -6.048 -4.901 11.217 1.00 94.00 334 VAL A N 1
ATOM 2490 C CA . VAL A 1 334 ? -4.976 -5.590 10.480 1.00 94.00 334 VAL A CA 1
ATOM 2491 C C . VAL A 1 334 ? -3.915 -6.159 11.426 1.00 94.00 334 VAL A C 1
ATOM 2493 O O . VAL A 1 334 ? -3.444 -7.277 11.233 1.00 94.00 334 VAL A O 1
ATOM 2496 N N . THR A 1 335 ? -3.536 -5.402 12.457 1.00 93.06 335 THR A N 1
ATOM 2497 C CA . THR A 1 335 ? -2.490 -5.798 13.420 1.00 93.06 335 THR A CA 1
ATOM 2498 C C . THR A 1 335 ? -3.031 -6.581 14.617 1.00 93.06 335 THR A C 1
ATOM 2500 O O . THR A 1 335 ? -2.270 -7.255 15.310 1.00 93.06 335 THR A O 1
ATOM 2503 N N . GLY A 1 336 ? -4.334 -6.479 14.887 1.00 93.81 336 GLY A N 1
ATOM 2504 C CA . GLY A 1 336 ? -4.982 -7.023 16.078 1.00 93.81 336 GLY A CA 1
ATOM 2505 C C . GLY A 1 336 ? -4.693 -6.242 17.366 1.00 93.81 336 GLY A C 1
ATOM 2506 O O . GLY A 1 336 ? -5.079 -6.701 18.442 1.00 93.81 336 GLY A O 1
ATOM 2507 N N . LEU A 1 337 ? -4.026 -5.087 17.279 1.00 95.12 337 LEU A N 1
ATOM 2508 C CA . LEU A 1 337 ? -3.747 -4.202 18.408 1.00 95.12 337 LEU A CA 1
ATOM 2509 C C . LEU A 1 337 ? -4.677 -2.991 18.350 1.00 95.12 337 LEU A C 1
ATOM 2511 O O . LEU A 1 337 ? -4.764 -2.324 17.326 1.00 95.12 337 LEU A O 1
ATOM 2515 N N . TRP A 1 338 ? -5.372 -2.700 19.447 1.00 97.38 338 TRP A N 1
ATOM 2516 C CA . TRP A 1 338 ? -6.546 -1.821 19.402 1.00 97.38 338 TRP A CA 1
ATOM 2517 C C . TRP A 1 338 ? -6.394 -0.513 20.168 1.00 97.38 338 TRP A C 1
ATOM 2519 O O . TRP A 1 338 ? -6.986 0.496 19.787 1.00 97.38 338 TRP A O 1
ATOM 2529 N N . THR A 1 339 ? -5.573 -0.509 21.213 1.00 98.12 339 THR A N 1
ATOM 2530 C CA . THR A 1 339 ? -5.286 0.697 21.986 1.00 98.12 339 THR A CA 1
ATOM 2531 C C . THR A 1 339 ? -4.142 1.456 21.330 1.00 98.12 339 THR A C 1
ATOM 2533 O O . THR A 1 339 ? -3.125 0.853 20.992 1.00 98.12 339 THR A O 1
ATOM 2536 N N . HIS A 1 340 ? -4.292 2.768 21.151 1.00 97.75 340 HIS A N 1
ATOM 2537 C CA . HIS A 1 340 ? -3.254 3.601 20.543 1.00 97.75 340 HIS A CA 1
ATOM 2538 C C . HIS A 1 340 ? -2.950 4.859 21.351 1.00 97.75 340 HIS A C 1
ATOM 2540 O O . HIS A 1 340 ? -3.794 5.335 22.111 1.00 97.75 340 HIS A O 1
ATOM 2546 N N . ALA A 1 341 ? -1.754 5.399 21.133 1.00 97.56 341 ALA A N 1
ATOM 2547 C CA . ALA A 1 341 ? -1.315 6.687 21.644 1.00 97.56 341 ALA A CA 1
ATOM 2548 C C . ALA A 1 341 ? -0.440 7.410 20.613 1.00 97.56 341 ALA A C 1
ATOM 2550 O O . ALA A 1 341 ? 0.257 6.782 19.812 1.00 97.56 341 ALA A O 1
ATOM 2551 N N . GLU A 1 342 ? -0.453 8.737 20.676 1.00 97.12 342 GLU A N 1
ATOM 2552 C CA . GLU A 1 342 ? 0.500 9.595 19.978 1.00 97.12 342 GLU A CA 1
ATOM 2553 C C . GLU A 1 342 ? 1.645 9.940 20.930 1.00 97.12 342 GLU A C 1
ATOM 2555 O O . GLU A 1 342 ? 1.418 10.384 22.057 1.00 97.12 342 GLU A O 1
ATOM 2560 N N . VAL A 1 343 ? 2.883 9.703 20.500 1.00 97.00 343 VAL A N 1
ATOM 2561 C CA . VAL A 1 343 ? 4.064 9.791 21.363 1.00 97.00 343 VAL A CA 1
ATOM 2562 C C . VAL A 1 343 ? 5.119 10.675 20.710 1.00 97.00 343 VAL A C 1
ATOM 2564 O O . VAL A 1 343 ? 5.524 10.379 19.588 1.00 97.00 343 VAL A O 1
ATOM 2567 N N . PRO A 1 344 ? 5.639 11.718 21.377 1.00 96.31 344 PRO A N 1
ATOM 2568 C CA . PRO A 1 344 ? 6.801 12.433 20.864 1.00 96.31 344 PRO A CA 1
ATOM 2569 C C . PRO A 1 344 ? 8.020 11.498 20.892 1.00 96.31 344 PRO A C 1
ATOM 2571 O O . PRO A 1 344 ? 8.503 11.130 21.962 1.00 96.31 344 PRO A O 1
ATOM 2574 N N . LEU A 1 345 ? 8.519 11.101 19.720 1.00 94.31 345 LEU A N 1
ATOM 2575 C CA . LEU A 1 345 ? 9.743 10.296 19.606 1.00 94.31 345 LEU A CA 1
ATOM 2576 C C . LEU A 1 345 ? 10.989 11.180 19.723 1.00 94.31 345 LEU A C 1
ATOM 2578 O O . LEU A 1 345 ? 12.023 10.756 20.236 1.00 94.31 345 LEU A O 1
ATOM 2582 N N . ASN A 1 346 ? 10.883 12.416 19.238 1.00 93.56 346 ASN A N 1
ATOM 2583 C CA . ASN A 1 346 ? 11.869 13.486 19.360 1.00 93.56 346 ASN A CA 1
ATOM 2584 C C . ASN A 1 346 ? 11.150 14.852 19.197 1.00 93.56 346 ASN A C 1
ATOM 2586 O O . ASN A 1 346 ? 9.935 14.863 18.991 1.00 93.56 346 ASN A O 1
ATOM 2590 N N . PRO A 1 347 ? 11.847 16.004 19.287 1.00 94.50 347 PRO A N 1
ATOM 2591 C CA . PRO A 1 347 ? 11.204 17.320 19.195 1.00 94.50 347 PRO A CA 1
ATOM 2592 C C . PRO A 1 347 ? 10.431 17.606 17.895 1.00 94.50 347 P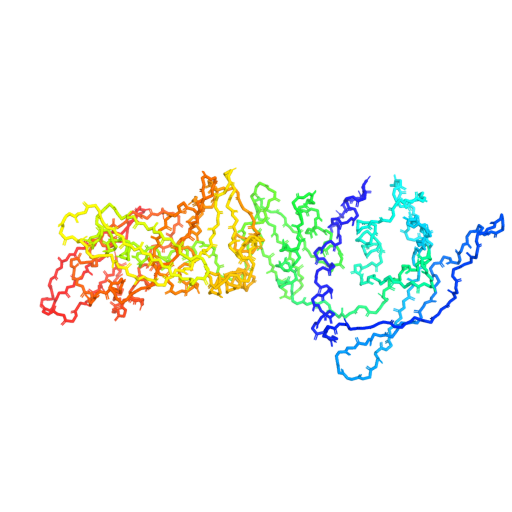RO A C 1
ATOM 2594 O O . PRO A 1 347 ? 9.586 18.496 17.889 1.00 94.50 347 PRO A O 1
ATOM 2597 N N . GLU A 1 348 ? 10.719 16.889 16.807 1.00 96.00 348 GLU A N 1
ATOM 2598 C CA . GLU A 1 348 ? 10.159 17.142 15.470 1.00 96.00 348 GLU A CA 1
ATOM 2599 C C . GLU A 1 348 ? 9.239 16.018 14.973 1.00 96.00 348 GLU A C 1
ATOM 2601 O O . GLU A 1 348 ? 8.557 16.184 13.962 1.00 96.00 348 GLU A O 1
ATOM 2606 N N . THR A 1 349 ? 9.237 14.867 15.653 1.00 97.31 349 THR A N 1
ATOM 2607 C CA . THR A 1 349 ? 8.599 13.634 15.181 1.00 97.31 349 THR A CA 1
ATOM 2608 C C . THR A 1 349 ? 7.674 13.047 16.235 1.00 97.31 349 THR A C 1
ATOM 2610 O O . THR A 1 349 ? 8.111 12.668 17.326 1.00 97.31 349 THR A O 1
ATOM 2613 N N . THR A 1 350 ? 6.410 12.883 15.858 1.00 98.25 350 THR A N 1
ATOM 2614 C CA . THR A 1 350 ? 5.408 12.148 16.634 1.00 98.25 350 THR A CA 1
ATOM 2615 C C . THR A 1 350 ? 5.278 10.735 16.079 1.00 98.25 350 THR A C 1
ATOM 2617 O O . THR A 1 350 ? 5.102 10.548 14.882 1.00 98.25 350 THR A O 1
ATOM 2620 N N . GLY A 1 351 ? 5.364 9.726 16.935 1.00 97.88 351 GLY A N 1
ATOM 2621 C CA . GLY A 1 351 ? 5.059 8.340 16.613 1.00 97.88 351 GLY A CA 1
ATOM 2622 C C . GLY A 1 351 ? 3.602 8.027 16.922 1.00 97.88 351 GLY A C 1
ATOM 2623 O O . GLY A 1 351 ? 3.092 8.401 17.977 1.00 97.88 351 GLY A O 1
ATOM 2624 N N . ILE A 1 352 ? 2.950 7.298 16.026 1.00 98.19 352 ILE A N 1
ATOM 2625 C CA . ILE A 1 352 ? 1.640 6.697 16.265 1.00 98.19 352 ILE A CA 1
ATOM 2626 C C . ILE A 1 352 ? 1.886 5.264 16.713 1.00 98.19 352 ILE A C 1
ATOM 2628 O O . ILE A 1 352 ? 2.504 4.482 15.986 1.00 98.19 352 ILE A O 1
ATOM 2632 N N . VAL A 1 353 ? 1.460 4.928 17.926 1.00 98.00 353 VAL A N 1
ATOM 2633 C CA . VAL A 1 353 ? 1.881 3.701 18.606 1.00 98.00 353 VAL A CA 1
ATOM 2634 C C . VAL A 1 353 ? 0.671 2.890 19.027 1.00 98.00 353 VAL A C 1
ATOM 2636 O O . VAL A 1 353 ? -0.230 3.416 19.673 1.00 98.00 353 VAL A O 1
ATOM 2639 N N . LEU A 1 354 ? 0.669 1.600 18.696 1.00 97.88 354 LEU A N 1
ATOM 2640 C CA . LEU A 1 354 ? -0.275 0.623 19.224 1.00 97.88 354 LEU A CA 1
ATOM 2641 C C . LEU A 1 354 ? 0.303 -0.033 20.481 1.00 97.88 354 LEU A C 1
ATOM 2643 O O . LEU A 1 354 ? 1.471 -0.431 20.511 1.00 97.88 354 LEU A O 1
ATOM 2647 N N . LEU A 1 355 ? -0.524 -0.129 21.516 1.00 97.75 355 LEU A N 1
ATOM 2648 C CA . LEU A 1 355 ? -0.163 -0.601 22.847 1.00 97.75 355 LEU A CA 1
ATOM 2649 C C . LEU A 1 355 ? -0.828 -1.943 23.139 1.00 97.75 355 LEU A C 1
ATOM 2651 O O . LEU A 1 355 ? -1.994 -2.161 22.808 1.00 97.75 355 LEU A O 1
ATOM 2655 N N . ASP A 1 356 ? -0.096 -2.822 23.817 1.00 96.50 356 ASP A N 1
ATOM 2656 C CA . ASP A 1 356 ? -0.623 -4.097 24.293 1.00 96.50 356 ASP A CA 1
ATOM 2657 C C . ASP A 1 356 ? -0.159 -4.405 25.715 1.00 96.50 356 ASP A C 1
ATOM 2659 O O . ASP A 1 356 ? 1.036 -4.517 25.998 1.00 96.50 356 ASP A O 1
ATOM 2663 N N . ALA A 1 357 ? -1.129 -4.571 26.606 1.00 96.69 357 ALA A N 1
ATOM 2664 C CA . ALA A 1 357 ? -0.937 -5.018 27.974 1.00 96.69 357 ALA A CA 1
ATOM 2665 C C . ALA A 1 357 ? -2.207 -5.721 28.460 1.00 96.69 357 ALA A C 1
ATOM 2667 O O . ALA A 1 357 ? -3.310 -5.434 27.995 1.00 96.69 357 ALA A O 1
ATOM 2668 N N . GLU A 1 358 ? -2.073 -6.610 29.444 1.00 95.81 358 GLU A N 1
ATOM 2669 C CA . GLU A 1 358 ? -3.221 -7.324 30.014 1.00 95.81 358 GLU A CA 1
ATOM 2670 C C . GLU A 1 358 ? -4.273 -6.368 30.597 1.00 95.81 358 GLU A C 1
ATOM 2672 O O . GLU A 1 358 ? -5.465 -6.574 30.385 1.00 95.81 358 GLU A O 1
ATOM 2677 N N . ALA A 1 359 ? -3.833 -5.279 31.234 1.00 93.62 359 ALA A N 1
ATOM 2678 C CA . ALA A 1 359 ? -4.709 -4.244 31.782 1.00 93.62 359 ALA A CA 1
ATOM 2679 C C . ALA A 1 359 ? -5.514 -3.474 30.714 1.00 93.62 359 ALA A C 1
ATOM 2681 O O . ALA A 1 359 ? -6.517 -2.853 31.048 1.00 93.62 359 ALA A O 1
ATOM 2682 N N . LEU A 1 360 ? -5.095 -3.517 29.442 1.00 95.38 360 LEU A N 1
ATOM 2683 C CA . LEU A 1 360 ? -5.765 -2.846 28.319 1.00 95.38 360 LEU A CA 1
ATOM 2684 C C . LEU A 1 360 ? -6.738 -3.769 27.568 1.00 95.38 360 LEU A C 1
ATOM 2686 O O . LEU A 1 360 ? -7.320 -3.377 26.555 1.00 95.38 360 LEU A O 1
ATOM 2690 N N . ARG A 1 361 ? -6.920 -5.010 28.031 1.00 95.50 361 ARG A N 1
ATOM 2691 C CA . ARG A 1 361 ? -7.904 -5.931 27.455 1.00 95.50 361 ARG A CA 1
ATOM 2692 C C . ARG A 1 361 ? -9.303 -5.543 27.916 1.00 95.50 361 ARG A C 1
ATOM 2694 O O . ARG A 1 361 ? -9.533 -5.328 29.105 1.00 95.50 361 ARG A O 1
ATOM 2701 N N . LEU A 1 362 ? -10.251 -5.516 26.981 1.00 96.25 362 LEU A N 1
ATOM 2702 C CA . LEU A 1 362 ? -11.642 -5.222 27.307 1.00 96.25 362 LEU A CA 1
ATOM 2703 C C . LEU A 1 362 ? -12.205 -6.259 28.297 1.00 96.25 362 LEU A C 1
ATOM 2705 O O . LEU A 1 362 ? -12.066 -7.464 28.061 1.00 96.25 362 LEU A O 1
ATOM 2709 N N . PRO A 1 363 ? -12.886 -5.825 29.375 1.00 94.31 363 PRO A N 1
ATOM 2710 C CA . PRO A 1 363 ? -13.601 -6.737 30.262 1.00 94.31 363 PRO A CA 1
ATOM 2711 C C . PRO A 1 363 ? -14.783 -7.406 29.528 1.00 94.31 363 PRO A C 1
ATOM 2713 O O . PRO A 1 363 ? -15.113 -7.031 28.394 1.00 94.31 363 PRO A O 1
ATOM 2716 N N . PRO A 1 364 ? -15.466 -8.392 30.142 1.00 93.25 364 PRO A N 1
ATOM 2717 C CA . PRO A 1 364 ? -16.708 -8.934 29.592 1.00 93.25 364 PRO A CA 1
ATOM 2718 C C . PRO A 1 364 ? -17.720 -7.823 29.252 1.00 93.25 364 PRO A C 1
ATOM 2720 O O . PRO A 1 364 ? -17.826 -6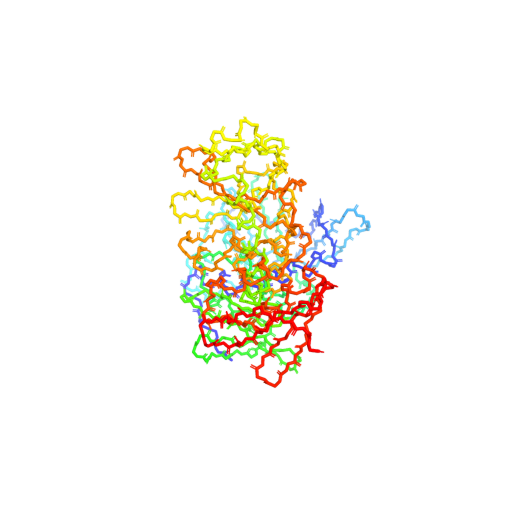.851 30.005 1.00 93.25 364 PRO A O 1
ATOM 2723 N N . PRO A 1 365 ? -18.455 -7.935 28.130 1.00 92.69 365 PRO A N 1
ATOM 2724 C CA . PRO A 1 365 ? -19.369 -6.887 27.685 1.00 92.69 365 PRO A CA 1
ATOM 2725 C C . PRO A 1 365 ? -20.508 -6.674 28.686 1.00 92.69 365 PRO A C 1
ATOM 2727 O O . PRO A 1 365 ? -21.123 -7.628 29.166 1.00 92.69 365 PRO A O 1
ATOM 2730 N N . THR A 1 366 ? -20.812 -5.408 28.971 1.00 91.50 366 THR A N 1
ATOM 2731 C CA . THR A 1 366 ? -21.959 -4.984 29.786 1.00 91.50 366 THR A CA 1
ATOM 2732 C C . THR A 1 366 ? -22.884 -4.101 28.956 1.00 91.50 366 THR A C 1
ATOM 2734 O O . THR A 1 366 ? -22.424 -3.427 28.033 1.00 91.50 366 THR A O 1
ATOM 2737 N N . ALA A 1 367 ? -24.179 -4.052 29.289 1.00 91.56 367 ALA A N 1
ATOM 2738 C CA . ALA A 1 367 ? -25.140 -3.210 28.567 1.00 91.56 367 ALA A CA 1
ATOM 2739 C C . ALA A 1 367 ? -24.696 -1.741 28.535 1.00 91.56 367 ALA A C 1
ATOM 2741 O O . ALA A 1 367 ? -24.800 -1.081 27.502 1.00 91.56 367 ALA A O 1
ATOM 2742 N N . GLN A 1 368 ? -24.129 -1.261 29.644 1.00 91.00 368 GLN A N 1
ATOM 2743 C CA . GLN A 1 368 ? -23.625 0.101 29.771 1.00 91.00 368 GLN A CA 1
ATOM 2744 C C . GLN A 1 368 ? -22.418 0.364 28.862 1.00 91.00 368 GLN A C 1
ATOM 2746 O O . GLN A 1 368 ? -22.411 1.378 28.170 1.00 91.00 368 GLN A O 1
ATOM 2751 N N . ALA A 1 369 ? -21.429 -0.537 28.834 1.00 92.50 369 ALA A N 1
ATOM 2752 C CA . ALA A 1 369 ? -20.250 -0.385 27.981 1.00 92.50 369 ALA A CA 1
ATOM 2753 C C . ALA A 1 369 ? -20.629 -0.428 26.495 1.00 92.50 369 ALA A C 1
ATOM 2755 O O . ALA A 1 369 ? -20.270 0.478 25.751 1.00 92.50 369 ALA A O 1
ATOM 2756 N N . LEU A 1 370 ? -21.440 -1.414 26.088 1.00 94.06 370 LEU A N 1
ATOM 2757 C CA . LEU A 1 370 ? -21.916 -1.522 24.706 1.00 94.06 370 LEU A CA 1
ATOM 2758 C C . LEU A 1 370 ? -22.693 -0.269 24.282 1.00 94.06 370 LEU A C 1
ATOM 2760 O O . LEU A 1 370 ? -22.475 0.260 23.197 1.00 94.06 370 LEU A O 1
ATOM 2764 N N . THR A 1 371 ? -23.582 0.225 25.147 1.00 93.56 371 THR A N 1
ATOM 2765 C CA . THR A 1 371 ? -24.373 1.430 24.868 1.00 93.56 371 THR A CA 1
ATOM 2766 C C . THR A 1 371 ? -23.481 2.659 24.742 1.00 93.56 371 THR A C 1
ATOM 2768 O O . THR A 1 371 ? -23.651 3.424 23.798 1.00 93.56 371 THR A O 1
ATOM 2771 N N . ALA A 1 372 ? -22.521 2.857 25.650 1.00 93.00 372 ALA A N 1
ATOM 2772 C CA . ALA A 1 372 ? -21.596 3.987 25.585 1.00 93.00 372 ALA A CA 1
ATOM 2773 C C . ALA A 1 372 ? -20.749 3.958 24.303 1.00 93.00 372 ALA A C 1
ATOM 2775 O O . ALA A 1 372 ? -20.645 4.972 23.617 1.00 93.00 372 ALA A O 1
ATOM 2776 N N . THR A 1 373 ? -20.218 2.789 23.941 1.00 95.75 373 THR A N 1
ATOM 2777 C CA . THR A 1 373 ? -19.426 2.601 22.721 1.00 95.75 373 THR A CA 1
ATOM 2778 C C . THR A 1 373 ? -20.236 2.851 21.456 1.00 95.75 373 THR A C 1
ATOM 2780 O O . THR A 1 373 ? -19.770 3.543 20.558 1.00 95.75 373 THR A O 1
ATOM 2783 N N . LEU A 1 374 ? -21.453 2.312 21.361 1.00 94.50 374 LEU A N 1
ATOM 2784 C CA . LEU A 1 374 ? -22.265 2.413 20.143 1.00 94.50 374 LEU A CA 1
ATOM 2785 C C . LEU A 1 374 ? -22.808 3.828 19.888 1.00 94.50 374 LEU A C 1
ATOM 2787 O O . LEU A 1 374 ? -23.198 4.130 18.764 1.00 94.50 374 LEU A O 1
ATOM 2791 N N . HIS A 1 375 ? -22.765 4.705 20.897 1.00 91.38 375 HIS A N 1
ATOM 2792 C CA . HIS A 1 375 ? -23.001 6.145 20.747 1.00 91.38 375 HIS A CA 1
ATOM 2793 C C . HIS A 1 375 ? -21.771 6.933 20.275 1.00 91.38 375 HIS A C 1
ATOM 2795 O O . HIS A 1 375 ? -21.869 8.152 20.111 1.00 91.38 375 HIS A O 1
ATOM 2801 N N . ALA A 1 376 ? -20.619 6.284 20.072 1.00 90.31 376 ALA A N 1
ATOM 2802 C CA . ALA A 1 376 ? -19.453 6.953 19.516 1.00 90.31 376 ALA A CA 1
ATOM 2803 C C . ALA A 1 376 ? -19.806 7.607 18.163 1.00 90.31 376 ALA A C 1
ATOM 2805 O O . ALA A 1 376 ? -20.523 6.998 17.358 1.00 90.31 376 ALA A O 1
ATOM 2806 N N . PRO A 1 377 ? -19.322 8.837 17.899 1.00 89.00 377 PRO A N 1
ATOM 2807 C CA . PRO A 1 377 ? -19.540 9.500 16.621 1.00 89.00 377 PRO A CA 1
ATOM 2808 C C . PRO A 1 377 ? -19.052 8.633 15.461 1.00 89.00 377 PRO A C 1
ATOM 2810 O O . PRO A 1 377 ? -17.965 8.062 15.519 1.00 89.00 377 PRO A O 1
ATOM 2813 N N . ALA A 1 378 ? -19.847 8.572 14.397 1.00 89.88 378 ALA A N 1
ATOM 2814 C CA . ALA A 1 378 ? -19.512 7.831 13.194 1.00 89.88 378 ALA A CA 1
ATOM 2815 C C . ALA A 1 378 ? -19.473 8.767 11.986 1.00 89.88 378 ALA A C 1
ATOM 2817 O O . ALA A 1 378 ? -20.291 9.680 11.864 1.00 89.88 378 ALA A O 1
ATOM 2818 N N . ASP A 1 379 ? -18.530 8.518 11.083 1.00 89.31 379 ASP A N 1
ATOM 2819 C CA . ASP A 1 379 ? -18.507 9.150 9.769 1.00 89.31 379 ASP A CA 1
ATOM 2820 C C . ASP A 1 379 ? -19.732 8.661 8.962 1.00 89.31 379 ASP A C 1
ATOM 2822 O O . ASP A 1 379 ? -19.878 7.449 8.771 1.00 89.31 379 ASP A O 1
ATOM 2826 N N . PRO A 1 380 ? -20.621 9.563 8.492 1.00 86.88 380 PRO A N 1
ATOM 2827 C CA . PRO A 1 380 ? -21.837 9.189 7.767 1.00 86.88 380 PRO A CA 1
ATOM 2828 C C . PRO A 1 380 ? -21.597 8.412 6.467 1.00 86.88 380 PRO A C 1
ATOM 2830 O O . PRO A 1 380 ? -22.533 7.823 5.931 1.00 86.88 380 PRO A O 1
ATOM 2833 N N . SER A 1 381 ? -20.374 8.441 5.930 1.00 88.12 381 SER A N 1
ATOM 2834 C CA . SER A 1 381 ? -20.009 7.684 4.729 1.00 88.12 381 SER A CA 1
ATOM 2835 C C . SER A 1 381 ? -19.766 6.192 4.989 1.00 88.12 381 SER A C 1
ATOM 2837 O O . SER A 1 381 ? -19.749 5.412 4.038 1.00 88.12 381 SER A O 1
ATOM 2839 N N . LEU A 1 382 ? -19.604 5.780 6.252 1.00 93.50 382 LEU A N 1
ATOM 2840 C CA . LEU A 1 382 ? -19.321 4.393 6.617 1.00 93.50 382 LEU A CA 1
ATOM 2841 C C . LEU A 1 382 ? -20.589 3.534 6.667 1.00 93.50 382 LEU A C 1
ATOM 2843 O O . LEU A 1 382 ? -21.658 3.971 7.100 1.00 93.50 382 LEU A O 1
ATOM 2847 N N . ASP A 1 383 ? -20.447 2.257 6.310 1.00 94.00 383 ASP A N 1
ATOM 2848 C CA . ASP A 1 383 ? -21.499 1.264 6.522 1.00 94.00 383 ASP A CA 1
ATOM 2849 C C . ASP A 1 383 ? -21.618 0.931 8.020 1.00 94.00 383 ASP A C 1
ATOM 2851 O O . ASP A 1 383 ? -20.885 0.110 8.578 1.00 94.00 383 ASP A O 1
ATOM 2855 N N . LEU A 1 384 ? -22.581 1.571 8.685 1.00 93.00 384 LEU A N 1
ATOM 2856 C CA . LEU A 1 384 ? -22.823 1.378 10.115 1.00 93.00 384 LEU A CA 1
ATOM 2857 C C . LEU A 1 384 ? -23.313 -0.032 10.459 1.00 93.00 384 LEU A C 1
ATOM 2859 O O . LEU A 1 384 ? -23.084 -0.503 11.573 1.00 93.00 384 LEU A O 1
ATOM 2863 N N . ARG A 1 385 ? -23.979 -0.736 9.535 1.00 93.25 385 ARG A N 1
ATOM 2864 C CA . ARG A 1 385 ? -24.408 -2.121 9.784 1.00 93.25 385 ARG A CA 1
ATOM 2865 C C . ARG A 1 385 ? -23.201 -3.045 9.799 1.00 93.25 385 ARG A C 1
ATOM 2867 O O . ARG A 1 385 ? -23.117 -3.895 10.687 1.00 93.25 385 ARG A O 1
ATOM 2874 N N . ARG A 1 386 ? -22.259 -2.838 8.875 1.00 95.25 386 ARG A N 1
ATOM 2875 C CA . ARG A 1 386 ? -20.959 -3.513 8.885 1.00 95.25 386 ARG A CA 1
ATOM 2876 C C . ARG A 1 386 ? -20.198 -3.221 10.176 1.00 95.25 386 ARG A C 1
ATOM 2878 O O . ARG A 1 386 ? -19.797 -4.165 10.849 1.00 95.25 386 ARG A O 1
ATOM 2885 N N . ALA A 1 387 ? -20.101 -1.952 10.575 1.00 96.50 387 ALA A N 1
ATOM 2886 C CA . ALA A 1 387 ? -19.399 -1.556 11.797 1.00 96.50 387 ALA A CA 1
ATOM 2887 C C . ALA A 1 387 ? -19.959 -2.233 13.060 1.00 96.50 387 ALA A C 1
ATOM 2889 O O . ALA A 1 387 ? -19.208 -2.782 13.868 1.00 96.50 387 ALA A O 1
ATOM 2890 N N . VAL A 1 388 ? -21.288 -2.256 13.221 1.00 96.00 388 VAL A N 1
ATOM 2891 C CA . VAL A 1 388 ? -21.944 -2.956 14.339 1.00 96.00 388 VAL A CA 1
ATOM 2892 C C . VAL A 1 388 ? -21.720 -4.469 14.264 1.00 96.00 388 VAL A C 1
ATOM 2894 O O . VAL A 1 388 ? -21.478 -5.102 15.292 1.00 96.00 388 VAL A O 1
ATOM 2897 N N . GLY A 1 389 ? -21.789 -5.059 13.068 1.00 96.38 389 GLY A N 1
ATOM 2898 C CA . GLY A 1 389 ? -21.535 -6.485 12.857 1.00 96.38 389 GLY A CA 1
ATOM 2899 C C . GLY A 1 389 ? -20.114 -6.894 13.245 1.00 96.38 389 GLY A C 1
ATOM 2900 O O . GLY A 1 389 ? -19.936 -7.849 14.002 1.00 96.38 389 GLY A O 1
ATOM 2901 N N . ALA A 1 390 ? -19.113 -6.141 12.787 1.00 97.44 390 ALA A N 1
ATOM 2902 C CA . ALA A 1 390 ? -17.711 -6.355 13.130 1.00 97.44 390 ALA A CA 1
ATOM 2903 C C . ALA A 1 390 ? -17.479 -6.213 14.640 1.00 97.44 390 ALA A C 1
ATOM 2905 O O . ALA A 1 390 ? -16.898 -7.098 15.267 1.00 97.44 390 ALA A O 1
ATOM 2906 N N . TYR A 1 391 ? -18.023 -5.155 15.246 1.00 97.69 391 TYR A N 1
ATOM 2907 C CA . TYR A 1 391 ? -17.956 -4.931 16.687 1.00 97.69 391 TYR A CA 1
ATOM 2908 C C . TYR A 1 391 ? -18.544 -6.090 17.500 1.00 97.69 391 TYR A C 1
ATOM 2910 O O . TYR A 1 391 ? -17.900 -6.589 18.424 1.00 97.69 391 TYR A O 1
ATOM 2918 N N . ALA A 1 392 ? -19.738 -6.565 17.129 1.00 96.31 392 ALA A N 1
ATOM 2919 C CA . ALA A 1 392 ? -20.360 -7.720 17.766 1.00 96.31 392 ALA A CA 1
ATOM 2920 C C . ALA A 1 392 ? -19.481 -8.978 17.641 1.00 96.31 392 ALA A C 1
ATOM 2922 O O . ALA A 1 392 ? -19.287 -9.697 18.625 1.00 96.31 392 ALA A O 1
ATOM 2923 N N . GLY A 1 393 ? -18.887 -9.190 16.461 1.00 96.25 393 GLY A N 1
ATOM 2924 C CA . GLY A 1 393 ? -17.920 -10.255 16.203 1.00 96.25 393 GLY A CA 1
ATOM 2925 C C . GLY A 1 393 ? -16.700 -10.189 17.124 1.00 96.25 393 GLY A C 1
ATOM 2926 O O . GLY A 1 393 ? -16.392 -11.175 17.792 1.00 96.25 393 GLY A O 1
ATOM 2927 N N . TYR A 1 394 ? -16.048 -9.027 17.234 1.00 96.62 394 TYR A N 1
ATOM 2928 C CA . TYR A 1 394 ? -14.884 -8.841 18.109 1.00 96.62 394 TYR A CA 1
ATOM 2929 C C . TYR A 1 394 ? -15.218 -8.999 19.597 1.00 96.62 394 TYR A C 1
ATOM 2931 O O . TYR A 1 394 ? -14.415 -9.538 20.358 1.00 96.62 394 TYR A O 1
ATOM 2939 N N . ARG A 1 395 ? -16.417 -8.586 20.027 1.00 95.12 395 ARG A N 1
ATOM 2940 C CA . ARG A 1 395 ? -16.883 -8.784 21.411 1.00 95.12 395 ARG A CA 1
ATOM 2941 C C . ARG A 1 395 ? -17.387 -10.197 21.697 1.00 95.12 395 ARG A C 1
ATOM 2943 O O . ARG A 1 395 ? -17.634 -10.508 22.862 1.00 95.12 395 ARG A O 1
ATOM 2950 N N . GLY A 1 396 ? -17.538 -11.043 20.678 1.00 94.12 396 GLY A N 1
ATOM 2951 C CA . GLY A 1 396 ? -18.088 -12.389 20.821 1.00 94.12 396 GLY A CA 1
ATOM 2952 C C . GLY A 1 396 ? -19.558 -12.398 21.249 1.00 94.12 396 GLY A C 1
ATOM 2953 O O . GLY A 1 396 ? -19.997 -13.335 21.917 1.00 94.12 396 GLY A O 1
ATOM 2954 N N . VAL A 1 397 ? -20.318 -11.354 20.903 1.00 92.94 397 VAL A N 1
ATOM 2955 C CA . VAL A 1 397 ? -21.753 -11.245 21.203 1.00 92.94 397 VAL A CA 1
ATOM 2956 C C . VAL A 1 397 ? -22.585 -11.524 19.957 1.00 92.94 397 VAL A C 1
ATOM 2958 O O . VAL A 1 397 ? -22.170 -11.267 18.830 1.00 92.94 397 VAL A O 1
ATOM 2961 N N . SER A 1 398 ? -23.784 -12.067 20.153 1.00 92.12 398 SER A N 1
ATOM 2962 C CA . SER A 1 398 ? -24.707 -12.307 19.042 1.00 92.12 398 SER A CA 1
ATOM 2963 C C . SER A 1 398 ? -25.387 -11.008 18.615 1.00 92.12 398 SER A C 1
ATOM 2965 O O . SER A 1 398 ? -25.799 -10.218 19.462 1.00 92.12 398 SER A O 1
ATOM 2967 N N . LEU A 1 399 ? -25.559 -10.823 17.307 1.00 93.69 399 LEU A N 1
ATOM 2968 C CA . LEU A 1 399 ? -26.343 -9.733 16.734 1.00 93.69 399 LEU A CA 1
ATOM 2969 C C . LEU A 1 399 ? -27.610 -10.311 16.096 1.00 93.69 399 LEU A C 1
ATOM 2971 O O . LEU A 1 399 ? -27.538 -11.079 15.138 1.00 93.69 399 LEU A O 1
ATOM 2975 N N . VAL A 1 400 ? -28.776 -9.956 16.633 1.00 92.56 400 VAL A N 1
ATOM 2976 C CA . VAL A 1 400 ? -30.077 -10.385 16.107 1.00 92.56 400 VAL A CA 1
ATOM 2977 C C . VAL A 1 400 ? -30.653 -9.256 15.264 1.00 92.56 400 VAL A C 1
ATOM 2979 O O . VAL A 1 400 ? -31.022 -8.207 15.787 1.00 92.56 400 VAL A O 1
ATOM 2982 N N . HIS A 1 401 ? -30.727 -9.455 13.951 1.00 88.44 401 HIS A N 1
ATOM 2983 C CA . HIS A 1 401 ? -31.296 -8.461 13.046 1.00 88.44 401 HIS A CA 1
ATOM 2984 C C . HIS A 1 401 ? -32.824 -8.409 13.151 1.00 88.44 401 HIS A C 1
ATOM 2986 O O . HIS A 1 401 ? -33.493 -9.442 13.198 1.00 88.44 401 HIS A O 1
ATOM 2992 N N . ALA A 1 402 ? -33.365 -7.192 13.145 1.00 81.06 402 ALA A N 1
ATOM 2993 C CA . ALA A 1 402 ? -34.792 -6.907 13.054 1.00 81.06 402 ALA A CA 1
ATOM 2994 C C . ALA A 1 402 ? -35.060 -6.013 11.833 1.00 81.06 402 ALA A C 1
ATOM 2996 O O . ALA A 1 402 ? -34.130 -5.430 11.274 1.00 81.06 402 ALA A O 1
ATOM 2997 N N . THR A 1 403 ? -36.325 -5.890 11.423 1.00 76.31 403 THR A N 1
ATOM 2998 C CA . THR A 1 403 ? -36.722 -5.117 10.232 1.00 76.31 403 THR A CA 1
ATOM 2999 C C . THR A 1 403 ? -36.186 -3.680 10.265 1.00 76.31 403 THR A C 1
ATOM 3001 O O . THR A 1 403 ? -35.618 -3.219 9.278 1.00 76.31 403 THR A O 1
ATOM 3004 N N . ASP A 1 404 ? -36.256 -3.030 11.432 1.00 75.56 404 ASP A N 1
ATOM 3005 C CA . ASP A 1 404 ? -35.925 -1.607 11.598 1.00 75.56 404 ASP A CA 1
ATOM 3006 C C . ASP A 1 404 ? -34.653 -1.369 12.437 1.00 75.56 404 ASP A C 1
ATOM 3008 O O . ASP A 1 404 ? -34.361 -0.244 12.837 1.00 75.56 404 ASP A O 1
ATOM 3012 N N . GLY A 1 405 ? -33.870 -2.418 12.720 1.00 88.38 405 GLY A N 1
ATOM 3013 C CA . GLY A 1 405 ? -32.767 -2.308 13.672 1.00 88.38 405 GLY A CA 1
ATOM 3014 C C . GLY A 1 405 ? -31.991 -3.596 13.913 1.00 88.38 405 GLY A C 1
ATOM 3015 O O . GLY A 1 405 ? -31.948 -4.504 13.078 1.00 88.38 405 GLY A O 1
ATOM 3016 N N . ALA A 1 406 ? -31.352 -3.673 15.072 1.00 91.12 406 ALA A N 1
ATOM 3017 C CA . ALA A 1 406 ? -30.731 -4.894 15.567 1.00 91.12 406 ALA A CA 1
ATOM 3018 C C . ALA A 1 406 ? -30.801 -4.953 17.095 1.00 91.12 406 ALA A C 1
ATOM 3020 O O . ALA A 1 406 ? -31.018 -3.943 17.755 1.00 91.12 406 ALA A O 1
ATOM 3021 N N . VAL A 1 407 ? -30.629 -6.140 17.663 1.00 91.56 407 VAL A N 1
ATOM 3022 C CA . VAL A 1 407 ? -30.611 -6.351 19.111 1.00 91.56 407 VAL A CA 1
ATOM 3023 C C . VAL A 1 407 ? -29.383 -7.170 19.479 1.00 91.56 407 VAL A C 1
ATOM 3025 O O . VAL A 1 407 ? -29.120 -8.205 18.865 1.00 91.56 407 VAL A O 1
ATOM 3028 N N . ILE A 1 408 ? -28.655 -6.727 20.501 1.00 92.19 408 ILE A N 1
ATOM 3029 C CA . ILE A 1 408 ? -27.568 -7.480 21.128 1.00 92.19 408 ILE A CA 1
ATOM 3030 C C . ILE A 1 408 ? -28.085 -8.026 22.466 1.00 92.19 408 ILE A C 1
ATOM 3032 O O . ILE A 1 408 ? -28.166 -7.269 23.439 1.00 92.19 408 ILE A O 1
ATOM 3036 N N . PRO A 1 409 ? -28.486 -9.308 22.544 1.00 88.50 409 PRO A N 1
ATOM 3037 C CA . PRO A 1 409 ? -28.809 -9.940 23.815 1.00 88.50 409 PRO A CA 1
ATOM 3038 C C . PRO A 1 409 ? -27.531 -10.171 24.629 1.00 88.50 409 PRO A C 1
ATOM 3040 O O . PRO A 1 409 ? -26.528 -10.661 24.106 1.00 88.50 409 PRO A O 1
ATOM 3043 N N . LEU A 1 410 ? -27.577 -9.853 25.920 1.00 85.44 410 LEU A N 1
ATOM 3044 C CA . LEU A 1 410 ? -26.487 -10.119 26.850 1.00 85.44 410 LEU A CA 1
ATOM 3045 C C . LEU A 1 410 ? -26.781 -11.375 27.683 1.00 85.44 410 LEU A C 1
ATOM 3047 O O . LEU A 1 410 ? -27.934 -11.624 28.040 1.00 85.44 410 LEU A O 1
ATOM 3051 N N . PRO A 1 411 ? -25.751 -12.165 28.048 1.00 73.75 411 PRO A N 1
ATOM 3052 C CA . PRO A 1 411 ? -25.941 -13.374 28.856 1.00 73.75 411 PRO A CA 1
ATOM 3053 C C . PRO A 1 411 ? -26.482 -13.080 30.263 1.00 73.75 411 PRO A C 1
ATOM 3055 O O . PRO A 1 411 ? -27.072 -13.943 30.912 1.00 73.75 411 PRO A O 1
ATOM 3058 N N . THR A 1 412 ? -26.249 -11.866 30.756 1.00 68.06 412 THR A N 1
ATOM 3059 C CA . THR A 1 412 ? -26.513 -11.483 32.140 1.00 68.06 412 THR A CA 1
ATOM 3060 C C . THR A 1 412 ? -27.942 -10.960 32.291 1.00 68.06 412 THR A C 1
ATOM 3062 O O . THR A 1 412 ? -28.323 -9.978 31.663 1.00 68.06 412 THR A O 1
ATOM 3065 N N . ALA A 1 413 ? -28.734 -11.606 33.154 1.00 66.56 413 ALA A N 1
ATOM 3066 C CA . ALA A 1 413 ? -30.018 -11.109 33.673 1.00 66.56 413 ALA A CA 1
ATOM 3067 C C . ALA A 1 413 ? -31.070 -10.657 32.630 1.00 66.56 413 ALA A C 1
ATOM 3069 O O . ALA A 1 413 ? -31.909 -9.806 32.933 1.00 66.56 413 ALA A O 1
ATOM 3070 N N . GLY A 1 414 ? -31.040 -11.222 31.418 1.00 75.88 414 GLY A N 1
ATOM 3071 C CA . GLY A 1 414 ? -31.969 -10.864 30.344 1.00 75.88 414 GLY A CA 1
ATOM 3072 C C . GLY A 1 414 ? -31.759 -9.451 29.797 1.00 75.88 414 GLY A C 1
ATOM 3073 O O . GLY A 1 414 ? -32.662 -8.907 29.174 1.00 75.88 414 GLY A O 1
ATOM 3074 N N . GLU A 1 415 ? -30.612 -8.817 30.041 1.00 87.12 415 GLU A N 1
ATOM 3075 C CA . GLU A 1 415 ? -30.316 -7.505 29.468 1.00 87.12 415 GLU A CA 1
ATOM 3076 C C . GLU A 1 415 ? -30.157 -7.594 27.946 1.00 87.12 415 GLU A C 1
ATOM 3078 O O . GLU A 1 415 ? -29.681 -8.587 27.393 1.00 87.12 415 GLU A O 1
ATOM 3083 N N . ARG A 1 416 ? -30.569 -6.538 27.248 1.00 90.12 416 ARG A N 1
ATOM 3084 C CA . ARG A 1 416 ? -30.388 -6.391 25.803 1.00 90.12 416 ARG A CA 1
ATOM 3085 C C . ARG A 1 416 ? -30.094 -4.946 25.447 1.00 90.12 416 ARG A C 1
ATOM 3087 O O . ARG A 1 416 ? -30.557 -4.034 26.130 1.00 90.12 416 ARG A O 1
ATOM 3094 N N . VAL A 1 417 ? -29.355 -4.754 24.363 1.00 91.81 417 VAL A N 1
ATOM 3095 C CA . VAL A 1 417 ? -29.153 -3.443 23.743 1.00 91.81 417 VAL A CA 1
ATOM 3096 C C . VAL A 1 417 ? -29.896 -3.431 22.413 1.00 91.81 417 VAL A C 1
ATOM 3098 O O . VAL A 1 417 ? -29.608 -4.247 21.537 1.00 91.81 417 VAL A O 1
ATOM 3101 N N . THR A 1 418 ? -30.870 -2.538 22.276 1.00 92.94 418 THR A N 1
ATOM 3102 C CA . THR A 1 418 ? -31.634 -2.325 21.043 1.00 92.94 418 THR A CA 1
ATOM 3103 C C . THR A 1 418 ? -30.969 -1.228 20.227 1.00 92.94 418 THR A C 1
ATOM 3105 O O . THR A 1 418 ? -30.628 -0.180 20.767 1.00 92.94 418 THR A O 1
ATOM 3108 N N . LEU A 1 419 ? -30.781 -1.476 18.936 1.00 94.19 419 LEU A N 1
ATOM 3109 C CA . LEU A 1 419 ? -30.057 -0.614 18.013 1.00 94.19 419 LEU A CA 1
ATOM 3110 C C . LEU A 1 419 ? -30.984 -0.102 16.919 1.00 94.19 419 LEU A C 1
ATOM 3112 O O . LEU A 1 419 ? -31.623 -0.897 16.226 1.00 94.19 419 LEU A O 1
ATOM 3116 N N . THR A 1 420 ? -30.963 1.210 16.713 1.00 92.19 420 THR A N 1
ATOM 3117 C CA . THR A 1 420 ? -31.635 1.889 15.603 1.00 92.19 420 THR A CA 1
ATOM 3118 C C . THR A 1 420 ? -30.582 2.566 14.734 1.00 92.19 420 THR A C 1
ATOM 3120 O O . THR A 1 420 ? -29.748 3.322 15.234 1.00 92.19 420 THR A O 1
ATOM 3123 N N . PHE A 1 421 ? -30.606 2.294 13.429 1.00 89.50 421 PHE A N 1
ATOM 3124 C CA . PHE A 1 421 ? -29.646 2.862 12.481 1.00 89.50 421 PHE A CA 1
ATOM 3125 C C . PHE A 1 421 ? -30.180 4.179 11.921 1.00 89.50 421 PHE A C 1
ATOM 3127 O O . PHE A 1 421 ? -31.235 4.205 11.288 1.00 89.50 421 PHE A O 1
ATOM 3134 N N . GLY A 1 422 ? -29.445 5.264 12.150 1.00 84.25 422 GLY A N 1
ATOM 3135 C CA . GLY A 1 422 ? -29.727 6.583 11.599 1.00 84.25 422 GLY A CA 1
ATOM 3136 C C . GLY A 1 422 ? -28.720 6.991 10.518 1.00 84.25 422 GLY A C 1
ATOM 3137 O O . GLY A 1 422 ? -27.695 6.337 10.336 1.00 84.25 422 GLY A O 1
ATOM 3138 N N . PRO A 1 423 ? -28.976 8.107 9.813 1.00 75.88 423 PRO A N 1
ATOM 3139 C CA . PRO A 1 423 ? -28.087 8.617 8.765 1.00 75.88 423 PRO A CA 1
ATOM 3140 C C . PRO A 1 423 ? -26.743 9.149 9.292 1.00 75.88 423 PRO A C 1
ATOM 3142 O O . PRO A 1 423 ? -25.829 9.362 8.508 1.00 75.88 423 PRO A O 1
ATOM 3145 N N . SER A 1 424 ? -26.623 9.398 10.598 1.00 74.44 424 SER A N 1
ATOM 3146 C CA . SER A 1 424 ? -25.439 10.004 11.226 1.00 74.44 424 SER A CA 1
ATOM 3147 C C . SER A 1 424 ? -24.900 9.200 12.413 1.00 74.44 424 SER A C 1
ATOM 3149 O O . SER A 1 424 ? -24.158 9.741 13.228 1.00 74.44 424 SER A O 1
ATOM 3151 N N . GLY A 1 425 ? -25.320 7.942 12.567 1.00 83.88 425 GLY A N 1
ATOM 3152 C CA . GLY A 1 425 ? -24.883 7.093 13.673 1.00 83.88 425 GLY A CA 1
ATOM 3153 C C . GLY A 1 425 ? -25.894 6.021 14.064 1.00 83.88 425 GLY A C 1
ATOM 3154 O O . GLY A 1 425 ? -26.940 5.850 13.435 1.00 83.88 425 GLY A O 1
ATOM 3155 N N . VAL A 1 426 ? -25.563 5.302 15.132 1.00 89.31 426 VAL A N 1
ATOM 3156 C CA . VAL A 1 426 ? -26.415 4.279 15.739 1.00 89.31 426 VAL A CA 1
ATOM 3157 C C . VAL A 1 426 ? -26.922 4.806 17.075 1.00 89.31 426 VAL A C 1
ATOM 3159 O O . VAL A 1 426 ? -26.154 5.322 17.882 1.00 89.31 426 VAL A O 1
ATOM 3162 N N . THR A 1 427 ? -28.224 4.686 17.316 1.00 90.38 427 THR A N 1
ATOM 3163 C CA . THR A 1 427 ? -28.799 4.894 18.648 1.00 90.38 427 THR A CA 1
ATOM 3164 C C . THR A 1 427 ? -28.881 3.546 19.345 1.00 90.38 427 THR A C 1
ATOM 3166 O O . THR A 1 427 ? -29.413 2.596 18.769 1.00 90.38 427 THR A O 1
ATOM 3169 N N . ALA A 1 428 ? -28.351 3.461 20.565 1.00 91.31 428 ALA A N 1
ATOM 3170 C CA . ALA A 1 428 ? -28.334 2.239 21.359 1.00 91.31 428 ALA A CA 1
ATOM 3171 C C . ALA A 1 428 ? -29.115 2.438 22.663 1.00 91.31 428 ALA A C 1
ATOM 3173 O O . ALA A 1 428 ? -28.823 3.344 23.434 1.00 91.31 428 ALA A O 1
ATOM 3174 N N . GLU A 1 429 ? -30.099 1.591 22.942 1.00 91.44 429 GLU A N 1
ATOM 3175 C CA . GLU A 1 429 ? -30.925 1.694 24.147 1.00 91.44 429 GLU A CA 1
ATOM 3176 C C . GLU A 1 429 ? -30.874 0.400 24.954 1.00 91.44 429 GLU A C 1
ATOM 3178 O O . GLU A 1 429 ? -31.060 -0.697 24.424 1.00 91.44 429 GLU A O 1
ATOM 3183 N N . MET A 1 430 ? -30.632 0.523 26.259 1.00 90.19 430 MET A N 1
ATOM 3184 C CA . MET A 1 430 ? -30.646 -0.617 27.173 1.00 90.19 430 MET A CA 1
ATOM 3185 C C . MET A 1 430 ? -32.084 -1.019 27.511 1.00 90.19 430 MET A C 1
ATOM 3187 O O . MET A 1 430 ? -32.910 -0.178 27.860 1.00 90.19 430 MET A O 1
ATOM 3191 N N . GLY A 1 431 ? -32.362 -2.320 27.495 1.00 84.38 431 GLY A N 1
ATOM 3192 C CA . GLY A 1 431 ? -33.643 -2.893 27.897 1.00 84.38 431 GLY A CA 1
ATOM 3193 C C . GLY A 1 431 ? -33.493 -4.265 28.555 1.00 84.38 431 GLY A C 1
ATOM 3194 O O . GLY A 1 431 ? -32.390 -4.794 28.698 1.00 84.38 431 GLY A O 1
ATOM 3195 N N . ARG A 1 432 ? -34.623 -4.862 28.950 1.00 79.56 432 ARG A N 1
ATOM 3196 C CA . ARG A 1 432 ? -34.704 -6.235 29.477 1.00 79.56 432 ARG A CA 1
ATOM 3197 C C . ARG A 1 432 ? -35.567 -7.116 28.584 1.00 79.56 432 ARG A C 1
ATOM 3199 O O . ARG A 1 432 ? -36.479 -6.614 27.934 1.00 79.56 432 ARG A O 1
ATOM 3206 N N . ALA A 1 433 ? -35.225 -8.396 28.482 1.00 66.19 433 ALA A N 1
ATOM 3207 C CA . ALA A 1 433 ? -36.040 -9.451 27.894 1.00 66.19 433 ALA A CA 1
ATOM 3208 C C . ALA A 1 433 ? -37.330 -9.587 28.713 1.00 66.19 433 ALA A C 1
ATOM 3210 O O . ALA A 1 433 ? -37.248 -9.664 29.939 1.00 66.19 433 ALA A O 1
ATOM 3211 N N . ASP A 1 434 ? -38.477 -9.539 28.034 1.00 57.41 434 ASP A N 1
ATOM 3212 C CA . ASP A 1 434 ? -39.792 -9.770 28.647 1.00 57.41 434 ASP A CA 1
ATOM 3213 C C . ASP A 1 434 ? -40.024 -11.258 28.920 1.00 57.41 434 ASP A C 1
ATOM 3215 O O . ASP A 1 434 ? -39.580 -12.084 28.080 1.00 57.41 434 ASP A O 1
#

Solvent-accessible surface area (backbone atoms only — not comparable to full-atom values): 23588 Å² total; per-residue (Å²): 137,87,74,78,80,66,77,44,69,64,43,41,28,25,32,18,47,30,42,28,39,23,41,53,50,32,40,41,72,75,60,43,67,74,73,47,77,49,78,50,60,82,76,83,71,68,93,54,100,80,48,75,74,56,68,58,52,37,63,27,46,33,32,43,25,37,89,71,77,76,64,45,78,43,51,27,29,32,40,28,38,31,48,79,59,33,28,36,78,22,42,72,77,45,66,91,60,91,34,66,82,61,72,49,77,33,76,61,48,72,66,57,52,46,29,51,17,28,70,62,73,24,26,61,67,45,82,46,69,81,53,101,47,37,29,40,33,29,37,41,72,73,69,63,71,78,61,61,68,65,62,25,52,41,51,9,60,62,69,55,56,85,91,46,56,51,68,54,19,54,46,26,31,25,61,74,71,71,36,46,75,50,78,58,91,50,35,38,37,43,29,61,101,85,50,75,40,46,30,35,42,55,96,73,37,71,63,39,36,60,94,48,59,51,65,56,55,44,38,17,43,21,49,41,51,36,47,43,33,44,53,50,48,49,70,75,26,43,74,64,44,62,49,75,42,54,85,72,18,29,26,43,39,37,35,73,44,92,86,45,86,69,68,46,73,26,40,31,33,38,54,27,37,37,42,94,62,34,29,30,35,28,82,61,34,78,90,43,66,90,35,61,16,33,67,72,39,60,56,45,37,51,49,14,57,74,20,28,24,42,83,46,45,44,51,64,44,52,32,71,58,41,58,75,69,39,49,78,48,41,49,19,74,75,59,73,39,54,32,71,50,80,26,77,76,48,102,67,32,35,30,37,30,34,43,47,41,80,90,70,55,82,72,85,91,44,65,66,58,53,34,58,30,45,55,48,90,47,67,63,88,43,54,62,68,54,15,52,51,37,30,28,57,76,71,73,44,60,77,47,80,48,100,80,34,35,34,36,65,43,95,60,91,42,32,29,34,41,35,38,78,55,84,63,37,44,48,52,45,79,48,68,67,130

Foldseek 3Di:
DDQPDDQELLLLLLLQQLVLLQLVVLCCVVQNDFPDKDKDFDDFDDDDPPSPARAAFGKMWMWTDDPDDDTDIFIKTFQWKFFQQKIDGRHCLLPPHPYPLSHDIDRDDVSVLSSVCSSLLSAHWDWDDPDPGMTTIMGTNDTGDGDDPLLSNLSSLLRDDPVHQPVSNVVSVCVSVVWDWDDDPQWIWTGDPPDIWIFGHDPRHTQFIPDFDHLLLLCLLLQLVLLLLQVLLCVVAPCWDWDADQQQQKIWIHHPDPVPPDTDIWRKAFQWKAFPQKTFGLVLDPVSVPTPNHVLNVQQLVSCSVRVGCVRSHGMDRNVVCVVSVVLSSSCVRSVFRDWDWHPPDPGMITIMGTDDPSSDDDQDDLVSSQVSQPPWDDLVHDNVSSVVSVCVVNVWDWADDPQWIKTFDPPQQKIWTWGDDSTGIHIDIDGDD

InterPro domains:
  IPR049249 Family of unknown function DUF6882 [PF21813] (216-356)

Organism: NCBI:txid1121362

Radius of gyration: 27.85 Å; Cα contacts (8 Å, |Δi|>4): 871; chains: 1; bounding box: 78×44×80 Å

Mean predicted aligned error: 6.81 Å

Sequence (434 aa):
MELPHPSSLADVITDGMIAQADIDAAVRASFGPVTGVEFTGPAPTAPGPEADSGELDAPVEVRLHGRTGDPVPVQGVRLAVIRDGVWTWATTRTEGFSIPELREPQPASDDLVRAARTLFGNVPVLLAPHDDTVISVIAVTDPPPSGPLRSALISGLSALDERFGTRRALMGFAAFRGLGYWEDGETVTVADTSESVALTLRDGRVTDIAGGMRLDDVRADALYYSAEHQLLLDGLFPGTRVTVDLSRATAEVTSDSPRHDDALHARAQVIATVTGGTWTWAWADPNLTGSPAVQLIGGLERFGLDHGIPALFRPHLPAEEAHRLGLTDVAKPVTGLWTHAEVPLNPETTGIVLLDAEALRLPPPTAQALTATLHAPADPSLDLRRAVGAYAGYRGVSLVHATDGAVIPLPTAGERVTLTFGPSGVTAEMGRAD

pLDDT: mean 90.83, std 8.87, range [42.94, 98.5]

Secondary structure (DSSP, 8-state):
-PPPPP-SHHHHHHHHHHHHHHHHHHHHHHH-SEEEEEEESPPPPPSSTT-----TTEEEEEEEEESSSSPEEEEEEEEEEEETTEEEE--GGGTT---GGGTS-EE--HHHHHHHHHHTTS--EEEEESSSSEEEEEEES-PPPP--HHHHHHHHHHS--TTS-HHHHHHHHHHHHT-EEEEETTEEEEE-SS-EEEEEEETTEEEEESSS--HHHHHHHHHHHHHHHHHHHHHHSTT-EEEEETTTTEEEEE-S-TT--SPEEEEEEEEEEEETTEEEETTT-GGGTT-GGGTTTHHHHHHHHHHT-HHHH-SEEEHHHHHHTTHHHHHHHHHS--EEEEEEEETTEEEEEEEE-GGGSPPSP-HHHHHHHHTS---TTS-HHHHHHHHHHHHT---EEETTEEEEE-SSTTEEEEEEEETTEEEEEEEE--